Protein AF-A0A9W7EQ36-F1 (afdb_monomer)

Foldseek 3Di:
DPPLPPPQDPLLVCLLPPAAPDEAECFPPDLVNNLVSVLSNLVDAHQAWGKYKYFAAFDDVTRVRHDPCNVVSNVVSLVVSVADEDDPDDDSPDARHKYWDQDPVRRTIMIIHTHHHPDPDDPDDDDDDPPPPQPPCVAPLLCLQLDDPVVNVVLCLQFVLALVSLVVNLVSLVVLVVLLVVLVVCVVVVHDDDPRSVSSNVRGDDSVVSNVVSVVVSVVCLQVLQHAPVRLVVLLVVLVVVCVVDVDVVSVVSNVSSVPRPNDNPRDQPCLVVLLVLLLLLLVLVVLVVVCVPPDDDPVNVVSVVCNVVSVVVSVVSLVSRHHSPDDPVNSVSNVVSSVVVSVVSSVVSVVVVVPPPDPPDPPDDDDDDDDDDDDDDDDDDDDDDDDDDDDDDDDDDDDPDDPPPDVVVVCVVPPPPDD

Sequence (420 aa):
MAALANALSGLSLEISTSPSGSTIDLAGTSSTSAASSLSSALSSPFPSIRRLTFIVSGGKGVRGKYDLSLYKDLLLVLKDSGYKSEQEGGDESKGGSYKSQHDTGKNLKTIVVFTRPTTVEAEEEEEEKVKGGALDETSVDYKAICSSFTIFEKLVETRCPTWSEKKTLCGVLTVGQELYNILMSEVLRGKVLTSQEQNYVDSSDSFEAKLSHLKSLMQEHVKSGSLTSVEKTTLLNQVSEKILSSSQPALLKRKSLLESSPGTFAVPFRNLQLLKKLSDEIGLITKIEKGASGRLMTQKELKKVQEKEEIMVKLEEVLGKERGWWEEEDVWEERRTGVEALLKEGEKKAMKTSGGGGGKKVPVKKPVKSATSWVTPGAGKKISGAGLGRGVGGGGGAKKQQKPGGLFAAMMDSSDSDSD

Secondary structure (DSSP, 8-state):
-TTS-TT--HHHHHHHHPPTT-EEE-TT--HHHHHHHHHHHHHSPBSS--EEEEEEEESTTTGGGS-SSHHHHHHHHHHHTTPEEP-SS--TT-SSEEEEEEETTTTEEEEEEEPPBS----TT----SS------TTSHHHHHHTS-HHHHHHHHHHH--SHHHHHHHHHHHHHHHHHHHHHHHHHHTTPPPPHHHHHHHHH---HHHHHHHHHHHHHHHHHHT---HHHHHHHHHHHHHHHHH---HHHHHHHHHHHHS--------TTHHHHHHHHHHHHHHHHHHHHTTTSPPPHHHHHHHHHHHHHHHHHHHHHHHH--SS--HHHHHHHHHHHHHHHHHHHHHHHHHTT------------------------------------------------S-STTGGGTGGGS----

Structure (mmCIF, N/CA/C/O backbone):
data_AF-A0A9W7EQ36-F1
#
_entry.id   AF-A0A9W7EQ36-F1
#
loop_
_atom_site.group_PDB
_atom_site.id
_atom_site.type_symbol
_atom_site.label_atom_id
_atom_site.label_alt_id
_atom_site.label_comp_id
_atom_site.label_asym_id
_atom_site.label_entity_id
_atom_site.label_seq_id
_atom_site.pdbx_PDB_ins_code
_atom_site.Cartn_x
_atom_site.Cartn_y
_atom_site.Cartn_z
_atom_site.occupancy
_atom_site.B_iso_or_equiv
_atom_site.auth_seq_id
_atom_site.auth_comp_id
_atom_site.auth_asym_id
_atom_site.auth_atom_id
_atom_site.pdbx_PDB_model_num
ATOM 1 N N . MET A 1 1 ? 9.683 -1.580 -10.955 1.00 40.53 1 MET A N 1
ATOM 2 C CA . MET A 1 1 ? 10.906 -0.766 -10.741 1.00 40.53 1 MET A CA 1
ATOM 3 C C . MET A 1 1 ? 10.743 0.746 -11.008 1.00 40.53 1 MET A C 1
ATOM 5 O O . MET A 1 1 ? 11.689 1.477 -10.763 1.00 40.53 1 MET A O 1
ATOM 9 N N . ALA A 1 2 ? 9.578 1.274 -11.416 1.00 30.09 2 ALA A N 1
ATOM 10 C CA . ALA A 1 2 ? 9.445 2.695 -11.798 1.00 30.09 2 ALA A CA 1
ATOM 11 C C . ALA A 1 2 ? 9.134 3.698 -10.654 1.00 30.09 2 ALA A C 1
ATOM 13 O O . ALA A 1 2 ? 9.118 4.903 -10.883 1.00 30.09 2 ALA A O 1
ATOM 14 N N . ALA A 1 3 ? 8.905 3.247 -9.413 1.00 28.69 3 ALA A N 1
ATOM 15 C CA . ALA A 1 3 ? 8.500 4.129 -8.304 1.00 28.69 3 ALA A CA 1
ATOM 16 C C . ALA A 1 3 ? 9.656 4.655 -7.423 1.00 28.69 3 ALA A C 1
ATOM 18 O O . ALA A 1 3 ? 9.413 5.445 -6.516 1.00 28.69 3 ALA A O 1
ATOM 19 N N . LEU A 1 4 ? 10.907 4.261 -7.694 1.00 34.59 4 LEU A N 1
ATOM 20 C CA . LEU A 1 4 ? 12.095 4.684 -6.930 1.00 34.59 4 LEU A CA 1
ATOM 21 C C . LEU A 1 4 ? 12.844 5.883 -7.550 1.00 34.59 4 LEU A C 1
ATOM 23 O O . LEU A 1 4 ? 13.827 6.348 -6.984 1.00 34.59 4 LEU A O 1
ATOM 27 N N . ALA A 1 5 ? 12.379 6.411 -8.688 1.00 34.88 5 ALA A N 1
ATOM 28 C CA . ALA A 1 5 ? 13.105 7.424 -9.463 1.00 34.88 5 ALA A CA 1
ATOM 29 C C . ALA A 1 5 ? 12.927 8.883 -8.979 1.00 34.88 5 ALA A C 1
ATOM 31 O O . ALA A 1 5 ? 13.717 9.747 -9.345 1.00 34.88 5 ALA A O 1
ATOM 32 N N . ASN A 1 6 ? 11.934 9.186 -8.134 1.00 34.09 6 ASN A N 1
ATOM 33 C CA . ASN A 1 6 ? 11.515 10.577 -7.875 1.00 34.09 6 ASN A CA 1
ATOM 34 C C . ASN A 1 6 ? 12.222 11.303 -6.713 1.00 34.09 6 ASN A C 1
ATOM 36 O O . ASN A 1 6 ? 11.740 12.339 -6.262 1.00 34.09 6 ASN A O 1
ATOM 40 N N . ALA A 1 7 ? 13.372 10.814 -6.242 1.00 37.41 7 ALA A N 1
ATOM 41 C CA . ALA A 1 7 ? 14.174 11.524 -5.235 1.00 37.41 7 ALA A CA 1
ATOM 42 C C . ALA A 1 7 ? 15.691 11.504 -5.504 1.00 37.41 7 ALA A C 1
ATOM 44 O O . ALA A 1 7 ? 16.479 11.789 -4.603 1.00 37.41 7 ALA A O 1
ATOM 45 N N . LEU A 1 8 ? 16.125 11.178 -6.728 1.00 48.38 8 LEU A N 1
ATOM 46 C CA . LEU A 1 8 ? 17.540 11.257 -7.084 1.00 48.38 8 LEU A CA 1
ATOM 47 C C . LEU A 1 8 ? 17.899 12.716 -7.406 1.00 48.38 8 LEU A C 1
ATOM 49 O O . LEU A 1 8 ? 17.336 13.329 -8.311 1.00 48.38 8 LEU A O 1
ATOM 53 N N . SER A 1 9 ? 18.855 13.281 -6.664 1.00 64.69 9 SER A N 1
ATOM 54 C CA . SER A 1 9 ? 19.558 14.506 -7.064 1.00 64.69 9 SER A CA 1
ATOM 55 C C . SER A 1 9 ? 20.097 14.353 -8.497 1.00 64.69 9 SER A C 1
ATOM 57 O O . SER A 1 9 ? 20.404 13.238 -8.923 1.00 64.69 9 SER A O 1
ATOM 59 N N . GLY A 1 10 ? 20.259 15.454 -9.245 1.00 82.75 10 GLY A N 1
ATOM 60 C CA . GLY A 1 10 ? 20.737 15.398 -10.640 1.00 82.75 10 GLY A CA 1
ATOM 61 C C . GLY A 1 10 ? 22.030 14.588 -10.819 1.00 82.75 10 GLY A C 1
ATOM 62 O O . GLY A 1 10 ? 22.156 13.841 -11.783 1.00 82.75 10 GLY A O 1
ATOM 63 N N . LEU A 1 11 ? 22.929 14.640 -9.829 1.00 87.56 11 LEU A N 1
ATOM 64 C CA . LEU A 1 11 ? 24.161 13.850 -9.795 1.00 87.56 11 LEU A CA 1
ATOM 65 C C . LEU A 1 11 ? 23.905 12.348 -9.563 1.00 87.56 11 LEU A C 1
ATOM 67 O O . LEU A 1 11 ? 24.563 11.517 -10.175 1.00 87.56 11 LEU A O 1
ATOM 71 N N . SER A 1 12 ? 22.957 11.974 -8.698 1.00 88.50 12 SER A N 1
ATOM 72 C CA . SER A 1 12 ? 22.611 10.562 -8.459 1.00 88.50 12 SER A CA 1
ATOM 73 C C . SER A 1 12 ? 22.028 9.917 -9.723 1.00 88.50 12 SER A C 1
ATOM 75 O O . SER A 1 12 ? 22.386 8.790 -10.084 1.00 88.50 12 SER A O 1
ATOM 77 N N . LEU A 1 13 ? 21.187 10.664 -10.449 1.00 87.50 13 LEU A N 1
ATOM 78 C CA . LEU A 1 13 ? 20.658 10.225 -11.738 1.00 87.50 13 LEU A CA 1
ATOM 79 C C . LEU A 1 13 ? 21.781 10.087 -12.770 1.00 87.50 13 LEU A C 1
ATOM 81 O O . LEU A 1 13 ? 21.887 9.037 -13.396 1.00 87.50 13 LEU A O 1
ATOM 85 N N . GLU A 1 14 ? 22.656 11.092 -12.881 1.00 93.06 14 GLU A N 1
ATOM 86 C CA . GLU A 1 14 ? 23.813 11.065 -13.781 1.00 93.06 14 GLU A CA 1
ATOM 87 C C . GLU A 1 14 ? 24.701 9.839 -13.529 1.00 93.06 14 GLU A C 1
ATOM 89 O O . GLU A 1 14 ? 25.058 9.137 -14.476 1.00 93.06 14 GLU A O 1
ATOM 94 N N . ILE A 1 15 ? 24.997 9.513 -12.266 1.00 93.44 15 ILE A N 1
ATOM 95 C CA . ILE A 1 15 ? 25.769 8.318 -11.887 1.00 93.44 15 ILE A CA 1
ATOM 96 C C . ILE A 1 15 ? 25.057 7.036 -12.340 1.00 93.44 15 ILE A C 1
ATOM 98 O O . ILE A 1 15 ? 25.688 6.139 -12.901 1.00 93.44 15 ILE A O 1
ATOM 102 N N . SER A 1 16 ? 23.744 6.956 -12.128 1.00 90.62 16 SER A N 1
ATOM 103 C CA . SER A 1 16 ? 22.938 5.765 -12.427 1.00 90.62 16 SER A CA 1
ATOM 104 C C . SER A 1 16 ? 22.777 5.525 -13.937 1.00 90.62 16 SER A C 1
ATOM 106 O O . SER A 1 16 ? 22.801 4.384 -14.414 1.00 90.62 16 SER A O 1
ATOM 108 N N . THR A 1 17 ? 22.655 6.599 -14.722 1.00 89.25 17 THR A N 1
ATOM 109 C CA . THR A 1 17 ? 22.468 6.534 -16.181 1.00 89.25 17 THR A CA 1
ATOM 110 C C . THR A 1 17 ? 23.777 6.512 -16.962 1.00 89.25 17 THR A C 1
ATOM 112 O O . THR A 1 17 ? 23.769 6.188 -18.149 1.00 89.25 17 THR A O 1
ATOM 115 N N . SER A 1 18 ? 24.903 6.842 -16.327 1.00 92.75 18 SER A N 1
ATOM 116 C CA . SER A 1 18 ? 26.190 6.933 -17.012 1.00 92.75 18 SER A CA 1
ATOM 117 C C . SER A 1 18 ? 26.627 5.593 -17.632 1.00 92.75 18 SER A C 1
ATOM 119 O O . SER A 1 18 ? 26.524 4.539 -16.983 1.00 92.75 18 SER A O 1
ATOM 121 N N . PRO A 1 19 ? 27.119 5.600 -18.888 1.00 91.00 19 PRO A N 1
ATOM 122 C CA . PRO A 1 19 ? 27.626 4.404 -19.551 1.00 91.00 19 PRO A CA 1
ATOM 123 C C . PRO A 1 19 ? 28.959 3.949 -18.939 1.00 91.00 19 PRO A C 1
ATOM 125 O O . PRO A 1 19 ? 29.671 4.721 -18.300 1.00 91.00 19 PRO A O 1
ATOM 128 N N . SER A 1 20 ? 29.334 2.686 -19.162 1.00 90.38 20 SER A N 1
ATOM 129 C CA . SER A 1 20 ? 30.645 2.186 -18.725 1.00 90.38 20 SER A CA 1
ATOM 130 C C . SER A 1 20 ? 31.780 2.995 -19.367 1.00 90.38 20 SER A C 1
ATOM 132 O O . SER A 1 20 ? 31.752 3.274 -20.564 1.00 90.38 20 SER A O 1
ATOM 134 N N . GLY A 1 21 ? 32.777 3.376 -18.569 1.00 90.56 21 GLY A N 1
ATOM 135 C CA . GLY A 1 21 ? 33.897 4.223 -18.978 1.00 90.56 21 GLY A CA 1
ATOM 136 C C . GLY A 1 21 ? 33.661 5.725 -18.795 1.00 90.56 21 GLY A C 1
ATOM 137 O O . GLY A 1 21 ? 34.568 6.514 -19.066 1.00 90.56 21 GLY A O 1
ATOM 138 N N . SER A 1 22 ? 32.488 6.148 -18.314 1.00 94.88 22 SER A N 1
ATOM 139 C CA . SER A 1 22 ? 32.209 7.559 -18.048 1.00 94.88 22 SER A CA 1
ATOM 140 C C . SER A 1 22 ? 33.127 8.129 -16.964 1.00 94.88 22 SER A C 1
ATOM 142 O O . SER A 1 22 ? 33.402 7.489 -15.942 1.00 94.88 22 SER A O 1
ATOM 144 N N . THR A 1 23 ? 33.553 9.374 -17.166 1.00 96.81 23 THR A N 1
ATOM 145 C CA . THR A 1 23 ? 34.271 10.155 -16.157 1.00 96.81 23 THR A CA 1
ATOM 146 C C . THR A 1 23 ? 33.362 11.264 -15.649 1.00 96.81 23 THR A C 1
ATOM 148 O O . THR A 1 23 ? 32.907 12.082 -16.441 1.00 96.81 23 THR A O 1
ATOM 151 N N . ILE A 1 24 ? 33.112 11.282 -14.344 1.00 97.12 24 ILE A N 1
ATOM 152 C CA . ILE A 1 24 ? 32.243 12.241 -13.663 1.00 97.12 24 ILE A CA 1
ATOM 153 C C . ILE A 1 24 ? 33.143 13.186 -12.862 1.00 97.12 24 ILE A C 1
ATOM 155 O O . ILE A 1 24 ? 33.892 12.753 -11.978 1.00 97.12 24 ILE A O 1
ATOM 159 N N . ASP A 1 25 ? 33.109 14.472 -13.206 1.00 96.75 25 ASP A N 1
ATOM 160 C CA . ASP A 1 25 ? 33.874 15.514 -12.519 1.00 96.75 25 ASP A CA 1
ATOM 161 C C . ASP A 1 25 ? 33.053 16.086 -11.359 1.00 96.75 25 ASP A C 1
ATOM 163 O O . ASP A 1 25 ? 31.963 16.614 -11.558 1.00 96.75 25 ASP A O 1
ATOM 167 N N . LEU A 1 26 ? 33.583 15.985 -10.139 1.00 96.50 26 LEU A N 1
ATOM 168 C CA . LEU A 1 26 ? 32.921 16.480 -8.931 1.00 96.50 26 LEU A CA 1
ATOM 169 C C . LEU A 1 26 ? 33.386 17.891 -8.531 1.00 96.50 26 LEU A C 1
ATOM 171 O O . LEU A 1 26 ? 33.135 18.331 -7.406 1.00 96.50 26 LEU A O 1
ATOM 175 N N . ALA A 1 27 ? 34.068 18.616 -9.422 1.00 95.25 27 ALA A N 1
ATOM 176 C CA . ALA A 1 27 ? 34.455 20.003 -9.197 1.00 95.25 27 ALA A CA 1
ATOM 177 C C . ALA A 1 27 ? 33.247 20.877 -8.805 1.00 95.25 27 ALA A C 1
ATOM 179 O O . ALA A 1 27 ? 32.197 20.852 -9.442 1.00 95.25 27 ALA A O 1
ATOM 180 N N . GLY A 1 28 ? 33.396 21.670 -7.741 1.00 93.44 28 GLY A N 1
ATOM 181 C CA . GLY A 1 28 ? 32.335 22.543 -7.224 1.00 93.44 28 GLY A CA 1
ATOM 182 C C . GLY A 1 28 ? 31.212 21.837 -6.452 1.00 93.44 28 GLY A C 1
ATOM 183 O O . GLY A 1 28 ? 30.342 22.518 -5.911 1.00 93.44 28 GLY A O 1
ATOM 184 N N . THR A 1 29 ? 31.235 20.506 -6.343 1.00 93.75 29 THR A N 1
ATOM 185 C CA . THR A 1 29 ? 30.271 19.755 -5.527 1.00 93.75 29 THR A CA 1
ATOM 186 C C . THR A 1 29 ? 30.770 19.658 -4.085 1.00 93.75 29 THR A C 1
ATOM 188 O O . THR A 1 29 ? 31.946 19.386 -3.842 1.00 93.75 29 THR A O 1
ATOM 191 N N . SER A 1 30 ? 29.886 19.881 -3.108 1.00 94.31 30 SER A N 1
ATOM 192 C CA . SER A 1 30 ? 30.231 19.697 -1.693 1.00 94.31 30 SER A CA 1
ATOM 193 C C . SER A 1 30 ? 30.409 18.216 -1.354 1.00 94.31 30 SER A C 1
ATOM 195 O O . SER A 1 30 ? 29.718 17.358 -1.912 1.00 94.31 30 SER A O 1
ATOM 197 N N . SER A 1 31 ? 31.292 17.913 -0.396 1.00 94.31 31 SER A N 1
ATOM 198 C CA . SER A 1 31 ? 31.573 16.530 0.017 1.00 94.31 31 SER A CA 1
ATOM 199 C C . SER A 1 31 ? 30.306 15.747 0.389 1.00 94.31 31 SER A C 1
ATOM 201 O O . SER A 1 31 ? 30.067 14.650 -0.114 1.00 94.31 31 SER A O 1
ATOM 203 N N . THR A 1 32 ? 29.425 16.357 1.189 1.00 91.69 32 THR A N 1
ATOM 204 C CA . THR A 1 32 ? 28.171 15.743 1.652 1.00 91.69 32 THR A CA 1
ATOM 205 C C . THR A 1 32 ? 27.192 15.452 0.513 1.00 91.69 32 THR A C 1
ATOM 207 O O . THR A 1 32 ? 26.549 14.406 0.523 1.00 91.69 32 THR A O 1
ATOM 210 N N . SER A 1 33 ? 27.082 16.349 -0.475 1.00 91.12 33 SER A N 1
ATOM 211 C CA . SER A 1 33 ? 26.163 16.183 -1.611 1.00 91.12 33 SER A CA 1
ATOM 212 C C . SER A 1 33 ? 26.634 15.086 -2.569 1.00 91.12 33 SER A C 1
ATOM 214 O O . SER A 1 33 ? 25.838 14.270 -3.037 1.00 91.12 33 SER A O 1
ATOM 216 N N . ALA A 1 34 ? 27.942 15.020 -2.831 1.00 95.38 34 ALA A N 1
ATOM 217 C CA . ALA A 1 34 ? 28.526 13.955 -3.640 1.00 95.38 34 ALA A CA 1
ATOM 218 C C . ALA A 1 34 ? 28.399 12.588 -2.950 1.00 95.38 34 ALA A C 1
ATOM 220 O O . ALA A 1 34 ? 28.018 11.611 -3.590 1.00 95.38 34 ALA A O 1
ATOM 221 N N . ALA A 1 35 ? 28.661 12.530 -1.641 1.00 95.25 35 ALA A N 1
ATOM 222 C CA . ALA A 1 35 ? 28.537 11.321 -0.833 1.00 95.25 35 ALA A CA 1
ATOM 223 C C . ALA A 1 35 ? 27.095 10.783 -0.799 1.00 95.25 35 ALA A C 1
ATOM 225 O O . ALA A 1 35 ? 26.882 9.593 -1.034 1.00 95.25 35 ALA A O 1
ATOM 226 N N . SER A 1 36 ? 26.097 11.647 -0.570 1.00 92.75 36 SER A N 1
ATOM 227 C CA . SER A 1 36 ? 24.685 11.241 -0.566 1.00 92.75 36 SER A CA 1
ATOM 228 C C . SER A 1 36 ? 24.203 10.805 -1.950 1.00 92.75 36 SER A C 1
ATOM 230 O O . SER A 1 36 ? 23.502 9.802 -2.064 1.00 92.75 36 SER A O 1
ATOM 232 N N . SER A 1 37 ? 24.625 11.507 -3.006 1.00 94.31 37 SER A N 1
ATOM 233 C CA . SER A 1 37 ? 24.276 11.161 -4.387 1.00 94.31 37 SER A CA 1
ATOM 234 C C . SER A 1 37 ? 24.889 9.825 -4.802 1.00 94.31 37 SER A C 1
ATOM 236 O O . SER A 1 37 ? 24.204 9.002 -5.399 1.00 94.31 37 SER A O 1
ATOM 238 N N . LEU A 1 38 ? 26.150 9.569 -4.433 1.00 95.38 38 LEU A N 1
ATOM 239 C CA . LEU A 1 38 ? 26.788 8.280 -4.687 1.00 95.38 38 LEU A CA 1
ATOM 240 C C . LEU A 1 38 ? 26.111 7.160 -3.892 1.00 95.38 38 LEU A C 1
ATOM 242 O O . LEU A 1 38 ? 25.795 6.127 -4.466 1.00 95.38 38 LEU A O 1
ATOM 246 N N . SER A 1 39 ? 25.847 7.360 -2.599 1.00 95.00 39 SER A N 1
ATOM 247 C CA . SER A 1 39 ? 25.147 6.367 -1.773 1.00 95.00 39 SER A CA 1
ATOM 248 C C . SER A 1 39 ? 23.765 6.027 -2.344 1.00 95.00 39 SER A C 1
ATOM 250 O O . SER A 1 39 ? 23.414 4.854 -2.463 1.00 95.00 39 SER A O 1
ATOM 252 N N . SER A 1 40 ? 23.010 7.043 -2.774 1.00 92.25 40 SER A N 1
ATOM 253 C CA . SER A 1 40 ? 21.705 6.877 -3.420 1.00 92.25 40 SER A CA 1
ATOM 254 C C . SER A 1 40 ? 21.807 6.097 -4.734 1.00 92.25 40 SER A C 1
ATOM 256 O O . SER A 1 40 ? 21.057 5.141 -4.917 1.00 92.25 40 SER A O 1
ATOM 258 N N . ALA A 1 41 ? 22.756 6.441 -5.608 1.00 93.44 41 ALA A N 1
ATOM 259 C CA . ALA A 1 41 ? 22.952 5.753 -6.883 1.00 93.44 41 ALA A CA 1
ATOM 260 C C . ALA A 1 41 ? 23.405 4.293 -6.700 1.00 93.44 41 ALA A C 1
ATOM 262 O O . ALA A 1 41 ? 22.944 3.401 -7.408 1.00 93.44 41 ALA A O 1
ATOM 263 N N . LEU A 1 42 ? 24.281 4.028 -5.725 1.00 92.19 42 LEU A N 1
ATOM 264 C CA . LEU A 1 42 ? 24.776 2.681 -5.419 1.00 92.19 42 LEU A CA 1
ATOM 265 C C . LEU A 1 42 ? 23.764 1.814 -4.656 1.00 92.19 42 LEU A C 1
ATOM 267 O O . LEU A 1 42 ? 23.936 0.598 -4.606 1.00 92.19 42 LEU A O 1
ATOM 271 N N . SER A 1 43 ? 22.721 2.414 -4.072 1.00 88.81 43 SER A N 1
ATOM 272 C CA . SER A 1 43 ? 21.635 1.668 -3.423 1.00 88.81 43 SER A CA 1
ATOM 273 C C . SER A 1 43 ? 20.750 0.945 -4.440 1.00 88.81 43 SER A C 1
ATOM 275 O O . SER A 1 43 ? 20.161 -0.084 -4.116 1.00 88.81 43 SER A O 1
ATOM 277 N N . SER A 1 44 ? 20.658 1.457 -5.673 1.00 83.19 44 SER A N 1
ATOM 278 C CA . SER A 1 44 ? 19.999 0.758 -6.775 1.00 83.19 44 SER A CA 1
ATOM 279 C C . SER A 1 44 ? 20.993 -0.139 -7.516 1.00 83.19 44 SER A C 1
ATOM 281 O O . SER A 1 44 ? 22.083 0.319 -7.867 1.00 83.19 44 SER A O 1
ATOM 283 N N . PRO A 1 45 ? 20.646 -1.407 -7.784 1.00 81.44 45 PRO A N 1
ATOM 284 C CA . PRO A 1 45 ? 21.554 -2.316 -8.462 1.00 81.44 45 PRO A CA 1
ATOM 285 C C . PRO A 1 45 ? 21.713 -1.922 -9.941 1.00 81.44 45 PRO A C 1
ATOM 287 O O . PRO A 1 45 ? 20.763 -1.487 -10.595 1.00 81.44 45 PRO A O 1
ATOM 290 N N . PHE A 1 46 ? 22.930 -2.058 -10.477 1.00 88.06 46 PHE A N 1
ATOM 291 C CA . PHE A 1 46 ? 23.216 -1.739 -11.877 1.00 88.06 46 PHE A CA 1
ATOM 292 C C . PHE A 1 46 ? 22.939 -2.960 -12.768 1.00 88.06 46 PHE A C 1
ATOM 294 O O . PHE A 1 46 ? 23.201 -4.092 -12.360 1.00 88.06 46 PHE A O 1
ATOM 301 N N . PRO A 1 47 ? 22.464 -2.778 -14.014 1.00 82.94 47 PRO A N 1
ATOM 302 C CA . PRO A 1 47 ? 22.144 -3.903 -14.899 1.00 82.94 47 PRO A CA 1
ATOM 303 C C . PRO A 1 47 ? 23.385 -4.684 -15.364 1.00 82.94 47 PRO A C 1
ATOM 305 O O . PRO A 1 47 ? 23.277 -5.832 -15.777 1.00 82.94 47 PRO A O 1
ATOM 308 N N . SER A 1 48 ? 24.568 -4.073 -15.312 1.00 89.50 48 SER A N 1
ATOM 309 C CA . SER A 1 48 ? 25.847 -4.689 -15.668 1.00 89.50 48 SER A CA 1
ATOM 310 C C . SER A 1 48 ? 26.988 -4.050 -14.874 1.00 89.50 48 SER A C 1
ATOM 312 O O . SER A 1 48 ? 26.818 -2.972 -14.294 1.00 89.50 48 SER A O 1
ATOM 314 N N . ILE A 1 49 ? 28.156 -4.705 -14.847 1.00 91.94 49 ILE A N 1
ATOM 315 C CA . ILE A 1 49 ? 29.380 -4.109 -14.299 1.00 91.94 49 ILE A CA 1
ATOM 316 C C . ILE A 1 49 ? 29.743 -2.923 -15.188 1.00 91.94 49 ILE A C 1
ATOM 318 O O . ILE A 1 49 ? 29.999 -3.073 -16.384 1.00 91.94 49 ILE A O 1
ATOM 322 N N . ARG A 1 50 ? 29.758 -1.729 -14.603 1.00 92.88 50 ARG A N 1
ATOM 323 C CA . ARG A 1 50 ? 30.185 -0.496 -15.253 1.00 92.88 50 ARG A CA 1
ATOM 324 C C . ARG A 1 50 ? 31.394 0.047 -14.526 1.00 92.88 50 ARG A C 1
ATOM 326 O O . ARG A 1 50 ? 31.434 0.089 -13.298 1.00 92.88 50 ARG A O 1
ATOM 333 N N . ARG A 1 51 ? 32.358 0.515 -15.308 1.00 94.44 51 ARG A N 1
ATOM 334 C CA . ARG A 1 51 ? 33.496 1.269 -14.801 1.00 94.44 51 ARG A CA 1
ATOM 335 C C . ARG A 1 51 ? 33.123 2.745 -14.757 1.00 94.44 51 ARG A C 1
ATOM 337 O O . ARG A 1 51 ? 33.023 3.377 -15.803 1.00 94.44 51 ARG A O 1
ATOM 344 N N . LEU A 1 52 ? 32.953 3.300 -13.565 1.00 96.12 52 LEU A N 1
ATOM 345 C CA . LEU A 1 52 ? 32.710 4.727 -13.360 1.00 96.12 52 LEU A CA 1
ATOM 346 C C . LEU A 1 52 ? 33.970 5.370 -12.784 1.00 96.12 52 LEU A C 1
ATOM 348 O O . LEU A 1 52 ? 34.553 4.852 -11.834 1.00 96.12 52 LEU A O 1
ATOM 352 N N . THR A 1 53 ? 34.419 6.485 -13.357 1.00 97.25 53 THR A N 1
ATOM 353 C CA . THR A 1 53 ? 35.602 7.211 -12.868 1.00 97.25 53 THR A CA 1
ATOM 354 C C . THR A 1 53 ? 35.181 8.545 -12.275 1.00 97.25 53 THR A C 1
ATOM 356 O O . THR A 1 53 ? 34.681 9.404 -12.989 1.00 97.25 53 THR A O 1
ATOM 359 N N . PHE A 1 54 ? 35.423 8.751 -10.987 1.00 97.44 54 PHE A N 1
ATOM 360 C CA . PHE A 1 54 ? 35.121 10.000 -10.291 1.00 97.44 54 PHE A CA 1
ATOM 361 C C . PHE A 1 54 ? 36.384 10.834 -10.132 1.00 97.44 54 PHE A C 1
ATOM 363 O O . PHE A 1 54 ? 37.377 10.338 -9.593 1.00 97.44 54 PHE A O 1
ATOM 370 N N . ILE A 1 55 ? 36.363 12.098 -10.555 1.00 97.25 55 ILE A N 1
ATOM 371 C CA . ILE A 1 55 ? 37.448 13.045 -10.275 1.00 97.25 55 ILE A CA 1
ATOM 372 C C . ILE A 1 55 ? 37.155 13.727 -8.944 1.00 97.25 55 ILE A C 1
ATOM 374 O O . ILE A 1 55 ? 36.177 14.453 -8.805 1.00 97.25 55 ILE A O 1
ATOM 378 N N . VAL A 1 56 ? 38.000 13.464 -7.949 1.00 97.00 56 VAL A N 1
ATOM 379 C CA . VAL A 1 56 ? 37.720 13.807 -6.543 1.00 97.00 56 VAL A CA 1
ATOM 380 C C . VAL A 1 56 ? 38.708 14.807 -5.961 1.00 97.00 56 VAL A C 1
ATOM 382 O O . VAL A 1 56 ? 38.473 15.382 -4.902 1.00 97.00 56 VAL A O 1
ATOM 385 N N . SER A 1 57 ? 39.858 14.995 -6.606 1.00 95.81 57 SER A N 1
ATOM 386 C CA . SER A 1 57 ? 40.843 16.000 -6.217 1.00 95.81 57 SER A CA 1
ATOM 387 C C . SER A 1 57 ? 41.849 16.221 -7.345 1.00 95.81 57 SER A C 1
ATOM 389 O O . SER A 1 57 ? 41.879 15.496 -8.339 1.00 95.81 57 SER A O 1
ATOM 391 N N . GLY A 1 58 ? 42.751 17.178 -7.156 1.00 92.94 58 GLY A N 1
ATOM 392 C CA . GLY A 1 58 ? 43.896 17.344 -8.035 1.00 92.94 58 GLY A CA 1
ATOM 393 C C . GLY A 1 58 ? 45.077 18.036 -7.362 1.00 92.94 58 GLY A C 1
ATOM 394 O O . GLY A 1 58 ? 45.023 18.433 -6.196 1.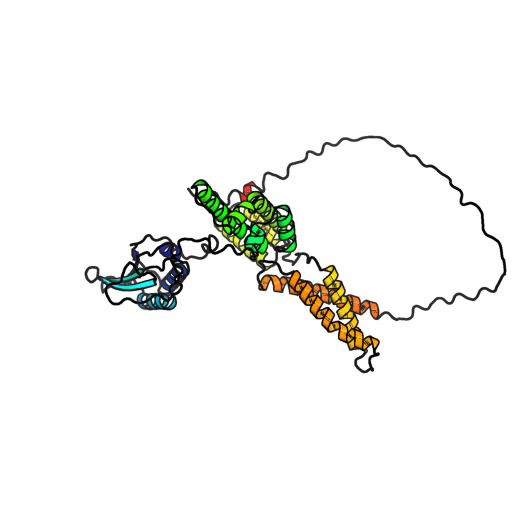00 92.94 58 GLY A O 1
ATOM 395 N N . GLY A 1 59 ? 46.182 18.128 -8.096 1.00 90.69 59 GLY A N 1
ATOM 396 C CA . GLY A 1 59 ? 47.438 18.722 -7.655 1.00 90.69 59 GLY A CA 1
ATOM 397 C C . GLY A 1 59 ? 47.361 20.243 -7.510 1.00 90.69 59 GLY A C 1
ATOM 398 O O . GLY A 1 59 ? 46.298 20.855 -7.606 1.00 90.69 59 GLY A O 1
ATOM 399 N N . LYS A 1 60 ? 48.517 20.878 -7.288 1.00 89.00 60 LYS A N 1
ATOM 400 C CA . LYS A 1 60 ? 48.628 22.286 -6.859 1.00 89.00 60 LYS A CA 1
ATOM 401 C C . LYS A 1 60 ? 47.810 23.286 -7.700 1.00 89.00 60 LYS A C 1
ATOM 403 O O . LYS A 1 60 ? 47.299 24.241 -7.130 1.00 89.00 60 LYS A O 1
ATOM 408 N N . GLY A 1 61 ? 47.657 23.065 -9.010 1.00 84.75 61 GLY A N 1
ATOM 409 C CA . GLY A 1 61 ? 46.928 23.971 -9.912 1.00 84.75 61 GLY A CA 1
ATOM 410 C C . GLY A 1 61 ? 45.401 23.819 -9.930 1.00 84.75 61 GLY A C 1
ATOM 411 O O . GLY A 1 61 ? 44.706 24.743 -10.333 1.00 84.75 61 GLY A O 1
ATOM 412 N N . VAL A 1 62 ? 44.865 22.679 -9.490 1.00 88.94 62 VAL A N 1
ATOM 413 C CA . VAL A 1 62 ? 43.420 22.370 -9.556 1.00 88.94 62 VAL A CA 1
ATOM 414 C C . VAL A 1 62 ? 42.825 21.977 -8.203 1.00 88.94 62 VAL A C 1
ATOM 416 O O . VAL A 1 62 ? 41.612 21.833 -8.091 1.00 88.94 62 VAL A O 1
ATOM 419 N N . ARG A 1 63 ? 43.649 21.875 -7.151 1.00 88.38 63 ARG A N 1
ATOM 420 C CA . ARG A 1 63 ? 43.231 21.502 -5.790 1.00 88.38 63 ARG A CA 1
ATOM 421 C C . ARG A 1 63 ? 42.095 22.368 -5.242 1.00 88.38 63 ARG A C 1
ATOM 423 O O . ARG A 1 63 ? 41.270 21.850 -4.509 1.00 88.38 63 ARG A O 1
ATOM 430 N N . GLY A 1 64 ? 42.042 23.652 -5.603 1.00 92.31 64 GLY A N 1
ATOM 431 C CA . GLY A 1 64 ? 41.005 24.581 -5.134 1.00 92.31 64 GLY A CA 1
ATOM 432 C C . GLY A 1 64 ? 39.611 24.358 -5.731 1.00 92.31 64 GLY A C 1
ATOM 433 O O . GLY A 1 64 ? 38.661 24.955 -5.243 1.00 92.31 64 GLY A O 1
ATOM 434 N N . LYS A 1 65 ? 39.473 23.522 -6.772 1.00 94.69 65 LYS A N 1
ATOM 435 C CA . LYS A 1 65 ? 38.173 23.207 -7.393 1.00 94.69 65 LYS A CA 1
ATOM 436 C C . LYS A 1 65 ? 37.387 22.124 -6.649 1.00 94.69 65 LYS A C 1
ATOM 438 O O . LYS A 1 65 ? 36.192 21.981 -6.887 1.00 94.69 65 LYS A O 1
ATOM 443 N N . TYR A 1 66 ? 38.057 21.362 -5.788 1.00 96.12 66 TYR A N 1
ATOM 444 C CA . TYR A 1 66 ? 37.493 20.206 -5.100 1.00 96.12 66 TYR A CA 1
ATOM 445 C C . TYR A 1 66 ? 37.524 20.431 -3.595 1.00 96.12 66 TYR A C 1
ATOM 447 O O . TYR A 1 66 ? 38.463 21.028 -3.062 1.00 96.12 66 TYR A O 1
ATOM 455 N N . ASP A 1 67 ? 36.523 19.901 -2.906 1.00 94.06 67 ASP A N 1
ATOM 456 C CA . ASP A 1 67 ? 36.517 19.854 -1.451 1.00 94.06 67 ASP A CA 1
ATOM 457 C C . ASP A 1 67 ? 37.648 18.927 -0.945 1.00 94.06 67 ASP A C 1
ATOM 459 O O . ASP A 1 67 ? 37.933 17.871 -1.517 1.00 94.06 67 ASP A O 1
ATOM 463 N N . LEU A 1 68 ? 38.334 19.333 0.127 1.00 92.50 68 LEU A N 1
ATOM 464 C CA . LEU A 1 68 ? 39.439 18.578 0.726 1.00 92.50 68 LEU A CA 1
ATOM 465 C C . LEU A 1 68 ? 38.971 17.268 1.377 1.00 92.50 68 LEU A C 1
ATOM 467 O O . LEU A 1 68 ? 39.772 16.335 1.491 1.00 92.50 68 LEU A O 1
ATOM 471 N N . SER A 1 69 ? 37.706 17.207 1.799 1.00 94.81 69 SER A N 1
ATOM 472 C CA . SER A 1 69 ? 37.105 16.037 2.451 1.00 94.81 69 SER A CA 1
ATOM 473 C C . SER A 1 69 ? 36.504 15.037 1.460 1.00 94.81 69 SER A C 1
ATOM 475 O O . SER A 1 69 ? 36.386 13.860 1.796 1.00 94.81 69 SER A O 1
ATOM 477 N N . LEU A 1 70 ? 36.245 15.459 0.215 1.00 94.56 70 LEU A N 1
ATOM 478 C CA . LEU A 1 70 ? 35.542 14.678 -0.814 1.00 94.56 70 LEU A CA 1
ATOM 479 C C . LEU A 1 70 ? 36.125 13.278 -1.019 1.00 94.56 70 LEU A C 1
ATOM 481 O O . LEU A 1 70 ? 35.403 12.286 -1.038 1.00 94.56 70 LEU A O 1
ATOM 485 N N . TYR A 1 71 ? 37.453 13.189 -1.120 1.00 95.56 71 TYR A N 1
ATOM 486 C CA . TYR A 1 71 ? 38.149 11.913 -1.283 1.00 95.56 71 TYR A CA 1
ATOM 487 C C . TYR A 1 71 ? 37.878 10.947 -0.121 1.00 95.56 71 TYR A C 1
ATOM 489 O O . TYR A 1 71 ? 37.684 9.758 -0.346 1.00 95.56 71 TYR A O 1
ATOM 497 N N . LYS A 1 72 ? 37.889 11.435 1.125 1.00 96.19 72 LYS A N 1
ATOM 498 C CA . LYS A 1 72 ? 37.713 10.584 2.309 1.00 96.19 72 LYS A CA 1
ATOM 499 C C . LYS A 1 72 ? 36.263 10.132 2.456 1.00 96.19 72 LYS A C 1
ATOM 501 O O . LYS A 1 72 ? 36.036 8.957 2.727 1.00 96.19 72 LYS A O 1
ATOM 506 N N . ASP A 1 73 ? 35.318 11.039 2.234 1.00 96.69 73 ASP A N 1
ATOM 507 C CA . ASP A 1 73 ? 33.894 10.762 2.422 1.00 96.69 73 ASP A CA 1
ATOM 508 C C . ASP A 1 73 ? 33.372 9.787 1.356 1.00 96.69 73 ASP A C 1
ATOM 510 O O . ASP A 1 73 ? 32.644 8.854 1.685 1.00 96.69 73 ASP A O 1
ATOM 514 N N . LEU A 1 74 ? 33.820 9.911 0.099 1.00 96.38 74 LEU A N 1
ATOM 515 C CA . LEU A 1 74 ? 33.481 8.949 -0.960 1.00 96.38 74 LEU A CA 1
ATOM 516 C C . LEU A 1 74 ? 34.019 7.542 -0.668 1.00 96.38 74 LEU A C 1
ATOM 518 O O . LEU A 1 74 ? 33.317 6.559 -0.893 1.00 96.38 74 LEU A O 1
ATOM 522 N N . LEU A 1 75 ? 35.245 7.428 -0.144 1.00 96.69 75 LEU A N 1
ATOM 523 C CA . LEU A 1 75 ? 35.802 6.133 0.261 1.00 96.69 75 LEU A CA 1
ATOM 524 C C . LEU A 1 75 ? 35.018 5.500 1.413 1.00 96.69 75 LEU A C 1
ATOM 526 O O . LEU A 1 75 ? 34.840 4.283 1.430 1.00 96.69 75 LEU A O 1
ATOM 530 N N . LEU A 1 76 ? 34.558 6.315 2.363 1.00 96.12 76 LEU A N 1
ATOM 531 C CA . LEU A 1 76 ? 33.734 5.858 3.477 1.00 96.12 76 LEU A CA 1
ATOM 532 C C . LEU A 1 76 ? 32.377 5.349 2.975 1.00 96.12 76 LEU A C 1
ATOM 534 O O . LEU A 1 76 ? 32.017 4.222 3.288 1.00 96.12 76 LEU A O 1
ATOM 538 N N . VAL A 1 77 ? 31.697 6.096 2.097 1.00 96.81 77 VAL A N 1
ATOM 539 C CA . VAL A 1 77 ? 30.431 5.663 1.475 1.00 96.81 77 VAL A CA 1
ATOM 540 C C . VAL A 1 77 ? 30.587 4.365 0.684 1.00 96.81 77 VAL A C 1
ATOM 542 O O . VAL A 1 77 ? 29.740 3.477 0.787 1.00 96.81 77 VAL A O 1
ATOM 545 N N . LEU A 1 78 ? 31.661 4.225 -0.098 1.00 96.00 78 LEU A N 1
ATOM 546 C CA . LEU A 1 78 ? 31.931 2.999 -0.854 1.00 96.00 78 LEU A CA 1
ATOM 547 C C . LEU A 1 78 ? 32.135 1.804 0.080 1.00 96.00 78 LEU A C 1
ATOM 549 O O . LEU A 1 78 ? 31.555 0.742 -0.147 1.00 96.00 78 LEU A O 1
ATOM 553 N N . LYS A 1 79 ? 32.908 1.991 1.154 1.00 95.44 79 LYS A N 1
ATOM 554 C CA . LYS A 1 79 ? 33.134 0.965 2.174 1.00 95.44 79 LYS A CA 1
ATOM 555 C C . LYS A 1 79 ? 31.840 0.585 2.902 1.00 95.44 79 LYS A C 1
ATOM 557 O O . LYS A 1 79 ? 31.587 -0.604 3.071 1.00 95.44 79 LYS A O 1
ATOM 562 N N . ASP A 1 80 ? 31.016 1.562 3.271 1.00 94.31 80 ASP A N 1
ATOM 563 C CA . ASP A 1 80 ? 29.731 1.350 3.953 1.00 94.31 80 ASP A CA 1
ATOM 564 C C . ASP A 1 80 ? 28.697 0.678 3.034 1.00 94.31 80 ASP A C 1
ATOM 566 O O . ASP A 1 80 ? 27.894 -0.133 3.484 1.00 94.31 80 ASP A O 1
ATOM 570 N N . SER A 1 81 ? 28.786 0.917 1.722 1.00 93.06 81 SER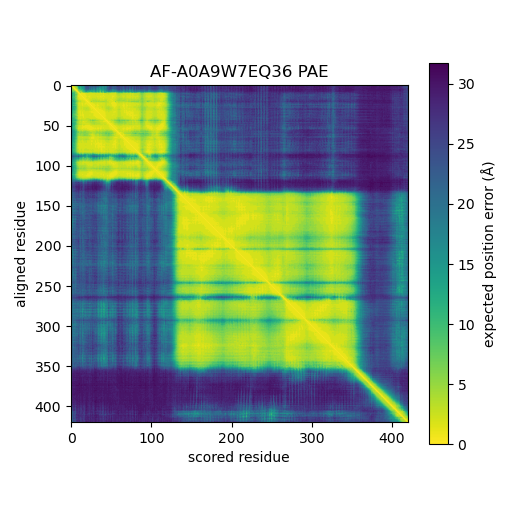 A N 1
ATOM 571 C CA . SER A 1 81 ? 28.015 0.199 0.690 1.00 93.06 81 SER A CA 1
ATOM 572 C C . SER A 1 81 ? 28.576 -1.209 0.402 1.00 93.06 81 SER A C 1
ATOM 574 O O . SER A 1 81 ? 28.095 -1.932 -0.475 1.00 93.06 81 SER A O 1
ATOM 576 N N . GLY A 1 82 ? 29.622 -1.616 1.129 1.00 92.25 82 GLY A N 1
ATOM 577 C CA . GLY A 1 82 ? 30.268 -2.924 1.077 1.00 92.25 82 GLY A CA 1
ATOM 578 C C . GLY A 1 82 ? 31.310 -3.096 -0.031 1.00 92.25 82 GLY A C 1
ATOM 579 O O . GLY A 1 82 ? 31.790 -4.215 -0.228 1.00 92.25 82 GLY A O 1
ATOM 580 N N . TYR A 1 83 ? 31.648 -2.052 -0.790 1.00 93.94 83 TYR A N 1
ATOM 581 C CA . TYR A 1 83 ? 32.626 -2.177 -1.868 1.00 93.94 83 TYR A CA 1
ATOM 582 C C . TYR A 1 83 ? 34.030 -2.430 -1.306 1.00 93.94 83 TYR A C 1
ATOM 584 O O . TYR A 1 83 ? 34.433 -1.854 -0.291 1.00 93.94 83 TYR A O 1
ATOM 592 N N . LYS A 1 84 ? 34.800 -3.285 -1.985 1.00 93.44 84 LYS A N 1
ATOM 593 C CA . LYS A 1 84 ? 36.155 -3.666 -1.565 1.00 93.44 84 LYS A CA 1
ATOM 594 C C . LYS A 1 84 ? 37.205 -2.774 -2.233 1.00 93.44 84 LYS A C 1
ATOM 596 O O . LYS A 1 84 ? 37.152 -2.534 -3.435 1.00 93.44 84 LYS A O 1
ATOM 601 N N . SER A 1 85 ? 38.175 -2.301 -1.452 1.00 92.44 85 SER A N 1
ATOM 602 C CA . SER A 1 85 ? 39.323 -1.556 -1.979 1.00 92.44 85 SER A CA 1
ATOM 603 C C . SER A 1 85 ? 40.300 -2.517 -2.650 1.00 92.44 85 SER A C 1
ATOM 605 O O . SER A 1 85 ? 40.839 -3.393 -1.978 1.00 92.44 85 SER A O 1
ATOM 607 N N . GLU A 1 86 ? 40.605 -2.306 -3.927 1.00 87.25 86 GLU A N 1
ATOM 608 C CA . GLU A 1 86 ? 41.659 -3.044 -4.626 1.00 87.25 86 GLU A CA 1
ATOM 609 C C . GLU A 1 86 ? 42.915 -2.185 -4.777 1.00 87.25 86 GLU A C 1
ATOM 611 O O . GLU A 1 86 ? 42.895 -1.077 -5.321 1.00 87.25 86 GLU A O 1
ATOM 616 N N . GLN A 1 87 ? 44.026 -2.695 -4.243 1.00 71.69 87 GLN A N 1
ATOM 617 C CA . GLN A 1 87 ? 45.301 -1.979 -4.194 1.00 71.69 87 GLN A CA 1
ATOM 618 C C . GLN A 1 87 ? 46.175 -2.273 -5.426 1.00 71.69 87 GLN A C 1
ATOM 620 O O . GLN A 1 87 ? 46.922 -1.402 -5.875 1.00 71.69 87 GLN A O 1
ATOM 625 N N . GLU A 1 88 ? 46.018 -3.448 -6.041 1.00 57.38 88 GLU A N 1
ATOM 626 C CA . GLU A 1 88 ? 46.825 -3.922 -7.168 1.00 57.38 88 GLU A CA 1
ATOM 627 C C . GLU A 1 88 ? 45.918 -4.350 -8.325 1.00 57.38 88 GLU A C 1
ATOM 629 O O . GLU A 1 88 ? 44.951 -5.060 -8.101 1.00 57.38 88 GLU A O 1
ATOM 634 N N . GLY A 1 89 ? 46.208 -3.849 -9.538 1.00 56.72 89 GLY A N 1
ATOM 635 C CA . GLY A 1 89 ? 45.604 -4.287 -10.812 1.00 56.72 89 GLY A CA 1
ATOM 636 C C . GLY A 1 89 ? 44.146 -4.745 -10.752 1.00 56.72 89 GLY A C 1
ATOM 637 O O . GLY A 1 89 ? 43.902 -5.937 -10.876 1.00 56.72 89 GLY A O 1
ATOM 638 N N . GLY A 1 90 ? 43.211 -3.809 -10.548 1.00 55.19 90 GLY A N 1
ATOM 639 C CA . GLY A 1 90 ? 41.820 -4.180 -10.329 1.00 55.19 90 GLY A CA 1
ATOM 640 C C . GLY A 1 90 ? 41.209 -4.879 -11.533 1.00 55.19 90 GLY A C 1
ATOM 641 O O . GLY A 1 90 ? 41.384 -4.435 -12.671 1.00 55.19 90 GLY A O 1
ATOM 642 N N . ASP A 1 91 ? 40.556 -5.995 -11.256 1.00 63.69 91 ASP A N 1
ATOM 643 C CA . ASP A 1 91 ? 40.015 -6.883 -12.269 1.00 63.69 91 ASP A CA 1
ATOM 644 C C . ASP A 1 91 ? 38.658 -6.333 -12.717 1.00 63.69 91 ASP A C 1
ATOM 646 O O . ASP A 1 91 ? 37.695 -6.336 -11.951 1.00 63.69 91 ASP A O 1
ATOM 650 N N . GLU A 1 92 ? 38.575 -5.836 -13.957 1.00 67.88 92 GLU A N 1
ATOM 651 C CA . GLU A 1 92 ? 37.334 -5.269 -14.511 1.00 67.88 92 GLU A CA 1
ATOM 652 C C . GLU A 1 92 ? 36.184 -6.294 -14.534 1.00 67.88 92 GLU A C 1
ATOM 654 O O . GLU A 1 92 ? 35.022 -5.919 -14.691 1.00 67.88 92 GLU A O 1
ATOM 659 N N . SER A 1 93 ? 36.498 -7.579 -14.348 1.00 71.44 93 SER A N 1
ATOM 660 C CA . SER A 1 93 ? 35.524 -8.662 -14.253 1.00 71.44 93 SER A CA 1
ATOM 661 C C . SER A 1 93 ? 34.873 -8.817 -12.869 1.00 71.44 93 SER A C 1
ATOM 663 O O . SER A 1 93 ? 33.849 -9.489 -12.768 1.00 71.44 93 SER A O 1
ATOM 665 N N . LYS A 1 94 ? 35.392 -8.169 -11.812 1.00 76.44 94 LYS A N 1
ATOM 666 C CA . LYS A 1 94 ? 34.861 -8.263 -10.438 1.00 76.44 94 LYS A CA 1
ATOM 667 C C . LYS A 1 94 ? 34.108 -6.992 -10.042 1.00 76.44 94 LYS A C 1
ATOM 669 O O . LYS A 1 94 ? 34.704 -5.986 -9.654 1.00 76.44 94 LYS A O 1
ATOM 674 N N . GLY A 1 95 ? 32.779 -7.043 -10.120 1.00 87.88 95 GLY A N 1
ATOM 675 C CA . GLY A 1 95 ? 31.907 -5.974 -9.628 1.00 87.88 95 GLY A CA 1
ATOM 676 C C . GLY A 1 95 ? 32.023 -5.760 -8.113 1.00 87.88 95 GLY A C 1
ATOM 677 O O . GLY A 1 95 ? 32.427 -6.646 -7.364 1.00 87.88 95 GLY A O 1
ATOM 678 N N . GLY A 1 96 ? 31.657 -4.571 -7.631 1.00 91.75 96 GLY A N 1
ATOM 679 C CA . GLY A 1 96 ? 31.674 -4.262 -6.195 1.00 91.75 96 GLY A CA 1
ATOM 680 C C . GLY A 1 96 ? 33.050 -3.940 -5.620 1.00 91.75 96 GLY A C 1
ATOM 681 O O . GLY A 1 96 ? 33.256 -4.054 -4.409 1.00 91.75 96 GLY A O 1
ATOM 682 N N . SER A 1 97 ? 33.984 -3.521 -6.466 1.00 93.88 97 SER A N 1
ATOM 683 C CA . SER A 1 97 ? 35.316 -3.072 -6.077 1.00 93.88 97 SER A CA 1
ATOM 684 C C . SER A 1 97 ? 35.527 -1.600 -6.439 1.00 93.88 97 SER A C 1
ATOM 686 O O . SER A 1 97 ? 34.822 -1.019 -7.271 1.00 93.88 97 SER A O 1
ATOM 688 N N . TYR A 1 98 ? 36.493 -0.959 -5.787 1.00 95.06 98 TYR A N 1
ATOM 689 C CA . TYR A 1 98 ? 36.960 0.364 -6.184 1.00 95.06 98 TYR A CA 1
ATOM 690 C C . TYR A 1 98 ? 38.478 0.474 -6.073 1.00 95.06 98 TYR A C 1
ATOM 692 O O . TYR A 1 98 ? 39.123 -0.199 -5.266 1.00 95.06 98 TYR A O 1
ATOM 700 N N . LYS A 1 99 ? 39.049 1.384 -6.862 1.00 94.00 99 LYS A N 1
ATOM 701 C CA . LYS A 1 99 ? 40.479 1.675 -6.887 1.00 94.00 99 LYS A CA 1
ATOM 702 C C . LYS A 1 99 ? 40.735 3.173 -6.922 1.00 94.00 99 LYS A C 1
ATOM 704 O O . LYS A 1 99 ? 40.225 3.887 -7.783 1.00 94.00 99 LYS A O 1
ATOM 709 N N . SER A 1 100 ? 41.610 3.635 -6.038 1.00 94.44 100 SER A N 1
ATOM 710 C CA . SER A 1 100 ? 42.140 4.995 -6.101 1.00 94.44 100 SER A CA 1
ATOM 711 C C . SER A 1 100 ? 43.284 5.071 -7.105 1.00 94.44 100 SER A C 1
ATOM 713 O O . SER A 1 100 ? 44.215 4.265 -7.068 1.00 94.44 100 SER A O 1
ATOM 715 N N . GLN A 1 101 ? 43.240 6.060 -7.990 1.00 93.56 101 GLN A N 1
ATOM 716 C CA . GLN A 1 101 ? 44.291 6.323 -8.964 1.00 93.56 101 GLN A CA 1
ATOM 717 C C . GLN A 1 101 ? 44.780 7.766 -8.847 1.00 93.56 101 GLN A C 1
ATOM 719 O O . GLN A 1 101 ? 44.037 8.689 -8.505 1.00 93.56 101 GLN A O 1
ATOM 724 N N . HIS A 1 102 ? 46.066 7.954 -9.123 1.00 92.06 102 HIS A N 1
ATOM 725 C CA . HIS A 1 102 ? 46.678 9.268 -9.230 1.00 92.06 102 HIS A CA 1
ATOM 726 C C . HIS A 1 102 ? 47.294 9.396 -10.619 1.00 92.06 102 HIS A C 1
ATOM 728 O O . HIS A 1 102 ? 48.310 8.767 -10.910 1.00 92.06 102 HIS A O 1
ATOM 734 N N . ASP A 1 103 ? 46.660 10.194 -11.473 1.00 91.81 103 ASP A N 1
ATOM 735 C CA . ASP A 1 103 ? 47.190 10.538 -12.787 1.00 91.81 103 ASP A CA 1
ATOM 736 C C . ASP A 1 103 ? 48.211 11.667 -12.600 1.00 91.81 103 ASP A C 1
ATOM 738 O O . ASP A 1 103 ? 47.858 12.840 -12.444 1.00 91.81 103 ASP A O 1
ATOM 742 N N . THR A 1 104 ? 49.494 11.300 -12.566 1.00 88.81 104 THR A N 1
ATOM 743 C CA . THR A 1 104 ? 50.614 12.239 -12.410 1.00 88.81 104 THR A CA 1
ATOM 744 C C . THR A 1 104 ? 50.802 13.139 -13.628 1.00 88.81 104 THR A C 1
ATOM 746 O O . THR A 1 104 ? 51.325 14.241 -13.477 1.00 88.81 104 THR A O 1
ATOM 749 N N . GLY A 1 105 ? 50.341 12.724 -14.813 1.00 89.25 105 GLY A N 1
ATOM 750 C CA . GLY A 1 105 ? 50.396 13.537 -16.028 1.00 89.25 105 GLY A CA 1
ATOM 751 C C . GLY A 1 105 ? 49.374 14.671 -16.001 1.00 89.25 105 GLY A C 1
ATOM 752 O O . GLY A 1 105 ? 49.697 15.813 -16.326 1.00 89.25 105 GLY A O 1
ATOM 753 N N . LYS A 1 106 ? 48.149 14.381 -15.549 1.00 90.06 106 LYS A N 1
ATOM 754 C CA . LYS A 1 106 ? 47.065 15.376 -15.439 1.00 90.06 106 LYS A CA 1
ATOM 755 C C . LYS A 1 106 ? 46.975 16.047 -14.069 1.00 90.06 106 LYS A C 1
ATOM 757 O O . LYS A 1 106 ? 46.194 16.980 -13.900 1.00 90.06 106 LYS A O 1
ATOM 762 N N . ASN A 1 107 ? 47.780 15.611 -13.099 1.00 92.44 107 ASN A N 1
ATOM 763 C CA . ASN A 1 107 ? 47.697 16.020 -11.696 1.00 92.44 107 ASN A CA 1
ATOM 764 C C . ASN A 1 107 ? 46.283 15.835 -11.117 1.00 92.44 107 ASN A C 1
ATOM 766 O O . ASN A 1 107 ? 45.782 16.719 -10.422 1.00 92.44 107 ASN A O 1
ATOM 770 N N . LEU A 1 108 ? 45.627 14.712 -11.405 1.00 95.00 108 LEU A N 1
ATOM 771 C CA . LEU A 1 108 ? 44.284 14.408 -10.905 1.00 95.00 108 LEU A CA 1
ATOM 772 C C . LEU A 1 108 ? 44.310 13.181 -10.000 1.00 95.00 108 LEU A C 1
ATOM 774 O O . LEU A 1 108 ? 45.044 12.223 -10.236 1.00 95.00 108 LEU A O 1
ATOM 778 N N . LYS A 1 109 ? 43.482 13.213 -8.957 1.00 96.19 109 LYS A N 1
ATOM 779 C CA . LYS A 1 109 ? 43.157 12.038 -8.151 1.00 96.19 109 LYS A CA 1
ATOM 780 C C . LYS A 1 109 ? 41.767 11.578 -8.539 1.00 96.19 109 LYS A C 1
ATOM 782 O O . LYS A 1 109 ? 40.819 12.366 -8.481 1.00 96.19 109 LYS A O 1
ATOM 787 N N . THR A 1 110 ? 41.659 10.312 -8.899 1.00 96.62 110 THR A N 1
ATOM 788 C CA . THR A 1 110 ? 40.404 9.695 -9.304 1.00 96.62 110 THR A CA 1
ATOM 789 C C . THR A 1 110 ? 40.100 8.472 -8.453 1.00 96.62 110 THR A C 1
ATOM 791 O O . THR A 1 110 ? 41.001 7.821 -7.919 1.00 96.62 110 THR A O 1
ATOM 794 N N . ILE A 1 111 ? 38.815 8.170 -8.312 1.00 96.56 111 ILE A N 1
ATOM 795 C CA . ILE A 1 111 ? 38.332 6.904 -7.764 1.00 96.56 111 ILE A CA 1
ATOM 796 C C . ILE A 1 111 ? 37.614 6.192 -8.901 1.00 96.56 111 ILE A C 1
ATOM 798 O O . ILE A 1 111 ? 36.661 6.721 -9.466 1.00 96.56 111 ILE A O 1
ATOM 802 N N . VAL A 1 112 ? 38.099 5.011 -9.258 1.00 95.56 112 VAL A N 1
ATOM 803 C CA . VAL A 1 112 ? 37.459 4.134 -10.234 1.00 95.56 112 VAL A CA 1
ATOM 804 C C . VAL A 1 112 ? 36.600 3.147 -9.461 1.00 95.56 112 VAL A C 1
ATOM 806 O O . VAL A 1 112 ? 37.117 2.441 -8.600 1.00 95.56 112 VAL A O 1
ATOM 809 N N . VAL A 1 113 ? 35.305 3.116 -9.745 1.00 95.62 113 VAL A N 1
ATOM 810 C CA . VAL A 1 113 ? 34.332 2.222 -9.114 1.00 95.62 113 VAL A CA 1
ATOM 811 C C . VAL A 1 113 ? 33.829 1.247 -10.166 1.00 95.62 113 VAL A C 1
ATOM 813 O O . VAL A 1 113 ? 33.396 1.664 -11.240 1.00 95.62 113 VAL A O 1
ATOM 816 N N . PHE A 1 114 ? 33.871 -0.041 -9.846 1.00 94.62 114 PHE A N 1
ATOM 817 C CA . PHE A 1 114 ? 33.263 -1.096 -10.646 1.00 94.62 114 PHE A CA 1
ATOM 818 C C . PHE A 1 114 ? 31.925 -1.447 -10.013 1.00 94.62 114 PHE A C 1
ATOM 820 O O . PHE A 1 114 ? 31.878 -2.016 -8.922 1.00 94.62 114 PHE A O 1
ATOM 827 N N . THR A 1 115 ? 30.824 -1.037 -10.646 1.00 94.06 115 THR A N 1
ATOM 828 C CA . THR A 1 115 ? 29.485 -1.216 -10.070 1.00 94.06 115 THR A CA 1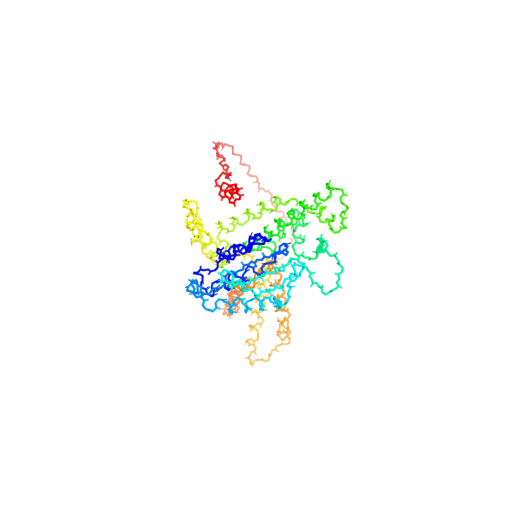
ATOM 829 C C . THR A 1 115 ? 29.197 -2.689 -9.816 1.00 94.06 115 THR A C 1
ATOM 831 O O . THR A 1 115 ? 29.628 -3.558 -10.577 1.00 94.06 115 THR A O 1
ATOM 834 N N . ARG A 1 116 ? 28.459 -2.982 -8.740 1.00 90.19 116 ARG A N 1
ATOM 835 C CA . ARG A 1 116 ? 27.893 -4.316 -8.573 1.00 90.19 116 ARG A CA 1
ATOM 836 C C . ARG A 1 116 ? 26.844 -4.511 -9.660 1.00 90.19 116 ARG A C 1
ATOM 838 O O . ARG A 1 116 ? 25.900 -3.715 -9.719 1.00 90.19 116 ARG A O 1
ATOM 845 N N . PRO A 1 117 ? 27.014 -5.505 -10.538 1.00 82.69 117 PRO A N 1
ATOM 846 C CA . PRO A 1 117 ? 25.923 -5.902 -11.393 1.00 82.69 117 PRO A CA 1
ATOM 847 C C . PRO A 1 117 ? 24.825 -6.459 -10.487 1.00 82.69 117 PRO A C 1
ATOM 849 O O . PRO A 1 117 ? 25.066 -6.852 -9.344 1.00 82.69 117 PRO A O 1
ATOM 852 N N . THR A 1 118 ? 23.612 -6.512 -11.008 1.00 73.81 118 THR A N 1
ATOM 853 C CA . THR A 1 118 ? 22.515 -7.255 -10.392 1.00 73.81 118 THR A CA 1
ATOM 854 C C . THR A 1 118 ? 22.782 -8.753 -10.584 1.00 73.81 118 THR A C 1
ATOM 856 O O . THR A 1 118 ? 22.013 -9.444 -11.237 1.00 73.81 118 THR A O 1
ATOM 859 N N . THR A 1 119 ? 23.921 -9.258 -10.114 1.00 48.81 119 THR A N 1
ATOM 860 C CA . THR A 1 119 ? 24.103 -10.688 -9.897 1.00 48.81 119 THR A CA 1
ATOM 861 C C . THR A 1 119 ? 23.728 -10.949 -8.456 1.00 48.81 119 THR A C 1
ATOM 863 O O . THR A 1 119 ? 24.295 -10.389 -7.518 1.00 48.81 119 THR A O 1
ATOM 866 N N . VAL A 1 120 ? 22.700 -11.771 -8.303 1.00 45.78 120 VAL A N 1
ATOM 867 C CA . VAL A 1 120 ? 22.350 -12.443 -7.061 1.00 45.78 120 VAL A CA 1
ATOM 868 C C . VAL A 1 120 ? 23.532 -13.358 -6.723 1.00 45.78 120 VAL A C 1
ATOM 870 O O . VAL A 1 120 ? 23.531 -14.533 -7.054 1.00 45.78 120 VAL A O 1
ATOM 873 N N . GLU A 1 121 ? 24.610 -12.811 -6.164 1.00 41.34 121 GLU A N 1
ATOM 874 C CA . GLU A 1 121 ? 25.706 -13.614 -5.620 1.00 41.34 121 GLU A CA 1
ATOM 875 C C . GLU A 1 121 ? 25.279 -14.093 -4.231 1.00 41.34 121 GLU A C 1
ATOM 877 O O . GLU A 1 121 ? 25.598 -13.487 -3.207 1.00 41.34 121 GLU A O 1
ATOM 882 N N . ALA A 1 122 ? 24.496 -15.173 -4.219 1.00 39.94 122 ALA A N 1
ATOM 883 C CA . ALA A 1 122 ? 24.607 -16.155 -3.159 1.00 39.94 122 ALA A CA 1
ATOM 884 C C . ALA A 1 122 ? 25.974 -16.845 -3.292 1.00 39.94 122 ALA A C 1
ATOM 886 O O . ALA A 1 122 ? 26.493 -17.033 -4.394 1.00 39.94 122 ALA A O 1
ATOM 887 N N . GLU A 1 123 ? 26.556 -17.194 -2.152 1.00 41.09 123 GLU A N 1
ATOM 888 C CA . GLU A 1 123 ? 27.592 -18.218 -2.050 1.00 41.09 123 GLU A CA 1
ATOM 889 C C . GLU A 1 123 ? 27.215 -19.413 -2.944 1.00 41.09 123 GLU A C 1
ATOM 891 O O . GLU A 1 123 ? 26.084 -19.873 -2.860 1.00 41.09 123 GLU A O 1
ATOM 896 N N . GLU A 1 124 ? 28.132 -19.841 -3.820 1.00 38.66 124 GLU A N 1
ATOM 897 C CA . GLU A 1 124 ? 28.059 -21.022 -4.702 1.00 38.66 124 GLU A CA 1
ATOM 898 C C . GLU A 1 124 ? 26.706 -21.767 -4.756 1.00 38.66 124 GLU A C 1
ATOM 900 O O . GLU A 1 124 ? 26.568 -22.868 -4.231 1.00 38.66 124 GLU A O 1
ATOM 905 N N . GLU A 1 125 ? 25.735 -21.216 -5.484 1.00 37.69 125 GLU A N 1
ATOM 906 C CA . GLU A 1 125 ? 24.684 -21.997 -6.136 1.00 37.69 125 GLU A CA 1
ATOM 907 C C . GLU A 1 125 ? 24.542 -21.539 -7.595 1.00 37.69 125 GLU A C 1
ATOM 909 O O . GLU A 1 125 ? 24.769 -20.384 -7.950 1.00 37.69 125 GLU A O 1
ATOM 914 N N . GLU A 1 126 ? 24.273 -22.518 -8.451 1.00 37.34 126 GLU A N 1
ATOM 915 C CA . GLU A 1 126 ? 24.410 -22.517 -9.906 1.00 37.34 126 GLU A CA 1
ATOM 916 C C . GLU A 1 126 ? 23.778 -21.333 -10.658 1.00 37.34 126 GLU A C 1
ATOM 918 O O . GLU A 1 126 ? 22.675 -20.884 -10.354 1.00 37.34 126 GLU A O 1
ATOM 923 N N . GLU A 1 127 ? 24.453 -20.952 -11.751 1.00 40.06 127 GLU A N 1
ATOM 924 C CA . GLU A 1 127 ? 24.008 -20.095 -12.857 1.00 40.06 127 GLU A CA 1
ATOM 925 C C . GLU A 1 127 ? 22.498 -19.766 -12.893 1.00 40.06 127 GLU A C 1
ATOM 927 O O . GLU A 1 127 ? 21.665 -20.530 -13.403 1.00 40.06 127 GLU A O 1
ATOM 932 N N . GLU A 1 128 ? 22.152 -18.550 -12.470 1.00 34.94 128 GLU A N 1
ATOM 933 C CA . GLU A 1 128 ? 20.902 -17.907 -12.854 1.00 34.94 128 GLU A CA 1
ATOM 934 C C . GLU A 1 128 ? 21.150 -16.947 -14.030 1.00 34.94 128 GLU A C 1
ATOM 936 O O . GLU A 1 128 ? 21.502 -15.776 -13.897 1.00 34.94 128 GLU A O 1
ATOM 941 N N . LYS A 1 129 ? 20.805 -17.440 -15.230 1.00 34.28 129 LYS A N 1
ATOM 942 C CA . LYS A 1 129 ? 19.954 -16.662 -16.151 1.00 34.28 129 LYS A CA 1
ATOM 943 C C . LYS A 1 129 ? 18.836 -16.006 -15.326 1.00 34.28 129 LYS A C 1
ATOM 945 O O . LYS A 1 129 ? 18.539 -16.490 -14.246 1.00 34.28 129 LYS A O 1
ATOM 950 N N . VAL A 1 130 ? 18.122 -15.007 -15.838 1.00 37.44 130 VAL A N 1
ATOM 951 C CA . VAL A 1 130 ? 16.790 -14.691 -15.287 1.00 37.44 130 VAL A CA 1
ATOM 952 C C . VAL A 1 130 ? 15.907 -15.944 -15.452 1.00 37.44 130 VAL A C 1
ATOM 954 O O . VAL A 1 130 ? 15.189 -16.093 -16.436 1.00 37.44 130 VAL A O 1
ATOM 957 N N . LYS A 1 131 ? 16.052 -16.922 -14.553 1.00 33.81 131 LYS A N 1
ATOM 958 C CA . LYS A 1 131 ? 15.030 -17.876 -14.189 1.00 33.81 131 LYS A CA 1
ATOM 959 C C . LYS A 1 131 ? 14.019 -16.983 -13.494 1.00 33.81 131 LYS A C 1
ATOM 961 O O . LYS A 1 131 ? 14.391 -16.146 -12.669 1.00 33.81 131 LYS A O 1
ATOM 966 N N . GLY A 1 132 ? 12.762 -17.066 -13.910 1.00 37.88 132 GLY A N 1
ATOM 967 C CA . GLY A 1 132 ? 11.700 -16.453 -13.138 1.00 37.88 132 GLY A CA 1
ATOM 968 C C . GLY A 1 132 ? 11.878 -16.919 -11.702 1.00 37.88 132 GLY A C 1
ATOM 969 O O . GLY A 1 132 ? 11.773 -18.118 -11.443 1.00 37.88 132 GLY A O 1
ATOM 970 N N . GLY A 1 133 ? 12.221 -15.995 -10.797 1.00 49.91 133 GLY A N 1
ATOM 971 C CA . GLY A 1 133 ? 12.134 -16.270 -9.372 1.00 49.91 133 GLY A CA 1
ATOM 972 C C . GLY A 1 133 ? 10.765 -16.898 -9.165 1.00 49.91 133 GLY A C 1
ATOM 973 O O . GLY A 1 133 ? 9.777 -16.333 -9.646 1.00 49.91 133 GLY A O 1
ATOM 974 N N . ALA A 1 134 ? 10.752 -18.118 -8.619 1.00 58.81 134 ALA A N 1
ATOM 975 C CA . ALA A 1 134 ? 9.576 -18.978 -8.610 1.00 58.81 134 ALA A CA 1
ATOM 976 C C . ALA A 1 134 ? 8.348 -18.143 -8.247 1.00 58.81 134 ALA A C 1
ATOM 978 O O . ALA A 1 134 ? 8.343 -17.470 -7.213 1.00 58.81 134 ALA A O 1
ATOM 979 N N . LEU A 1 135 ? 7.356 -18.119 -9.140 1.00 79.44 135 LEU A N 1
ATOM 980 C CA . LEU A 1 135 ? 6.166 -17.309 -8.926 1.00 79.44 135 LEU A CA 1
ATOM 981 C C . LEU A 1 135 ? 5.491 -17.834 -7.668 1.00 79.44 135 LEU A C 1
ATOM 983 O O . LEU A 1 135 ? 4.964 -18.946 -7.654 1.00 79.44 135 LEU A O 1
ATOM 987 N N . ASP A 1 136 ? 5.557 -17.050 -6.596 1.00 87.88 136 ASP A N 1
ATOM 988 C CA . ASP A 1 136 ? 4.949 -17.432 -5.336 1.00 87.88 136 ASP A CA 1
ATOM 989 C C . ASP A 1 136 ? 3.429 -17.325 -5.473 1.00 87.88 136 ASP A C 1
ATOM 991 O O . ASP A 1 136 ? 2.836 -16.257 -5.292 1.00 87.88 136 ASP A O 1
ATOM 995 N N . GLU A 1 137 ? 2.796 -18.456 -5.785 1.00 91.56 137 GLU A N 1
ATOM 996 C CA . GLU A 1 137 ? 1.342 -18.591 -5.901 1.00 91.56 137 GLU A CA 1
ATOM 997 C C . GLU A 1 137 ? 0.616 -18.217 -4.595 1.00 91.56 137 GLU A C 1
ATOM 999 O O . GLU A 1 137 ? -0.582 -17.908 -4.587 1.00 91.56 137 GLU A O 1
ATOM 1004 N N . THR A 1 138 ? 1.330 -18.224 -3.464 1.00 91.62 138 THR A N 1
ATOM 1005 C CA . THR A 1 138 ? 0.775 -17.852 -2.163 1.00 91.62 138 THR A CA 1
ATOM 1006 C C . THR A 1 138 ? 0.798 -16.345 -1.910 1.00 91.62 138 THR A C 1
ATOM 1008 O O . THR A 1 138 ? 0.016 -15.872 -1.070 1.00 91.62 138 THR A O 1
ATOM 1011 N N . SER A 1 139 ? 1.593 -15.589 -2.672 1.00 95.25 139 SER A N 1
ATOM 1012 C CA . SER A 1 139 ? 1.711 -14.138 -2.544 1.00 95.25 139 SER A CA 1
ATOM 1013 C C . SER A 1 139 ? 0.390 -13.419 -2.846 1.00 95.25 139 SER A C 1
ATOM 1015 O O . SER A 1 139 ? -0.448 -13.862 -3.641 1.00 95.25 139 SER A O 1
ATOM 1017 N N . VAL A 1 140 ? 0.177 -12.282 -2.179 1.00 96.06 140 VAL A N 1
ATOM 1018 C CA . VAL A 1 140 ? -1.004 -11.430 -2.408 1.00 96.06 140 VAL A CA 1
ATOM 1019 C C . VAL A 1 140 ? -1.003 -10.829 -3.814 1.00 96.06 140 VAL A C 1
ATOM 1021 O O . VAL A 1 140 ? -2.062 -10.724 -4.434 1.00 96.06 140 VAL A O 1
ATOM 1024 N N . ASP A 1 141 ? 0.184 -10.527 -4.341 1.00 95.56 141 ASP A N 1
ATOM 1025 C CA . ASP A 1 141 ? 0.378 -9.974 -5.678 1.00 95.56 141 ASP A CA 1
ATOM 1026 C C . ASP A 1 141 ? -0.043 -10.985 -6.750 1.00 95.56 141 ASP A C 1
ATOM 1028 O O . ASP A 1 141 ? -0.864 -10.662 -7.612 1.00 95.56 141 ASP A O 1
ATOM 1032 N N . TYR A 1 142 ? 0.423 -12.238 -6.647 1.00 95.69 142 TYR A N 1
ATOM 1033 C CA . TYR A 1 142 ? 0.029 -13.310 -7.564 1.00 95.69 142 TYR A CA 1
ATOM 1034 C C . TYR A 1 142 ? -1.485 -13.534 -7.545 1.00 95.69 142 TYR A C 1
ATOM 1036 O O . TYR A 1 142 ? -2.122 -13.580 -8.599 1.00 95.69 142 TYR A O 1
ATOM 1044 N N . LYS A 1 143 ? -2.084 -13.611 -6.349 1.00 96.50 143 LYS A N 1
ATOM 1045 C CA . LYS A 1 143 ? -3.536 -13.783 -6.184 1.00 96.50 143 LYS A CA 1
ATOM 1046 C C . LYS A 1 143 ? -4.330 -12.655 -6.827 1.00 96.50 143 LYS A C 1
ATOM 1048 O O . LYS A 1 143 ? -5.378 -12.915 -7.411 1.00 96.50 143 LYS A O 1
ATOM 1053 N N . ALA A 1 144 ? -3.863 -11.414 -6.722 1.00 96.56 144 ALA A N 1
ATOM 1054 C CA . ALA A 1 144 ? -4.525 -10.292 -7.366 1.00 96.56 144 ALA A CA 1
ATOM 1055 C C . ALA A 1 144 ? -4.406 -10.354 -8.892 1.00 96.56 144 ALA A C 1
ATOM 1057 O O . ALA A 1 144 ? -5.415 -10.210 -9.586 1.00 96.56 144 ALA A O 1
ATOM 1058 N N . ILE A 1 145 ? -3.203 -10.614 -9.409 1.00 96.81 145 ILE A N 1
ATOM 1059 C CA . ILE A 1 145 ? -2.934 -10.666 -10.849 1.00 96.81 145 ILE A CA 1
ATOM 1060 C C . ILE A 1 145 ? -3.720 -11.803 -11.516 1.00 96.81 145 ILE A C 1
ATOM 1062 O O . ILE A 1 145 ? -4.476 -11.550 -12.455 1.00 96.81 145 ILE A O 1
ATOM 1066 N N . CYS A 1 146 ? -3.612 -13.019 -10.981 1.00 96.81 146 CYS A N 1
ATOM 1067 C CA . CYS A 1 146 ? -4.178 -14.240 -11.565 1.00 96.81 146 CYS A CA 1
ATOM 1068 C C . CYS A 1 146 ? -5.661 -14.463 -11.219 1.00 96.81 146 CYS A C 1
ATOM 1070 O O . CYS A 1 146 ? -6.245 -15.486 -11.570 1.00 96.81 146 CYS A O 1
ATOM 1072 N N . SER A 1 147 ? -6.299 -13.541 -10.492 1.00 97.06 147 SER A N 1
ATOM 1073 C CA . SER A 1 147 ? -7.734 -13.642 -10.217 1.00 97.06 147 SER A CA 1
ATOM 1074 C C . SER A 1 147 ? -8.562 -13.255 -11.442 1.00 97.06 147 SER A C 1
ATOM 1076 O O . SER A 1 147 ? -8.271 -12.262 -12.106 1.00 97.06 147 SER A O 1
ATOM 1078 N N . SER A 1 148 ? -9.650 -13.984 -11.712 1.00 97.06 148 SER A N 1
ATOM 1079 C CA . SER A 1 148 ? -10.632 -13.539 -12.713 1.00 97.06 148 SER A CA 1
ATOM 1080 C C . SER A 1 148 ? -11.182 -12.158 -12.350 1.00 97.06 148 SER A C 1
ATOM 1082 O O . SER A 1 148 ? -11.285 -11.828 -11.167 1.00 97.06 148 SER A O 1
ATOM 1084 N N . PHE A 1 149 ? -11.620 -11.373 -13.338 1.00 97.25 149 PHE A N 1
ATOM 1085 C CA . PHE A 1 149 ? -12.134 -10.017 -13.095 1.00 97.25 149 PHE A CA 1
ATOM 1086 C C . PHE A 1 149 ? -13.223 -9.957 -12.001 1.00 97.25 149 PHE A C 1
ATOM 1088 O O . PHE A 1 149 ? -13.185 -9.099 -11.128 1.00 97.25 149 PHE A O 1
ATOM 1095 N N . THR A 1 150 ? -14.144 -10.926 -11.963 1.00 97.06 150 THR A N 1
ATOM 1096 C CA . THR A 1 150 ? -15.211 -10.967 -10.939 1.00 97.06 150 THR A CA 1
ATOM 1097 C C . THR A 1 150 ? -14.704 -11.240 -9.519 1.00 97.06 150 THR A C 1
ATOM 1099 O O . THR A 1 150 ? -15.282 -10.767 -8.539 1.00 97.06 150 THR A O 1
ATOM 1102 N N . ILE A 1 151 ? -13.636 -12.032 -9.385 1.00 97.12 151 ILE A N 1
ATOM 1103 C CA . ILE A 1 151 ? -12.978 -12.284 -8.099 1.00 97.12 151 ILE A CA 1
ATOM 1104 C C . ILE A 1 151 ? -12.155 -11.057 -7.721 1.00 97.12 151 ILE A C 1
ATOM 1106 O O . ILE A 1 151 ? -12.185 -10.648 -6.565 1.00 97.12 151 ILE A O 1
ATOM 1110 N N . PHE A 1 152 ? -11.487 -10.453 -8.702 1.00 97.75 152 PHE A N 1
ATOM 1111 C CA . PHE A 1 152 ? -10.712 -9.235 -8.549 1.00 97.75 152 PHE A CA 1
ATOM 1112 C C . PHE A 1 152 ? -11.561 -8.080 -8.001 1.00 97.75 152 PHE A C 1
ATOM 1114 O O . PHE A 1 152 ? -11.160 -7.463 -7.024 1.00 97.75 152 PHE A O 1
ATOM 1121 N N . GLU A 1 153 ? -12.762 -7.830 -8.534 1.00 97.44 153 GLU A N 1
ATOM 1122 C CA . GLU A 1 153 ? -13.663 -6.786 -8.011 1.00 97.44 153 GLU A CA 1
ATOM 1123 C C . GLU A 1 153 ? -13.976 -6.993 -6.520 1.00 97.44 153 GLU A C 1
ATOM 1125 O O . GLU A 1 153 ? -13.818 -6.084 -5.703 1.00 97.44 153 GLU A O 1
ATOM 1130 N N . LYS A 1 154 ? -14.338 -8.225 -6.136 1.00 96.56 154 LYS A N 1
ATOM 1131 C CA . LYS A 1 154 ? -14.607 -8.579 -4.732 1.00 96.56 154 LYS A CA 1
ATOM 1132 C C . LYS A 1 154 ? -13.359 -8.458 -3.867 1.00 96.56 154 LYS A C 1
ATOM 1134 O O . LYS A 1 154 ? -13.440 -8.064 -2.705 1.00 96.56 154 LYS A O 1
ATOM 1139 N N . LEU A 1 155 ? -12.204 -8.832 -4.404 1.00 96.12 155 LEU A N 1
ATOM 1140 C CA . LEU A 1 155 ? -10.916 -8.735 -3.735 1.00 96.12 155 LEU A CA 1
ATOM 1141 C C . LEU A 1 155 ? -10.574 -7.269 -3.478 1.00 96.12 155 LEU A C 1
ATOM 1143 O O . LEU A 1 155 ? -10.254 -6.939 -2.347 1.00 96.12 155 LEU A O 1
ATOM 1147 N N . VAL A 1 156 ? -10.731 -6.378 -4.456 1.00 96.25 156 VAL A N 1
ATOM 1148 C CA . VAL A 1 156 ? -10.491 -4.938 -4.288 1.00 96.25 156 VAL A CA 1
ATOM 1149 C C . VAL A 1 156 ? -11.431 -4.342 -3.242 1.00 96.25 156 VAL A C 1
ATOM 1151 O O . VAL A 1 156 ? -10.973 -3.640 -2.342 1.00 96.25 156 VAL A O 1
ATOM 1154 N N . GLU A 1 157 ? -12.724 -4.667 -3.302 1.00 93.56 157 GLU A N 1
ATOM 1155 C CA . GLU A 1 157 ? -13.715 -4.202 -2.322 1.00 93.56 157 GLU A CA 1
ATOM 1156 C C . GLU A 1 157 ? -13.379 -4.672 -0.898 1.00 93.56 157 GLU A C 1
ATOM 1158 O O . GLU A 1 157 ? -13.570 -3.946 0.079 1.00 93.56 157 GLU A O 1
ATOM 1163 N N . THR A 1 158 ? -12.855 -5.892 -0.764 1.00 93.38 158 THR A N 1
ATOM 1164 C CA . THR A 1 158 ? -12.592 -6.500 0.542 1.00 93.38 158 THR A CA 1
ATOM 1165 C C . THR A 1 158 ? -11.181 -6.272 1.071 1.00 93.38 158 THR A C 1
ATOM 1167 O O . THR A 1 158 ? -10.991 -6.275 2.280 1.00 93.38 158 THR A O 1
ATOM 1170 N N . ARG A 1 159 ? -10.173 -6.111 0.221 1.00 95.69 159 ARG A N 1
ATOM 1171 C CA . ARG A 1 159 ? -8.754 -6.140 0.610 1.00 95.69 159 ARG A CA 1
ATOM 1172 C C . ARG A 1 159 ? -7.993 -4.871 0.265 1.00 95.69 159 ARG A C 1
ATOM 1174 O O . ARG A 1 159 ? -6.874 -4.740 0.740 1.00 95.69 159 ARG A O 1
ATOM 1181 N N . CYS A 1 160 ? -8.597 -3.950 -0.486 1.00 96.00 160 CYS A N 1
ATOM 1182 C CA . CYS A 1 160 ? -8.017 -2.644 -0.807 1.00 96.00 160 CYS A CA 1
ATOM 1183 C C . CYS A 1 160 ? -8.968 -1.516 -0.397 1.00 96.00 160 CYS A C 1
ATOM 1185 O O . CYS A 1 160 ? -9.464 -0.775 -1.257 1.00 96.00 160 CYS A O 1
ATOM 1187 N N . PRO A 1 161 ? -9.308 -1.393 0.894 1.00 93.19 161 PRO A N 1
ATOM 1188 C CA . PRO A 1 161 ? -10.259 -0.393 1.345 1.00 93.19 161 PRO A CA 1
ATOM 1189 C C . PRO A 1 161 ? -9.781 1.050 1.111 1.00 93.19 161 PRO A C 1
ATOM 1191 O O . PRO A 1 161 ? -10.628 1.909 0.869 1.00 93.19 161 PRO A O 1
ATOM 1194 N N . THR A 1 162 ? -8.476 1.345 1.098 1.00 93.75 162 THR A N 1
ATOM 1195 C CA . THR A 1 162 ? -7.973 2.728 0.957 1.00 93.75 162 THR A CA 1
ATOM 1196 C C . THR A 1 162 ? -7.641 3.122 -0.493 1.00 93.75 162 THR A C 1
ATOM 1198 O O . THR A 1 162 ? -7.775 2.323 -1.426 1.00 93.75 162 THR A O 1
ATOM 1201 N N . TRP A 1 163 ? -7.286 4.391 -0.729 1.00 94.56 163 TRP A N 1
ATOM 1202 C CA . TRP A 1 163 ? -6.829 4.862 -2.041 1.00 94.56 163 TRP A CA 1
ATOM 1203 C C . TRP A 1 163 ? -5.371 4.459 -2.304 1.00 94.56 163 TRP A C 1
ATOM 1205 O O . TRP A 1 163 ? -5.042 4.077 -3.430 1.00 94.56 163 TRP A O 1
ATOM 1215 N N . SER A 1 164 ? -4.512 4.514 -1.282 1.00 94.62 164 SER A N 1
ATOM 1216 C CA . SER A 1 164 ? -3.098 4.137 -1.362 1.00 94.62 164 SER A CA 1
ATOM 1217 C C . SER A 1 164 ? -2.936 2.673 -1.752 1.00 94.62 164 SER A C 1
ATOM 1219 O O . SER A 1 164 ? -2.190 2.373 -2.678 1.00 94.62 164 SER A O 1
ATOM 1221 N N . GLU A 1 165 ? -3.720 1.773 -1.160 1.00 95.69 165 GLU A N 1
ATOM 1222 C CA . GLU A 1 165 ? -3.701 0.351 -1.506 1.00 95.69 165 GLU A CA 1
ATOM 1223 C C . GLU A 1 165 ? -4.124 0.099 -2.951 1.00 95.69 165 GLU A C 1
ATOM 1225 O O . GLU A 1 165 ? -3.498 -0.69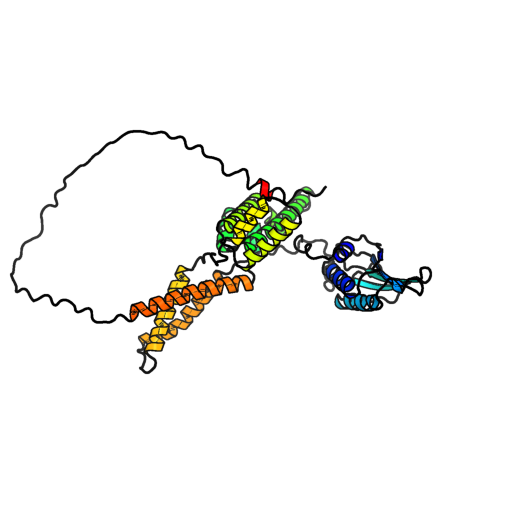0 -3.654 1.00 95.69 165 GLU A O 1
ATOM 1230 N N . LYS A 1 166 ? -5.152 0.810 -3.437 1.00 97.00 166 LYS A N 1
ATOM 1231 C CA . LYS A 1 166 ? -5.562 0.733 -4.848 1.00 97.00 166 LYS A CA 1
ATOM 1232 C C . LYS A 1 166 ? -4.456 1.235 -5.777 1.00 97.00 166 LYS A C 1
ATOM 1234 O O . LYS A 1 166 ? -4.264 0.664 -6.850 1.00 97.00 166 LYS A O 1
ATOM 1239 N N . LYS A 1 167 ? -3.709 2.270 -5.372 1.00 96.31 167 LYS A N 1
ATOM 1240 C CA . LYS A 1 167 ? -2.542 2.765 -6.117 1.00 96.31 167 LYS A CA 1
ATOM 1241 C C . LYS A 1 167 ? -1.418 1.728 -6.150 1.00 96.31 167 LYS A C 1
ATOM 1243 O O . LYS A 1 167 ? -0.860 1.496 -7.220 1.00 96.31 167 LYS A O 1
ATOM 1248 N N . THR A 1 168 ? -1.112 1.097 -5.019 1.00 95.56 168 THR A N 1
ATOM 1249 C CA . THR A 1 168 ? -0.122 0.015 -4.940 1.00 95.56 168 THR A CA 1
ATOM 1250 C C . THR A 1 168 ? -0.529 -1.147 -5.837 1.00 95.56 168 THR A C 1
ATOM 1252 O O . THR A 1 168 ? 0.263 -1.583 -6.668 1.00 95.56 168 THR A O 1
ATOM 1255 N N . LEU A 1 169 ? -1.796 -1.561 -5.774 1.00 96.94 169 LEU A N 1
ATOM 1256 C CA . LEU A 1 169 ? -2.334 -2.620 -6.619 1.00 96.94 169 LEU A CA 1
ATOM 1257 C C . LEU A 1 169 ? -2.300 -2.274 -8.116 1.00 96.94 169 LEU A C 1
ATOM 1259 O O . LEU A 1 169 ? -2.036 -3.152 -8.932 1.00 96.94 169 LEU A O 1
ATOM 1263 N N . CYS A 1 170 ? -2.501 -1.006 -8.500 1.00 97.00 170 CYS A N 1
ATOM 1264 C CA . CYS A 1 170 ? -2.266 -0.580 -9.886 1.00 97.00 170 CYS A CA 1
ATOM 1265 C C . CYS A 1 170 ? -0.817 -0.850 -10.306 1.00 97.00 170 CYS A C 1
ATOM 1267 O O . CYS A 1 170 ? -0.594 -1.391 -11.383 1.00 97.00 170 CYS A O 1
ATOM 1269 N N . GLY A 1 171 ? 0.155 -0.513 -9.451 1.00 93.94 171 GLY A N 1
ATOM 1270 C CA . GLY A 1 171 ? 1.569 -0.793 -9.704 1.00 93.94 171 GLY A CA 1
ATOM 1271 C C . GLY A 1 171 ? 1.861 -2.290 -9.835 1.00 93.94 171 GLY A C 1
ATOM 1272 O O . GLY A 1 171 ? 2.557 -2.691 -10.765 1.00 93.94 171 GLY A O 1
ATOM 1273 N N . VAL A 1 172 ? 1.278 -3.115 -8.958 1.00 95.44 172 VAL A N 1
ATOM 1274 C CA . VAL A 1 172 ? 1.377 -4.585 -9.020 1.00 95.44 172 VAL A CA 1
ATOM 1275 C C . VAL A 1 172 ? 0.828 -5.119 -10.345 1.00 95.44 172 VAL A C 1
ATOM 1277 O O . VAL A 1 172 ? 1.482 -5.929 -10.997 1.00 95.44 172 VAL A O 1
ATOM 1280 N N . LEU A 1 173 ? -0.335 -4.635 -10.793 1.00 96.75 173 LEU A N 1
ATOM 1281 C CA . LEU A 1 173 ? -0.919 -5.042 -12.074 1.00 96.75 173 LEU A CA 1
ATOM 1282 C C . LEU A 1 173 ? -0.080 -4.607 -13.277 1.00 96.75 173 LEU A C 1
ATOM 1284 O O . LEU A 1 173 ? 0.021 -5.372 -14.228 1.00 96.75 173 LEU A O 1
ATOM 1288 N N . THR A 1 174 ? 0.527 -3.417 -13.249 1.00 95.31 174 THR A N 1
ATOM 1289 C CA . THR A 1 174 ? 1.417 -2.957 -14.328 1.00 95.31 174 THR A CA 1
ATOM 1290 C C . THR A 1 174 ? 2.659 -3.838 -14.434 1.00 95.31 174 THR A C 1
ATOM 1292 O O . THR A 1 174 ? 2.975 -4.309 -15.522 1.00 95.31 174 THR A O 1
ATOM 1295 N N . VAL A 1 175 ? 3.313 -4.144 -13.309 1.00 91.50 175 VAL A N 1
ATOM 1296 C CA . VAL A 1 175 ? 4.461 -5.068 -13.290 1.00 91.50 175 VAL A CA 1
ATOM 1297 C C . VAL A 1 175 ? 4.043 -6.470 -13.746 1.00 91.50 175 VAL A C 1
ATOM 1299 O O . VAL A 1 175 ? 4.748 -7.106 -14.526 1.00 91.50 175 VAL A O 1
ATOM 1302 N N . GLY A 1 176 ? 2.871 -6.94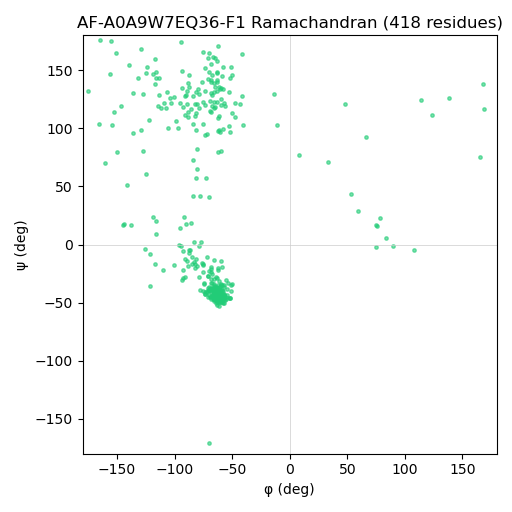4 -13.313 1.00 93.06 176 GLY A N 1
ATOM 1303 C CA . GLY A 1 176 ? 2.325 -8.219 -13.772 1.00 93.06 176 GLY A CA 1
ATOM 1304 C C . GLY A 1 176 ? 2.045 -8.246 -15.278 1.00 93.06 176 GLY A C 1
ATOM 1305 O O . GLY A 1 176 ? 2.352 -9.224 -15.952 1.00 93.06 176 GLY A O 1
ATOM 1306 N N . GLN A 1 177 ? 1.530 -7.150 -15.837 1.00 96.50 177 GLN A N 1
ATOM 1307 C CA . GLN A 1 177 ? 1.291 -7.017 -17.272 1.00 96.50 177 GLN A CA 1
ATOM 1308 C C . GLN A 1 177 ? 2.603 -7.045 -18.072 1.00 96.50 177 GLN A C 1
ATOM 1310 O O . GLN A 1 177 ? 2.669 -7.686 -19.120 1.00 96.50 177 GLN A O 1
ATOM 1315 N N . GLU A 1 178 ? 3.656 -6.387 -17.581 1.00 93.12 178 GLU A N 1
ATOM 1316 C CA . GLU A 1 178 ? 4.995 -6.446 -18.181 1.00 93.12 178 GLU A CA 1
ATOM 1317 C C . GLU A 1 178 ? 5.537 -7.881 -18.188 1.00 93.12 178 GLU A C 1
ATOM 1319 O O . GLU A 1 178 ? 5.987 -8.362 -19.229 1.00 93.12 178 GLU A O 1
ATOM 1324 N N . LEU A 1 179 ? 5.430 -8.595 -17.062 1.00 93.12 179 LEU A N 1
ATOM 1325 C CA . LEU A 1 179 ? 5.844 -9.995 -16.962 1.00 93.12 179 LEU A CA 1
ATOM 1326 C C . LEU A 1 179 ? 5.048 -10.897 -17.912 1.00 93.12 179 LEU A C 1
ATOM 1328 O O . LEU A 1 179 ? 5.639 -11.701 -18.630 1.00 93.12 179 LEU A O 1
ATOM 1332 N N . TYR A 1 180 ? 3.725 -10.736 -17.964 1.00 96.00 180 TYR A N 1
ATOM 1333 C CA . TYR A 1 180 ? 2.866 -11.453 -18.903 1.00 96.00 180 TYR A CA 1
ATOM 1334 C C . TYR A 1 180 ? 3.326 -11.237 -20.351 1.00 96.00 180 TYR A C 1
ATOM 1336 O O . TYR A 1 180 ? 3.494 -12.197 -21.099 1.00 96.00 180 TYR A O 1
ATOM 1344 N N . ASN A 1 181 ? 3.613 -9.992 -20.741 1.00 95.69 181 ASN A N 1
ATOM 1345 C CA . ASN A 1 181 ? 4.099 -9.676 -22.084 1.00 95.69 181 ASN A CA 1
ATOM 1346 C C . ASN A 1 181 ? 5.466 -10.317 -22.376 1.00 95.69 181 ASN A C 1
ATOM 1348 O O . ASN A 1 181 ? 5.692 -10.805 -23.487 1.00 95.69 181 ASN A O 1
ATOM 1352 N N . ILE A 1 182 ? 6.364 -10.359 -21.386 1.00 93.38 182 ILE A N 1
ATOM 1353 C CA . ILE A 1 182 ? 7.651 -11.056 -21.498 1.00 93.38 182 ILE A CA 1
ATOM 1354 C C . ILE A 1 182 ? 7.415 -12.550 -21.741 1.00 93.38 182 ILE A C 1
ATOM 1356 O O . ILE A 1 182 ? 7.916 -13.068 -22.739 1.00 93.38 182 ILE A O 1
ATOM 1360 N N . LEU A 1 183 ? 6.614 -13.226 -20.915 1.00 94.75 183 LEU A N 1
ATOM 1361 C CA . LEU A 1 183 ? 6.330 -14.660 -21.057 1.00 94.75 183 LEU A CA 1
ATOM 1362 C C . LEU A 1 183 ? 5.636 -14.979 -22.388 1.00 94.75 183 LEU A C 1
ATOM 1364 O O . LEU A 1 183 ? 6.044 -15.897 -23.096 1.00 94.75 183 LEU A O 1
ATOM 1368 N N . MET A 1 184 ? 4.669 -14.162 -22.807 1.00 96.06 184 MET A N 1
ATOM 1369 C CA . MET A 1 184 ? 4.028 -14.298 -24.118 1.00 96.06 184 MET A CA 1
ATOM 1370 C C . MET A 1 184 ? 5.028 -14.144 -25.268 1.00 96.06 184 MET A C 1
ATOM 1372 O O . MET A 1 184 ? 4.979 -14.895 -26.243 1.00 96.06 184 MET A O 1
ATOM 1376 N N . SER A 1 185 ? 5.983 -13.217 -25.159 1.00 96.56 185 SER A N 1
ATOM 1377 C CA . SER A 1 185 ? 7.047 -13.075 -26.159 1.00 96.56 185 SER A CA 1
ATOM 1378 C C . SER A 1 185 ? 7.988 -14.286 -26.198 1.00 96.56 185 SER A C 1
ATOM 1380 O O . SER A 1 185 ? 8.572 -14.578 -27.241 1.00 96.56 185 SER A O 1
ATOM 1382 N N . GLU A 1 186 ? 8.174 -14.987 -25.078 1.00 95.75 186 GLU A N 1
ATOM 1383 C CA . GLU A 1 186 ? 8.958 -16.221 -25.012 1.00 95.75 186 GLU A CA 1
ATOM 1384 C C . GLU A 1 186 ? 8.214 -17.400 -25.648 1.00 95.75 186 GLU A C 1
ATOM 1386 O O . GLU A 1 186 ? 8.812 -18.138 -26.435 1.00 95.75 186 GLU A O 1
ATOM 1391 N N . VAL A 1 187 ? 6.905 -17.510 -25.406 1.00 96.00 187 VAL A N 1
ATOM 1392 C CA . VAL A 1 187 ? 6.024 -18.483 -26.074 1.00 96.00 187 VAL A CA 1
ATOM 1393 C C . VAL A 1 187 ? 6.058 -18.288 -27.589 1.00 96.00 187 VAL A C 1
ATOM 1395 O O . VAL A 1 187 ? 6.246 -19.249 -28.332 1.00 96.00 187 VAL A O 1
ATOM 1398 N N . LEU A 1 188 ? 5.963 -17.042 -28.067 1.00 96.25 188 LEU A N 1
ATOM 1399 C CA . LEU A 1 188 ? 6.055 -16.724 -29.498 1.00 96.25 188 LEU A CA 1
ATOM 1400 C C . LEU A 1 188 ? 7.426 -17.063 -30.103 1.00 96.25 188 LEU A C 1
ATOM 1402 O O . LEU A 1 188 ? 7.517 -17.373 -31.289 1.00 96.25 188 LEU A O 1
ATOM 1406 N N . ARG A 1 189 ? 8.491 -17.040 -29.295 1.00 97.44 189 ARG A N 1
ATOM 1407 C CA . ARG A 1 189 ? 9.837 -17.489 -29.687 1.00 97.44 189 ARG A CA 1
ATOM 1408 C C . ARG A 1 189 ? 9.996 -19.015 -29.661 1.00 97.44 189 ARG A C 1
ATOM 1410 O O . ARG A 1 189 ? 11.068 -19.509 -30.000 1.00 97.44 189 ARG A O 1
ATOM 1417 N N . GLY A 1 190 ? 8.960 -19.760 -29.273 1.00 96.25 190 GLY A N 1
ATOM 1418 C CA . GLY A 1 190 ? 8.985 -21.218 -29.163 1.00 96.25 190 GLY A CA 1
ATOM 1419 C C . GLY A 1 190 ? 9.723 -21.737 -27.926 1.00 96.25 190 GLY A C 1
ATOM 1420 O O . GLY A 1 190 ? 10.081 -22.914 -27.886 1.00 96.25 190 GLY A O 1
ATOM 1421 N N . LYS A 1 191 ? 9.980 -20.885 -26.922 1.00 96.38 191 LYS A N 1
ATOM 1422 C CA . LYS A 1 191 ? 10.545 -21.325 -25.641 1.00 96.38 191 LYS A CA 1
ATOM 1423 C C . LYS A 1 191 ? 9.454 -22.048 -24.849 1.00 96.38 191 LYS A C 1
ATOM 1425 O O . LYS A 1 191 ? 8.342 -21.544 -24.713 1.00 96.38 191 LYS A O 1
ATOM 1430 N N . VAL A 1 192 ? 9.782 -23.223 -24.315 1.00 95.12 192 VAL A N 1
ATOM 1431 C CA . VAL A 1 192 ? 8.894 -23.954 -23.404 1.00 95.12 192 VAL A CA 1
ATOM 1432 C C . VAL A 1 192 ? 8.906 -23.243 -22.053 1.00 95.12 192 VAL A C 1
ATOM 1434 O O . VAL A 1 192 ? 9.970 -23.097 -21.450 1.00 95.12 192 VAL A O 1
ATOM 1437 N N . LEU A 1 193 ? 7.736 -22.787 -21.611 1.00 94.81 193 LEU A N 1
ATOM 1438 C CA . LEU A 1 193 ? 7.550 -22.210 -20.283 1.00 94.81 193 LEU A CA 1
ATOM 1439 C C . LEU A 1 193 ? 7.584 -23.302 -19.209 1.00 94.81 193 LEU A C 1
ATOM 1441 O O . LEU A 1 193 ? 7.219 -24.456 -19.450 1.00 94.81 193 LEU A O 1
ATOM 1445 N N . THR A 1 194 ? 8.001 -22.934 -18.003 1.00 95.06 194 THR A N 1
ATOM 1446 C CA . THR A 1 194 ? 7.832 -23.780 -16.818 1.00 95.06 194 THR A CA 1
ATOM 1447 C C . THR A 1 194 ? 6.349 -23.922 -16.459 1.00 95.06 194 THR A C 1
ATOM 1449 O O . THR A 1 194 ? 5.522 -23.097 -16.845 1.00 95.06 194 THR A O 1
ATOM 1452 N N . SER A 1 195 ? 5.987 -24.940 -15.670 1.00 94.81 195 SER A N 1
ATOM 1453 C CA . SER A 1 195 ? 4.592 -25.140 -15.242 1.00 94.81 195 SER A CA 1
ATOM 1454 C C . SER A 1 195 ? 4.011 -23.928 -14.501 1.00 94.81 195 SER A C 1
ATOM 1456 O O . SER A 1 195 ? 2.832 -23.627 -14.662 1.00 94.81 195 SER A O 1
ATOM 1458 N N . GLN A 1 196 ? 4.831 -23.219 -13.716 1.00 92.31 196 GLN A N 1
ATOM 1459 C CA . GLN A 1 196 ? 4.413 -22.014 -12.990 1.00 92.31 196 GLN A CA 1
ATOM 1460 C C . GLN A 1 196 ? 4.182 -20.829 -13.932 1.00 92.31 196 GLN A C 1
ATOM 1462 O O . GLN A 1 196 ? 3.170 -20.142 -13.821 1.00 92.31 196 GLN A O 1
ATOM 1467 N N . GLU A 1 197 ? 5.093 -20.605 -14.881 1.00 94.94 197 GLU A N 1
ATOM 1468 C CA . GLU A 1 197 ? 4.954 -19.554 -15.895 1.00 94.94 197 GLU A CA 1
ATOM 1469 C C . GLU A 1 197 ? 3.747 -19.814 -16.801 1.00 94.94 197 GLU A C 1
ATOM 1471 O O . GLU A 1 197 ? 2.995 -18.889 -17.100 1.00 94.94 197 GLU A O 1
ATOM 1476 N N . GLN A 1 198 ? 3.519 -21.072 -17.188 1.00 95.75 198 GLN A N 1
ATOM 1477 C CA . GLN A 1 198 ? 2.347 -21.458 -17.967 1.00 95.75 198 GLN A CA 1
ATOM 1478 C C . GLN A 1 198 ? 1.056 -21.194 -17.181 1.00 95.75 198 GLN A C 1
ATOM 1480 O O . GLN A 1 198 ? 0.155 -20.546 -17.701 1.00 95.75 198 GLN A O 1
ATOM 1485 N N . ASN A 1 199 ? 0.993 -21.605 -15.908 1.00 95.31 199 ASN A N 1
ATOM 1486 C CA . ASN A 1 199 ? -0.157 -21.338 -15.041 1.00 95.31 199 ASN A CA 1
ATOM 1487 C C . ASN A 1 199 ? -0.422 -19.829 -14.880 1.00 95.31 199 ASN A C 1
ATOM 1489 O O . ASN A 1 199 ? -1.571 -19.387 -14.904 1.00 95.31 199 ASN A O 1
ATOM 1493 N N . TYR A 1 200 ? 0.641 -19.027 -14.758 1.00 95.56 200 TYR A N 1
ATOM 1494 C CA . TYR A 1 200 ? 0.541 -17.571 -14.706 1.00 95.56 200 TYR A CA 1
ATOM 1495 C C . TYR A 1 200 ? -0.025 -16.990 -15.999 1.00 95.56 200 TYR A C 1
ATOM 1497 O O . TYR A 1 200 ? -0.935 -16.171 -15.930 1.00 95.56 200 TYR A O 1
ATOM 1505 N N . VAL A 1 201 ? 0.468 -17.413 -17.166 1.00 96.56 201 VAL A N 1
ATOM 1506 C CA . VAL A 1 201 ? -0.042 -16.958 -18.470 1.00 96.56 201 VAL A CA 1
ATOM 1507 C C . VAL A 1 201 ? -1.503 -17.365 -18.667 1.00 96.56 201 VAL A C 1
ATOM 1509 O O . VAL A 1 201 ? -2.309 -16.534 -19.071 1.00 96.56 201 VAL A O 1
ATOM 1512 N N . ASP A 1 202 ? -1.860 -18.603 -18.326 1.00 96.38 202 ASP A N 1
ATOM 1513 C CA . ASP A 1 202 ? -3.216 -19.133 -18.505 1.00 96.38 202 ASP A CA 1
ATOM 1514 C C . ASP A 1 202 ? -4.237 -18.459 -17.573 1.00 96.38 202 ASP A C 1
ATOM 1516 O O . ASP A 1 202 ? -5.404 -18.291 -17.935 1.00 96.38 202 ASP A O 1
ATOM 1520 N N . SER A 1 203 ? -3.803 -18.067 -16.371 1.00 95.38 203 SER A N 1
ATOM 1521 C CA . SER A 1 203 ? -4.662 -17.447 -15.352 1.00 95.38 203 SER A CA 1
ATOM 1522 C C . SER A 1 203 ? -4.675 -15.916 -15.407 1.00 95.38 203 SER A C 1
ATOM 1524 O O . SER A 1 203 ? -5.597 -15.286 -14.884 1.00 95.38 203 SER A O 1
ATOM 1526 N N . SER A 1 204 ? -3.654 -15.294 -15.998 1.00 93.06 204 SER A N 1
ATOM 1527 C CA . SER A 1 204 ? -3.533 -13.838 -16.072 1.00 93.06 204 SER A CA 1
ATOM 1528 C C . SER A 1 204 ? -4.323 -13.293 -17.250 1.00 93.06 204 SER A C 1
ATOM 1530 O O . SER A 1 204 ? -3.890 -13.337 -18.397 1.00 93.06 204 SER A O 1
ATOM 1532 N N . ASP A 1 205 ? -5.479 -12.711 -16.958 1.00 91.56 205 ASP A N 1
ATOM 1533 C CA . ASP A 1 205 ? -6.330 -12.090 -17.958 1.00 91.56 205 ASP A CA 1
ATOM 1534 C C . ASP A 1 205 ? -6.735 -10.662 -17.566 1.00 91.56 205 ASP A C 1
ATOM 1536 O O . ASP A 1 205 ? -6.574 -10.206 -16.426 1.00 91.56 205 ASP A O 1
ATOM 1540 N N . SER A 1 206 ? -7.313 -9.945 -18.532 1.00 94.81 206 SER A N 1
ATOM 1541 C CA . SER A 1 206 ? -8.099 -8.738 -18.263 1.00 94.81 206 SER A CA 1
ATOM 1542 C C . SER A 1 206 ? -7.346 -7.593 -17.550 1.00 94.81 206 SER A C 1
ATOM 1544 O O . SER A 1 206 ? -7.977 -6.792 -16.858 1.00 94.81 206 SER A O 1
ATOM 1546 N N . PHE A 1 207 ? -6.020 -7.463 -17.722 1.00 96.50 207 PHE A N 1
ATOM 1547 C CA . PHE A 1 207 ? -5.208 -6.401 -17.092 1.00 96.50 207 PHE A CA 1
ATOM 1548 C C . PHE A 1 207 ? -5.769 -4.995 -17.329 1.00 96.50 207 PHE A C 1
ATOM 1550 O O . PHE A 1 207 ? -5.921 -4.221 -16.387 1.00 96.50 207 PHE A O 1
ATOM 1557 N N . GLU A 1 208 ? -6.143 -4.677 -18.570 1.00 96.88 208 GLU A N 1
ATOM 1558 C CA . GLU A 1 208 ? -6.695 -3.367 -18.930 1.00 96.88 208 GLU A CA 1
ATOM 1559 C C . GLU A 1 208 ? -8.017 -3.079 -18.200 1.00 96.88 208 GLU A C 1
ATOM 1561 O O . GLU A 1 208 ? -8.210 -1.990 -17.654 1.00 96.88 208 GLU A O 1
ATOM 1566 N N . ALA A 1 209 ? -8.902 -4.077 -18.110 1.00 97.88 209 ALA A N 1
ATOM 1567 C CA . ALA A 1 209 ? -10.163 -3.960 -17.384 1.00 97.88 209 ALA A CA 1
ATOM 1568 C C . ALA A 1 209 ? -9.927 -3.768 -15.877 1.00 97.88 209 ALA A C 1
ATOM 1570 O O . ALA A 1 209 ? -10.525 -2.875 -15.273 1.00 97.88 209 ALA A O 1
ATOM 1571 N N . LYS A 1 210 ? -9.017 -4.551 -15.278 1.00 98.19 210 LYS A N 1
ATOM 1572 C CA . LYS A 1 210 ? -8.629 -4.441 -13.860 1.00 98.19 210 LYS A CA 1
ATOM 1573 C C . LYS A 1 210 ? -8.044 -3.057 -13.547 1.00 98.19 210 LYS A C 1
ATOM 1575 O O . LYS A 1 210 ? -8.472 -2.406 -12.593 1.00 98.19 210 LYS A O 1
ATOM 1580 N N . LEU A 1 211 ? -7.127 -2.566 -14.383 1.00 97.75 211 LEU A N 1
ATOM 1581 C CA . LEU A 1 211 ? -6.521 -1.237 -14.251 1.00 97.75 211 LEU A CA 1
ATOM 1582 C C . LEU A 1 211 ? -7.554 -0.115 -14.406 1.00 97.75 211 LEU A C 1
ATOM 1584 O O . LEU A 1 211 ? -7.561 0.830 -13.618 1.00 97.75 211 LEU A O 1
ATOM 1588 N N . SER A 1 212 ? -8.447 -0.215 -15.392 1.00 97.94 212 SER A N 1
ATOM 1589 C CA . SER A 1 212 ? -9.523 0.758 -15.606 1.00 97.94 212 SER A CA 1
ATOM 1590 C C . SER A 1 212 ? -10.481 0.816 -14.410 1.00 97.94 212 SER A C 1
ATOM 1592 O O . SER A 1 212 ? -10.799 1.902 -13.913 1.00 97.94 212 SER A O 1
ATOM 1594 N N . HIS A 1 213 ? -10.862 -0.347 -13.874 1.00 97.75 213 HIS A N 1
ATOM 1595 C CA . HIS A 1 213 ? -11.694 -0.456 -12.678 1.00 97.75 213 HIS A CA 1
ATOM 1596 C C . HIS A 1 213 ? -11.041 0.219 -11.461 1.00 97.75 213 HIS A C 1
ATOM 1598 O O . HIS A 1 213 ? -11.663 1.071 -10.821 1.00 97.75 213 HIS A O 1
ATOM 1604 N N . LEU A 1 214 ? -9.763 -0.070 -11.183 1.00 97.88 214 LEU A N 1
ATOM 1605 C CA . LEU A 1 214 ? -9.035 0.579 -10.087 1.00 97.88 214 LEU A CA 1
ATOM 1606 C C . LEU A 1 214 ? -8.927 2.091 -10.267 1.00 97.88 214 LEU A C 1
ATOM 1608 O O . LEU A 1 214 ? -9.198 2.838 -9.326 1.00 97.88 214 LEU A O 1
ATOM 1612 N N . LYS A 1 215 ? -8.578 2.560 -11.471 1.00 97.19 215 LYS A N 1
ATOM 1613 C CA . LYS A 1 215 ? -8.509 3.995 -11.781 1.00 97.19 215 LYS A CA 1
ATOM 1614 C C . LYS A 1 215 ? -9.860 4.672 -11.530 1.00 97.19 215 LYS A C 1
ATOM 1616 O O . LYS A 1 215 ? -9.890 5.766 -10.965 1.00 97.19 215 LYS A O 1
ATOM 1621 N N . SER A 1 216 ? -10.969 4.019 -11.881 1.00 97.44 216 SER A N 1
ATOM 1622 C CA . SER A 1 216 ? -12.322 4.513 -11.597 1.00 97.44 216 SER A CA 1
ATOM 1623 C C . SER A 1 216 ? -12.596 4.617 -10.093 1.00 97.44 216 SER A C 1
ATOM 1625 O O . SER A 1 216 ? -12.996 5.683 -9.623 1.00 97.44 216 SER A O 1
ATOM 1627 N N . LEU A 1 217 ? -12.313 3.566 -9.315 1.00 96.12 217 LEU A N 1
ATOM 1628 C CA . LEU A 1 217 ? -12.497 3.577 -7.857 1.00 96.12 217 LEU A CA 1
ATOM 1629 C C . LEU A 1 217 ? -11.619 4.626 -7.164 1.00 96.12 217 LEU A C 1
ATOM 1631 O O . LEU A 1 217 ? -12.064 5.334 -6.263 1.00 96.12 217 LEU A O 1
ATOM 1635 N N . MET A 1 218 ? -10.373 4.783 -7.607 1.00 95.88 218 MET A N 1
ATOM 1636 C CA . MET A 1 218 ? -9.472 5.815 -7.093 1.00 95.88 218 MET A CA 1
ATOM 1637 C C . MET A 1 218 ? -10.004 7.224 -7.369 1.00 95.88 218 MET A C 1
ATOM 1639 O O . MET A 1 218 ? -9.880 8.112 -6.526 1.00 95.88 218 MET A O 1
ATOM 1643 N N . GLN A 1 219 ? -10.602 7.453 -8.541 1.00 93.12 219 GLN A N 1
ATOM 1644 C CA . GLN A 1 219 ? -11.260 8.724 -8.844 1.00 93.12 219 GLN A CA 1
ATOM 1645 C C . GLN A 1 219 ? -12.506 8.939 -7.986 1.00 93.12 219 GLN A C 1
ATOM 1647 O O . GLN A 1 219 ? -12.760 10.069 -7.570 1.00 93.12 219 GLN A O 1
ATOM 1652 N N . GLU A 1 220 ? -13.279 7.885 -7.731 1.00 94.00 220 GLU A N 1
ATOM 1653 C CA . GLU A 1 220 ? -14.440 7.938 -6.848 1.00 94.00 220 GLU A CA 1
ATOM 1654 C C . GLU A 1 220 ? -14.037 8.335 -5.428 1.00 94.00 220 GLU A C 1
ATOM 1656 O O . GLU A 1 220 ? -14.601 9.291 -4.913 1.00 94.00 220 GLU A O 1
ATOM 1661 N N . HIS A 1 221 ? -12.990 7.726 -4.863 1.00 91.81 221 HIS A N 1
ATOM 1662 C CA . HIS A 1 221 ? -12.436 8.093 -3.552 1.00 91.81 221 HIS A CA 1
ATOM 1663 C C . HIS A 1 221 ? -12.062 9.576 -3.455 1.00 91.81 221 HIS A C 1
ATOM 1665 O O . HIS A 1 221 ? -12.357 10.243 -2.463 1.00 91.81 221 HIS A O 1
ATOM 1671 N N . VAL A 1 222 ? -11.427 10.115 -4.501 1.00 92.56 222 VAL A N 1
ATOM 1672 C CA . VAL A 1 222 ? -11.076 11.539 -4.549 1.00 92.56 222 VAL A CA 1
ATOM 1673 C C . VAL A 1 222 ? -12.335 12.406 -4.608 1.00 92.56 222 VAL A C 1
ATOM 1675 O O . VAL A 1 222 ? -12.400 13.417 -3.918 1.00 92.56 222 VAL A O 1
ATOM 1678 N N . LYS A 1 223 ? -13.341 12.023 -5.405 1.00 91.50 223 LYS A N 1
ATOM 1679 C CA . LYS A 1 223 ? -14.598 12.778 -5.562 1.00 91.50 223 LYS A CA 1
ATOM 1680 C C . LYS A 1 223 ? -15.483 12.724 -4.317 1.00 91.50 223 LYS A C 1
ATOM 1682 O O . LYS A 1 223 ? -16.112 13.728 -3.995 1.00 91.50 223 LYS A O 1
ATOM 1687 N N . SER A 1 224 ? -15.555 11.573 -3.652 1.00 90.94 224 SER A N 1
ATOM 1688 C CA . SER A 1 224 ? -16.343 11.369 -2.435 1.00 90.94 224 SER A CA 1
ATOM 1689 C C . SER A 1 224 ? -15.688 11.990 -1.205 1.00 90.94 224 SER A C 1
ATOM 1691 O O . SER A 1 224 ? -16.358 12.177 -0.192 1.00 90.94 224 SER A O 1
ATOM 1693 N N . GLY A 1 225 ? -14.390 12.300 -1.281 1.00 89.88 225 GLY A N 1
ATOM 1694 C CA . GLY A 1 225 ? -13.613 12.747 -0.132 1.00 89.88 225 GLY A CA 1
ATOM 1695 C C . GLY A 1 225 ? -13.252 11.619 0.837 1.00 89.88 225 GLY A C 1
ATOM 1696 O O . GLY A 1 225 ? -12.871 11.885 1.974 1.00 89.88 225 GLY A O 1
ATOM 1697 N N . SER A 1 226 ? -13.362 10.358 0.406 1.00 89.06 226 SER A N 1
ATOM 1698 C CA . SER A 1 226 ? -13.028 9.162 1.192 1.00 89.06 226 SER A CA 1
ATOM 1699 C C . SER A 1 226 ? -11.520 8.886 1.169 1.00 89.06 226 SER A C 1
ATOM 1701 O O . SER A 1 226 ? -11.079 7.821 0.735 1.00 89.06 226 SER A O 1
ATOM 1703 N N . LEU A 1 227 ? -10.734 9.874 1.597 1.00 90.75 227 LEU A N 1
ATOM 1704 C CA . LEU A 1 227 ? -9.275 9.818 1.680 1.00 90.75 227 LEU A CA 1
ATOM 1705 C C . LEU A 1 227 ? -8.835 9.878 3.143 1.00 90.75 227 LEU A C 1
ATOM 1707 O O . LEU A 1 227 ? -9.427 10.611 3.940 1.00 90.75 227 LEU A O 1
ATOM 1711 N N . THR A 1 228 ? -7.780 9.143 3.485 1.00 89.81 228 THR A N 1
ATOM 1712 C CA . THR A 1 228 ? -7.118 9.297 4.788 1.00 89.81 228 THR A CA 1
ATOM 1713 C C . THR A 1 228 ? -6.382 10.634 4.867 1.00 89.81 228 THR A C 1
ATOM 1715 O O . THR A 1 228 ? -6.166 11.314 3.853 1.00 89.81 228 THR A O 1
ATOM 1718 N N . SER A 1 229 ? -5.996 11.051 6.076 1.00 89.31 229 SER A N 1
ATOM 1719 C CA . SER A 1 229 ? -5.255 12.303 6.252 1.00 89.31 229 SER A CA 1
ATOM 1720 C C . SER A 1 229 ? -3.902 12.253 5.527 1.00 89.31 229 SER A C 1
ATOM 1722 O O . SER A 1 229 ? -3.538 13.207 4.831 1.00 89.31 229 SER A O 1
ATOM 1724 N N . VAL A 1 230 ? -3.217 11.108 5.599 1.00 89.00 230 VAL A N 1
ATOM 1725 C CA . VAL A 1 230 ? -1.957 10.829 4.895 1.00 89.00 230 VAL A CA 1
ATOM 1726 C C . VAL A 1 230 ? -2.155 10.861 3.378 1.00 89.00 230 VAL A C 1
ATOM 1728 O O . VAL A 1 230 ? -1.451 11.578 2.672 1.00 89.00 230 VAL A O 1
ATOM 1731 N N . GLU A 1 231 ? -3.173 10.180 2.851 1.00 91.75 231 GLU A N 1
ATOM 1732 C CA . GLU A 1 231 ? -3.452 10.182 1.409 1.00 91.75 231 GLU A CA 1
ATOM 1733 C C . GLU A 1 231 ? -3.776 11.582 0.886 1.00 91.75 231 GLU A C 1
ATOM 1735 O O . GLU A 1 231 ? -3.320 11.976 -0.191 1.00 91.75 231 GLU A O 1
ATOM 1740 N N . LYS A 1 232 ? -4.551 12.355 1.655 1.00 92.81 232 LYS A N 1
ATOM 1741 C CA . LYS A 1 232 ? -4.893 13.735 1.313 1.00 92.81 232 LYS A CA 1
ATOM 1742 C C . LYS A 1 232 ? -3.640 14.602 1.230 1.00 92.81 232 LYS A C 1
ATOM 1744 O O . LYS A 1 232 ? -3.508 15.354 0.264 1.00 92.81 232 LYS A O 1
ATOM 1749 N N . THR A 1 233 ? -2.727 14.513 2.199 1.00 92.75 233 THR A N 1
ATOM 1750 C CA . THR A 1 233 ? -1.480 15.295 2.169 1.00 92.75 233 THR A CA 1
ATOM 1751 C C . THR A 1 233 ? -0.591 14.870 1.003 1.00 92.75 233 THR A C 1
ATOM 1753 O O . THR A 1 233 ? -0.150 15.729 0.241 1.00 92.75 233 THR A O 1
ATOM 1756 N N . THR A 1 234 ? -0.425 13.565 0.765 1.00 91.81 234 THR A N 1
ATOM 1757 C CA . THR A 1 234 ? 0.320 13.048 -0.393 1.00 91.81 234 THR A CA 1
ATOM 1758 C C . THR A 1 234 ? -0.260 13.549 -1.721 1.00 91.81 234 THR A C 1
ATOM 1760 O O . THR A 1 234 ? 0.480 14.000 -2.597 1.00 91.81 234 THR A O 1
ATOM 1763 N N . LEU A 1 235 ? -1.585 13.511 -1.885 1.00 94.12 235 LEU A N 1
ATOM 1764 C CA . LEU A 1 235 ? -2.260 13.984 -3.096 1.00 94.12 235 LEU A CA 1
ATOM 1765 C C . LEU A 1 235 ? -2.162 15.502 -3.274 1.00 94.12 235 LEU A C 1
ATOM 1767 O O . LEU A 1 235 ? -1.990 15.971 -4.400 1.00 94.12 235 LEU A O 1
ATOM 1771 N N . LEU A 1 236 ? -2.262 16.278 -2.194 1.00 95.50 236 LEU A N 1
ATOM 1772 C CA . LEU A 1 236 ? -2.089 17.731 -2.237 1.00 95.50 236 LEU A CA 1
ATOM 1773 C C . LEU A 1 236 ? -0.662 18.126 -2.616 1.00 95.50 236 LEU A C 1
ATOM 1775 O O . LEU A 1 236 ? -0.494 19.067 -3.396 1.00 95.50 236 LEU A O 1
ATOM 1779 N N . ASN A 1 237 ? 0.340 17.394 -2.124 1.00 95.12 237 ASN A N 1
ATOM 1780 C CA . ASN A 1 237 ? 1.740 17.600 -2.488 1.00 95.12 237 ASN A CA 1
ATOM 1781 C C . ASN A 1 237 ? 1.951 17.317 -3.980 1.00 95.12 237 ASN A C 1
ATOM 1783 O O . ASN A 1 237 ? 2.397 18.204 -4.701 1.00 95.12 237 ASN A O 1
ATOM 1787 N N . GLN A 1 238 ? 1.484 16.164 -4.475 1.00 93.06 238 GLN A N 1
ATOM 1788 C CA . GLN A 1 238 ? 1.562 15.811 -5.901 1.00 93.06 238 GLN A CA 1
ATOM 1789 C C . GLN A 1 238 ? 0.872 16.842 -6.803 1.00 93.06 238 GLN A C 1
ATOM 1791 O O . GLN A 1 238 ? 1.385 17.203 -7.860 1.00 93.06 238 GLN A O 1
ATOM 1796 N N . VAL A 1 239 ? -0.310 17.329 -6.413 1.00 94.75 239 VAL A N 1
ATOM 1797 C CA . VAL A 1 239 ? -1.023 18.354 -7.190 1.00 94.75 239 VAL A CA 1
ATOM 1798 C C . VAL A 1 239 ? -0.288 19.693 -7.132 1.00 94.75 239 VAL A C 1
ATOM 1800 O O . VAL A 1 239 ? -0.212 20.375 -8.149 1.00 94.75 239 VAL A O 1
ATOM 1803 N N . SER A 1 240 ? 0.270 20.069 -5.981 1.00 94.38 240 SER A N 1
ATOM 1804 C CA . SER A 1 240 ? 1.007 21.328 -5.827 1.00 94.38 240 SER A CA 1
ATOM 1805 C C . SER A 1 240 ? 2.310 21.328 -6.627 1.00 94.38 240 SER A C 1
ATOM 1807 O O . SER A 1 240 ? 2.568 22.296 -7.334 1.00 94.38 240 SER A O 1
ATOM 1809 N N . GLU A 1 241 ? 3.071 20.233 -6.608 1.00 94.00 241 GLU A N 1
ATOM 1810 C CA . GLU A 1 241 ? 4.253 20.040 -7.459 1.00 94.00 241 GLU A CA 1
ATOM 1811 C C . GLU A 1 241 ? 3.889 20.122 -8.944 1.00 94.00 241 GLU A C 1
ATOM 1813 O O . GLU A 1 241 ? 4.518 20.861 -9.704 1.00 94.00 241 GLU A O 1
ATOM 1818 N N . LYS A 1 242 ? 2.807 19.449 -9.360 1.00 92.88 242 LYS A N 1
ATOM 1819 C CA . LYS A 1 242 ? 2.347 19.517 -10.751 1.00 92.88 242 LYS A CA 1
ATOM 1820 C C . LYS A 1 242 ? 1.914 20.924 -11.159 1.00 92.88 242 LYS A C 1
ATOM 1822 O O . LYS A 1 242 ? 2.218 21.321 -12.277 1.00 92.88 242 LYS A O 1
ATOM 1827 N N . ILE A 1 243 ? 1.272 21.696 -10.278 1.00 92.62 243 ILE A N 1
ATOM 1828 C CA . ILE A 1 243 ? 0.907 23.101 -10.545 1.00 92.62 243 ILE A CA 1
ATOM 1829 C C . ILE A 1 243 ? 2.152 23.970 -10.755 1.00 92.62 243 ILE A C 1
ATOM 1831 O O . ILE A 1 243 ? 2.134 24.848 -11.615 1.00 92.62 243 ILE A O 1
ATOM 1835 N N . LEU A 1 244 ? 3.229 23.723 -10.000 1.00 91.00 244 LEU A N 1
ATOM 1836 C CA . LEU A 1 244 ? 4.501 24.426 -10.188 1.00 91.00 244 LEU A CA 1
ATOM 1837 C C . LEU A 1 244 ? 5.133 24.090 -11.544 1.00 91.00 244 LEU A C 1
ATOM 1839 O O . LEU A 1 244 ? 5.682 24.976 -12.193 1.00 91.00 244 LEU A O 1
ATOM 1843 N N . SER A 1 245 ? 5.019 22.835 -11.988 1.00 90.12 245 SER A N 1
ATOM 1844 C CA . SER A 1 245 ? 5.533 22.397 -13.293 1.00 90.12 245 SER A CA 1
ATOM 1845 C C . SER A 1 245 ? 4.636 22.774 -14.483 1.00 90.12 245 SER A C 1
ATOM 1847 O O . SER A 1 245 ? 5.121 22.939 -15.597 1.00 90.12 245 SER A O 1
ATOM 1849 N N . SER A 1 246 ? 3.323 22.899 -14.272 1.00 88.62 246 SER A N 1
ATOM 1850 C CA . SER A 1 246 ? 2.324 23.044 -15.329 1.00 88.62 246 SER A CA 1
ATOM 1851 C C . SER A 1 246 ? 1.099 23.803 -14.808 1.00 88.62 246 SER A C 1
ATOM 1853 O O . SER A 1 246 ? 0.350 23.317 -13.958 1.00 88.62 246 SER A O 1
ATOM 1855 N N . SER A 1 247 ? 0.858 25.008 -15.334 1.00 84.12 247 SER A N 1
ATOM 1856 C CA . SER A 1 247 ? -0.274 25.860 -14.934 1.00 84.12 247 SER A CA 1
ATOM 1857 C C . SER A 1 247 ? -1.577 25.424 -15.616 1.00 84.12 247 SER A C 1
ATOM 1859 O O . SER A 1 247 ? -2.153 26.128 -16.447 1.00 84.12 247 SER A O 1
ATOM 1861 N N . GLN A 1 248 ? -2.045 24.216 -15.299 1.00 91.12 248 GLN A N 1
ATOM 1862 C CA . GLN A 1 248 ? -3.303 23.699 -15.831 1.00 91.12 248 GLN A CA 1
ATOM 1863 C C . GLN A 1 248 ? -4.484 24.056 -14.910 1.00 91.12 248 GLN A C 1
ATOM 1865 O O . GLN A 1 248 ? -4.477 23.701 -13.725 1.00 91.12 248 GLN A O 1
ATOM 1870 N N . PRO A 1 249 ? -5.576 24.657 -15.433 1.00 90.00 249 PRO A N 1
ATOM 1871 C CA . PRO A 1 249 ? -6.757 25.019 -14.632 1.00 90.00 249 PRO A CA 1
ATOM 1872 C C . PRO A 1 249 ? -7.444 23.795 -14.007 1.00 90.00 249 PRO A C 1
ATOM 1874 O O . PRO A 1 249 ? -8.164 23.888 -13.013 1.00 90.00 249 PRO A O 1
ATOM 1877 N N . ALA A 1 250 ? -7.210 22.630 -14.598 1.00 89.19 250 ALA A N 1
ATOM 1878 C CA . ALA A 1 250 ? -7.714 21.346 -14.165 1.00 89.19 250 ALA A CA 1
ATOM 1879 C C . ALA A 1 250 ? -7.092 20.906 -12.817 1.00 89.19 250 ALA A C 1
ATOM 1881 O O . ALA A 1 250 ? -7.792 20.390 -11.941 1.00 89.19 250 ALA A O 1
ATOM 1882 N N . LEU A 1 251 ? -5.802 21.197 -12.607 1.00 90.00 251 LEU A N 1
ATOM 1883 C CA . LEU A 1 251 ? -5.089 20.911 -11.360 1.00 90.00 251 LEU A CA 1
ATOM 1884 C C . LEU A 1 251 ? -5.552 21.821 -10.217 1.00 90.00 251 LEU A C 1
ATOM 1886 O O . LEU A 1 251 ? -5.732 21.345 -9.097 1.00 90.00 251 LEU A O 1
ATOM 1890 N N . LEU A 1 252 ? -5.837 23.096 -10.504 1.00 91.62 252 LEU A N 1
ATOM 1891 C CA . LEU A 1 252 ? -6.377 24.038 -9.516 1.00 91.62 252 LEU A CA 1
ATOM 1892 C C . LEU A 1 252 ? -7.737 23.576 -8.972 1.00 91.62 252 LEU A C 1
ATOM 1894 O O . LEU A 1 252 ? -7.946 23.572 -7.761 1.00 91.62 252 LEU A O 1
ATOM 1898 N N . LYS A 1 253 ? -8.634 23.101 -9.849 1.00 92.06 253 LYS A N 1
ATOM 1899 C CA . LYS A 1 253 ? -9.927 22.522 -9.438 1.00 92.06 253 LYS A CA 1
ATOM 1900 C C . LYS A 1 253 ? -9.752 21.280 -8.564 1.00 92.06 253 LYS A C 1
ATOM 1902 O O . LYS A 1 253 ? -10.485 21.090 -7.594 1.00 92.06 253 LYS A O 1
ATOM 1907 N N . ARG A 1 254 ? -8.779 20.425 -8.897 1.00 89.56 254 ARG A N 1
ATOM 1908 C CA . ARG A 1 254 ? -8.465 19.236 -8.094 1.00 89.56 254 ARG A CA 1
ATOM 1909 C C . ARG A 1 254 ? -7.932 19.622 -6.716 1.00 89.56 254 ARG A C 1
ATOM 1911 O O . ARG A 1 254 ? -8.369 19.039 -5.729 1.00 89.56 254 ARG A O 1
ATOM 1918 N N . LYS A 1 255 ? -7.045 20.618 -6.644 1.00 93.69 255 LYS A N 1
ATOM 1919 C CA . LYS A 1 255 ? -6.523 21.154 -5.382 1.00 93.69 255 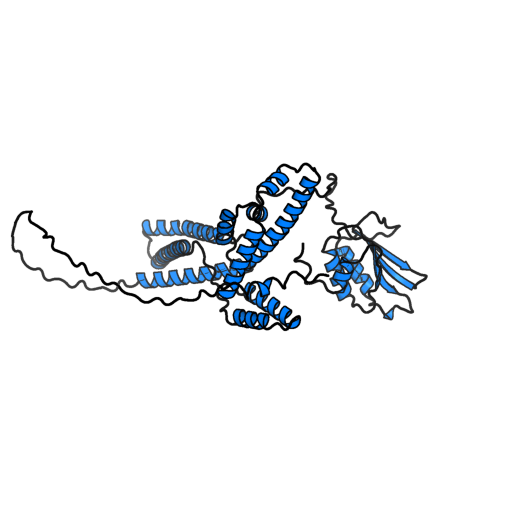LYS A CA 1
ATOM 1920 C C . LYS A 1 255 ? -7.651 21.671 -4.491 1.00 93.69 255 LYS A C 1
ATOM 1922 O O . LYS A 1 255 ? -7.760 21.216 -3.358 1.00 93.69 255 LYS A O 1
ATOM 1927 N N . SER A 1 256 ? -8.551 22.503 -5.025 1.00 93.75 256 SER A N 1
ATOM 1928 C CA . SER A 1 256 ? -9.690 23.016 -4.249 1.00 93.75 256 SER A CA 1
ATOM 1929 C C . SER A 1 256 ? -10.613 21.905 -3.745 1.00 93.75 256 SER A C 1
ATOM 1931 O O . SER A 1 256 ? -11.117 21.978 -2.628 1.00 93.75 256 SER A O 1
ATOM 1933 N N . LEU A 1 257 ? -10.814 20.850 -4.545 1.00 92.00 257 LEU A N 1
ATOM 1934 C CA . LEU A 1 257 ? -11.642 19.710 -4.152 1.00 92.00 257 LEU A CA 1
ATOM 1935 C C . LEU A 1 257 ? -11.004 18.939 -2.987 1.00 92.00 257 LEU A C 1
ATOM 1937 O O . LEU A 1 257 ? -11.669 18.696 -1.982 1.00 92.00 257 LEU A O 1
ATOM 1941 N N . LEU A 1 258 ? -9.704 18.642 -3.081 1.00 92.94 258 LEU A N 1
ATOM 1942 C CA . LEU A 1 258 ? -8.947 17.988 -2.010 1.00 92.94 258 LEU A CA 1
ATOM 1943 C C . LEU A 1 258 ? -8.919 18.834 -0.731 1.00 92.94 258 LEU A C 1
ATOM 1945 O O . LEU A 1 258 ? -9.123 18.300 0.356 1.00 92.94 258 LEU A O 1
ATOM 1949 N N . GLU A 1 259 ? -8.710 20.146 -0.844 1.00 93.94 259 GLU A N 1
ATOM 1950 C CA . GLU A 1 259 ? -8.713 21.069 0.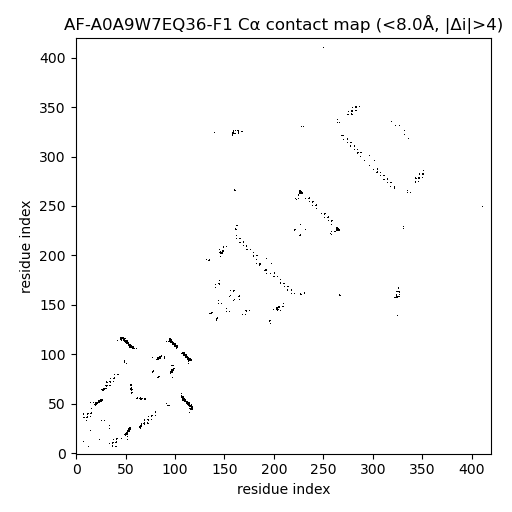296 1.00 93.94 259 GLU A CA 1
ATOM 1951 C C . GLU A 1 259 ? -10.075 21.094 0.999 1.00 93.94 259 GLU A C 1
ATOM 1953 O O . GLU A 1 259 ? -10.118 20.965 2.224 1.00 93.94 259 GLU A O 1
ATOM 1958 N N . SER A 1 260 ? -11.168 21.164 0.228 1.00 91.00 260 SER A N 1
ATOM 1959 C CA . SER A 1 260 ? -12.544 21.204 0.744 1.00 91.00 260 SER A CA 1
ATOM 1960 C C . SER A 1 260 ? -13.025 19.893 1.371 1.00 91.00 260 SER A C 1
ATOM 1962 O O . SER A 1 260 ? -13.932 19.912 2.201 1.00 91.00 260 SER A O 1
ATOM 1964 N N . SER A 1 261 ? -12.422 18.760 0.999 1.00 85.00 261 SER A N 1
ATOM 1965 C CA . SER A 1 261 ? -12.776 17.466 1.574 1.00 85.00 261 SER A CA 1
ATOM 1966 C C . SER A 1 261 ? -12.412 17.452 3.058 1.00 85.00 261 SER A C 1
ATOM 1968 O O . SER A 1 261 ? -11.231 17.639 3.378 1.00 85.00 261 SER A O 1
ATOM 1970 N N . PRO A 1 262 ? -13.352 17.193 3.984 1.00 76.00 262 PRO A N 1
ATOM 1971 C CA . PRO A 1 262 ? -12.971 16.872 5.348 1.00 76.00 262 PRO A CA 1
ATOM 1972 C C . PRO A 1 262 ? -12.111 15.612 5.237 1.00 76.00 262 PRO A C 1
ATOM 1974 O O . PRO A 1 262 ? -12.551 14.621 4.663 1.00 76.00 262 PRO A O 1
ATOM 1977 N N . GLY A 1 263 ? -10.851 15.658 5.675 1.00 68.00 263 GLY A N 1
ATOM 1978 C CA . GLY A 1 263 ? -9.953 14.491 5.681 1.00 68.00 263 GLY A CA 1
ATOM 1979 C C . GLY A 1 263 ? -10.387 13.471 6.734 1.00 68.00 263 GLY A C 1
ATOM 1980 O O . GLY A 1 263 ? -9.577 12.996 7.517 1.00 68.00 263 GLY A O 1
ATOM 1981 N N . THR A 1 264 ? -11.693 13.260 6.855 1.00 64.94 264 THR A N 1
ATOM 1982 C CA . THR A 1 264 ? -12.318 12.398 7.833 1.00 64.94 264 THR A CA 1
ATOM 1983 C C . THR A 1 264 ? -12.302 10.990 7.305 1.00 64.94 264 THR A C 1
ATOM 1985 O O . THR A 1 264 ? -12.783 10.711 6.208 1.00 64.94 264 THR A O 1
ATOM 1988 N N . PHE A 1 265 ? -11.790 10.118 8.159 1.00 63.53 265 PHE A N 1
ATOM 1989 C CA . PHE A 1 265 ? -11.775 8.688 7.993 1.00 63.53 265 PHE A CA 1
ATOM 1990 C C . PHE A 1 265 ? -13.191 8.161 7.676 1.00 63.53 265 PHE A C 1
ATOM 1992 O O . PHE A 1 265 ? -14.032 7.988 8.559 1.00 63.53 265 PHE A O 1
ATOM 1999 N N . ALA A 1 266 ? -13.471 7.966 6.387 1.00 65.19 266 ALA A N 1
ATOM 2000 C CA . ALA A 1 266 ? -14.761 7.512 5.865 1.00 65.19 266 ALA A CA 1
ATOM 2001 C C . ALA A 1 266 ? -14.645 6.152 5.169 1.00 65.19 266 ALA A C 1
ATOM 2003 O O . ALA A 1 266 ? -15.490 5.810 4.345 1.00 65.19 266 ALA A O 1
ATOM 2004 N N . VAL A 1 267 ? -13.595 5.385 5.467 1.00 70.00 267 VAL A N 1
ATOM 2005 C CA . VAL A 1 267 ? -13.435 4.048 4.904 1.00 70.00 267 VAL A CA 1
ATOM 2006 C C . VAL A 1 267 ? -14.301 3.084 5.722 1.00 70.00 267 VAL A C 1
ATOM 2008 O O . VAL A 1 267 ? -14.050 2.889 6.917 1.00 70.00 267 VAL A O 1
ATOM 2011 N N . PRO A 1 268 ? -15.366 2.514 5.132 1.00 76.75 268 PRO A N 1
ATOM 2012 C CA . PRO A 1 268 ? -16.289 1.667 5.867 1.00 76.75 268 PRO A CA 1
ATOM 2013 C C . PRO A 1 268 ? -15.606 0.356 6.270 1.00 76.75 268 PRO A C 1
ATOM 2015 O O . PRO A 1 268 ? -15.015 -0.339 5.449 1.00 76.75 268 PRO A O 1
ATOM 2018 N N . PHE A 1 269 ? -15.727 -0.008 7.545 1.00 87.50 269 PHE A N 1
ATOM 2019 C CA . PHE A 1 269 ? -15.355 -1.337 8.026 1.00 87.50 269 PHE A CA 1
ATOM 2020 C C . PHE A 1 269 ? -16.455 -2.329 7.671 1.00 87.50 269 PHE A C 1
ATOM 2022 O O . PHE A 1 269 ? -17.626 -2.101 7.993 1.00 87.50 269 PHE A O 1
ATOM 2029 N N . ARG A 1 270 ? -16.089 -3.454 7.057 1.00 90.25 270 ARG A N 1
ATOM 2030 C CA . ARG A 1 270 ? -17.062 -4.439 6.562 1.00 90.25 270 ARG A CA 1
ATOM 2031 C C . ARG A 1 270 ? -17.830 -5.063 7.720 1.00 90.25 270 ARG A C 1
ATOM 2033 O O . ARG A 1 270 ? -19.058 -5.119 7.715 1.00 90.25 270 ARG A O 1
ATOM 2040 N N . ASN A 1 271 ? -17.111 -5.429 8.775 1.00 93.38 271 ASN A N 1
ATOM 2041 C CA . ASN A 1 271 ? -17.669 -6.028 9.979 1.00 93.38 271 ASN A CA 1
ATOM 2042 C C . ASN A 1 271 ? -18.033 -5.005 11.066 1.00 93.38 271 ASN A C 1
ATOM 2044 O O . ASN A 1 271 ? -18.140 -5.371 12.236 1.00 93.38 271 ASN A O 1
ATOM 2048 N N . LEU A 1 272 ? -18.293 -3.735 10.720 1.00 92.06 272 LEU A N 1
ATOM 2049 C CA . LEU A 1 272 ? -18.598 -2.688 11.708 1.00 92.06 272 LEU A CA 1
ATOM 2050 C C . LEU A 1 272 ? -19.764 -3.056 12.639 1.00 92.06 272 LEU A C 1
ATOM 2052 O O . LEU A 1 272 ? -19.733 -2.748 13.827 1.00 92.06 272 LEU A O 1
ATOM 2056 N N . GLN A 1 273 ? -20.799 -3.720 12.120 1.00 93.75 273 GLN A N 1
ATOM 2057 C CA . GLN A 1 273 ? -21.947 -4.145 12.931 1.00 93.75 273 GLN A CA 1
ATOM 2058 C C . GLN A 1 273 ? -21.580 -5.249 13.926 1.00 93.75 273 GLN A C 1
ATOM 2060 O O . GLN A 1 273 ? -22.082 -5.255 15.047 1.00 93.75 273 GLN A O 1
ATOM 2065 N N . LEU A 1 274 ? -20.708 -6.178 13.528 1.00 95.25 274 LEU A N 1
ATOM 2066 C CA . LEU A 1 274 ? -20.217 -7.231 14.411 1.00 95.25 274 LEU A CA 1
ATOM 2067 C C . LEU A 1 274 ? -19.300 -6.641 15.487 1.00 95.25 274 LEU A C 1
ATOM 2069 O O . LEU A 1 274 ? -19.499 -6.925 16.662 1.00 95.25 274 LEU A O 1
ATOM 2073 N N . LEU A 1 275 ? -18.383 -5.750 15.099 1.00 94.88 275 LEU A N 1
ATOM 2074 C CA . LEU A 1 275 ? -17.511 -5.018 16.021 1.00 94.88 275 LEU A CA 1
ATOM 2075 C C . LEU A 1 275 ? -18.320 -4.228 17.057 1.00 94.88 275 LEU A C 1
ATOM 2077 O O . LEU A 1 275 ? -18.025 -4.296 18.247 1.00 94.88 275 LEU A O 1
ATOM 2081 N N . LYS A 1 276 ? -19.392 -3.545 16.629 1.00 94.25 276 LYS A N 1
ATOM 2082 C CA . LYS A 1 276 ? -20.319 -2.849 17.535 1.00 94.25 276 LYS A CA 1
ATOM 2083 C C . LYS A 1 276 ? -20.999 -3.801 18.511 1.00 94.25 276 LYS A C 1
ATOM 2085 O O . LYS A 1 276 ? -21.005 -3.519 19.699 1.00 94.25 276 LYS A O 1
ATOM 2090 N N . LYS A 1 277 ? -21.519 -4.939 18.039 1.00 95.19 277 LYS A N 1
ATOM 2091 C CA . LYS A 1 277 ? -22.154 -5.943 18.912 1.00 95.19 277 LYS A CA 1
ATOM 2092 C C . LYS A 1 277 ? -21.186 -6.488 19.965 1.00 95.19 277 LYS A C 1
ATOM 2094 O O . LYS A 1 277 ? -21.558 -6.556 21.131 1.00 95.19 277 LYS A O 1
ATOM 2099 N N . LEU A 1 278 ? -19.963 -6.840 19.562 1.00 95.56 278 LEU A N 1
ATOM 2100 C CA . LEU A 1 278 ? -18.931 -7.347 20.472 1.00 95.56 278 LEU A CA 1
ATOM 2101 C C . LEU A 1 278 ? -18.510 -6.274 21.491 1.00 95.56 278 LEU A C 1
ATOM 2103 O O . LEU A 1 278 ? -18.421 -6.561 22.680 1.00 95.56 278 LEU A O 1
ATOM 2107 N N . SER A 1 279 ? -18.319 -5.025 21.054 1.00 94.62 279 SER A N 1
ATOM 2108 C CA . SER A 1 279 ? -18.007 -3.899 21.948 1.00 94.62 279 SER A CA 1
ATOM 2109 C C . SER A 1 279 ? -19.154 -3.581 22.913 1.00 94.62 279 SER A C 1
ATOM 2111 O O . SER A 1 279 ? -18.916 -3.403 24.106 1.00 94.62 279 SER A O 1
ATOM 2113 N N . ASP A 1 280 ? -20.407 -3.593 22.453 1.00 93.38 280 ASP A N 1
ATOM 2114 C CA . ASP A 1 280 ? -21.575 -3.410 23.319 1.00 93.38 280 ASP A CA 1
ATOM 2115 C C . ASP A 1 280 ? -21.646 -4.512 24.391 1.00 93.38 280 ASP A C 1
ATOM 2117 O O . ASP A 1 280 ? -21.931 -4.227 25.558 1.00 93.38 280 ASP A O 1
ATOM 2121 N N . GLU A 1 281 ? -21.347 -5.764 24.029 1.00 94.44 281 GLU A N 1
ATOM 2122 C CA . GLU A 1 281 ? -21.299 -6.897 24.956 1.00 94.44 281 GLU A CA 1
ATOM 2123 C C . GLU A 1 281 ? -20.178 -6.746 25.996 1.00 94.44 281 GLU A C 1
ATOM 2125 O O . GLU A 1 281 ? -20.440 -6.859 27.198 1.00 94.44 281 GLU A O 1
ATOM 2130 N N . ILE A 1 282 ? -18.967 -6.366 25.570 1.00 94.56 282 ILE A N 1
ATOM 2131 C CA . ILE A 1 282 ? -17.855 -6.018 26.472 1.00 94.56 282 ILE A CA 1
ATOM 2132 C C . ILE A 1 282 ? -18.264 -4.875 27.411 1.00 94.56 282 ILE A C 1
ATOM 2134 O O . ILE A 1 282 ? -18.012 -4.936 28.619 1.00 94.56 282 ILE A O 1
ATOM 2138 N N . GLY A 1 283 ? -18.942 -3.848 26.894 1.00 91.44 283 GLY A N 1
ATOM 2139 C CA . GLY A 1 283 ? -19.446 -2.721 27.673 1.00 91.44 283 GLY A CA 1
ATOM 2140 C C . GLY A 1 283 ? -20.488 -3.136 28.718 1.00 91.44 283 GLY A C 1
ATOM 2141 O O . GLY A 1 283 ? -20.489 -2.616 29.838 1.00 91.44 283 GLY A O 1
ATOM 2142 N N . LEU A 1 284 ? -21.361 -4.097 28.399 1.00 93.19 284 LEU A N 1
ATOM 2143 C CA . LEU A 1 284 ? -22.314 -4.678 29.351 1.00 93.19 284 LEU A CA 1
ATOM 2144 C C . LEU A 1 284 ? -21.609 -5.492 30.441 1.00 93.19 284 LEU A C 1
ATOM 2146 O O . LEU A 1 284 ? -21.935 -5.315 31.616 1.00 93.19 284 LEU A O 1
ATOM 2150 N N . ILE A 1 285 ? -20.628 -6.326 30.088 1.00 94.50 285 ILE A N 1
ATOM 2151 C CA . ILE A 1 285 ? -19.862 -7.119 31.063 1.00 94.50 285 ILE A CA 1
ATOM 2152 C C . ILE A 1 285 ? -19.036 -6.202 31.976 1.00 94.50 285 ILE A C 1
ATOM 2154 O O . ILE A 1 285 ? -19.064 -6.350 33.196 1.00 94.50 285 ILE A O 1
ATOM 2158 N N . THR A 1 286 ? -18.410 -5.164 31.420 1.00 93.62 286 THR A N 1
ATOM 2159 C CA . THR A 1 286 ? -17.636 -4.170 32.185 1.00 93.62 286 THR A CA 1
ATOM 2160 C C . THR A 1 286 ? -18.502 -3.418 33.205 1.00 93.62 286 THR A C 1
ATOM 2162 O O . THR A 1 286 ? -18.034 -3.032 34.278 1.00 93.62 286 THR A O 1
ATOM 2165 N N . LYS A 1 287 ? -19.796 -3.214 32.922 1.00 92.75 287 LYS A N 1
ATOM 2166 C CA . LYS A 1 287 ? -20.734 -2.668 33.918 1.00 92.75 287 LYS A CA 1
ATOM 2167 C C . LYS A 1 287 ? -21.021 -3.645 35.052 1.00 92.75 287 LYS A C 1
ATOM 2169 O O . LYS A 1 287 ? -21.160 -3.193 36.185 1.00 92.75 287 LYS A O 1
ATOM 2174 N N . ILE A 1 288 ? -21.129 -4.942 34.757 1.00 93.75 288 ILE A N 1
ATOM 2175 C CA . ILE A 1 288 ? -21.322 -5.980 35.778 1.00 93.75 288 ILE A CA 1
ATOM 2176 C C . ILE A 1 288 ? -20.115 -5.993 36.721 1.00 93.75 288 ILE A C 1
ATOM 2178 O O . ILE A 1 288 ? -20.307 -5.932 37.931 1.00 93.75 288 ILE A O 1
ATOM 2182 N N . GLU A 1 289 ? -18.892 -5.965 36.184 1.00 93.94 289 GLU A N 1
ATOM 2183 C CA . GLU A 1 289 ? -17.655 -5.897 36.979 1.00 93.94 289 GLU A CA 1
ATOM 2184 C C . GLU A 1 289 ? -17.633 -4.670 37.900 1.00 93.94 289 GLU A C 1
ATOM 2186 O O . GLU A 1 289 ? -17.421 -4.793 39.106 1.00 93.94 289 GLU A O 1
ATOM 2191 N N . LYS A 1 290 ? -17.916 -3.480 37.350 1.00 94.00 290 LYS A N 1
ATOM 2192 C CA . LYS A 1 290 ? -17.931 -2.227 38.123 1.00 94.00 290 LYS A CA 1
ATOM 2193 C C . LYS A 1 290 ? -19.037 -2.202 39.176 1.00 94.00 290 LYS A C 1
ATOM 2195 O O . LYS A 1 290 ? -18.802 -1.741 40.286 1.00 94.00 290 LYS A O 1
ATOM 2200 N N . GLY A 1 291 ? -20.233 -2.688 38.844 1.00 93.62 291 GLY A N 1
ATOM 2201 C CA . GLY A 1 291 ? -21.367 -2.742 39.770 1.00 93.62 291 GLY A CA 1
ATOM 2202 C C . GLY A 1 291 ? -21.193 -3.778 40.881 1.00 93.62 291 GLY A C 1
ATOM 2203 O O . GLY A 1 291 ? -21.737 -3.607 41.969 1.00 93.62 291 GLY A O 1
ATOM 2204 N N . ALA A 1 292 ? -20.420 -4.833 40.624 1.00 93.44 292 ALA A N 1
ATOM 2205 C CA . ALA A 1 292 ? -20.069 -5.842 41.613 1.00 93.44 292 ALA A CA 1
ATOM 2206 C C . ALA A 1 292 ? -18.833 -5.474 42.450 1.00 93.44 292 ALA A C 1
ATOM 2208 O O . ALA A 1 292 ? -18.520 -6.193 43.394 1.00 93.44 292 ALA A O 1
ATOM 2209 N N . SER A 1 293 ? -18.147 -4.362 42.165 1.00 89.00 293 SER A N 1
ATOM 2210 C CA . SER A 1 293 ? -17.034 -3.873 42.986 1.00 89.00 293 SER A CA 1
ATOM 2211 C C . SER A 1 293 ? -17.517 -3.578 44.414 1.00 89.00 293 SER A C 1
ATOM 2213 O O . SER A 1 293 ? -18.084 -2.522 44.682 1.00 89.00 293 SER A O 1
ATOM 2215 N N . GLY A 1 294 ? -17.319 -4.532 45.329 1.00 89.69 294 GLY A N 1
ATOM 2216 C CA . GLY A 1 294 ? -17.777 -4.473 46.723 1.00 89.69 294 GLY A CA 1
ATOM 2217 C C . GLY A 1 294 ? -18.946 -5.406 47.078 1.00 89.69 294 GLY A C 1
ATOM 2218 O O . GLY A 1 294 ? -19.287 -5.514 48.253 1.00 89.69 294 GLY A O 1
ATOM 2219 N N . ARG A 1 295 ? -19.535 -6.126 46.110 1.00 95.19 295 ARG A N 1
ATOM 2220 C CA . ARG A 1 295 ? -20.514 -7.206 46.347 1.00 95.19 295 ARG A CA 1
ATOM 2221 C C . ARG A 1 295 ? -19.946 -8.534 45.849 1.00 95.19 295 ARG A C 1
ATOM 2223 O O . ARG A 1 295 ? -19.246 -8.578 44.846 1.00 95.19 295 ARG A O 1
ATOM 2230 N N . LEU A 1 296 ? -20.314 -9.647 46.484 1.00 93.31 296 LEU A N 1
ATOM 2231 C CA . LEU A 1 296 ? -20.113 -10.959 45.866 1.00 93.31 296 LEU A CA 1
ATOM 2232 C C . LEU A 1 296 ? -20.877 -11.041 44.532 1.00 93.31 296 LEU A C 1
ATOM 2234 O O . LEU A 1 296 ? -22.090 -10.795 44.475 1.00 93.31 296 LEU A O 1
ATOM 2238 N N . MET A 1 297 ? -20.153 -11.384 43.465 1.00 95.50 297 MET A N 1
ATOM 2239 C CA . MET A 1 297 ? -20.740 -11.712 42.168 1.00 95.50 297 MET A CA 1
ATOM 2240 C C . MET A 1 297 ? -21.517 -13.023 42.269 1.00 95.50 297 MET A C 1
ATOM 2242 O O . MET A 1 297 ? -21.082 -13.991 42.893 1.00 95.50 297 MET A O 1
ATOM 2246 N N . THR A 1 298 ? -22.667 -13.078 41.611 1.00 96.75 298 THR A N 1
ATOM 2247 C CA . THR A 1 298 ? -23.378 -14.339 41.400 1.00 96.75 298 THR A CA 1
ATOM 2248 C C . THR A 1 298 ? -22.589 -15.230 40.436 1.00 96.75 298 THR A C 1
ATOM 2250 O O . THR A 1 298 ? -21.860 -14.737 39.577 1.00 96.75 298 THR A O 1
ATOM 2253 N N . GLN A 1 299 ? -22.784 -16.552 40.494 1.00 96.94 299 GLN A N 1
ATOM 2254 C CA . GLN A 1 299 ? -22.127 -17.480 39.557 1.00 96.94 299 GLN A CA 1
ATOM 2255 C C . GLN A 1 299 ? -22.403 -17.142 38.081 1.00 96.94 299 GLN A C 1
ATOM 2257 O O . GLN A 1 299 ? -21.565 -17.394 37.222 1.00 96.94 299 GLN A O 1
ATOM 2262 N N . LYS A 1 300 ? -23.570 -16.558 37.774 1.00 96.94 300 LYS A N 1
ATOM 2263 C CA . LYS A 1 300 ? -23.913 -16.110 36.416 1.00 96.94 300 LYS A CA 1
ATOM 2264 C C . LYS A 1 300 ? -23.121 -14.871 35.998 1.00 96.94 300 LYS A C 1
ATOM 2266 O O . LYS A 1 300 ? -22.706 -14.792 34.850 1.00 96.94 300 LYS A O 1
ATOM 2271 N N . GLU A 1 301 ? -22.928 -13.917 36.908 1.00 95.69 301 GLU A N 1
ATOM 2272 C CA . GLU A 1 301 ? -22.097 -12.730 36.668 1.00 95.69 301 GLU A CA 1
ATOM 2273 C C . GLU A 1 301 ? -20.633 -13.141 36.470 1.00 95.69 301 GLU A C 1
ATOM 2275 O O . GLU A 1 301 ? -20.022 -12.712 35.500 1.00 95.69 301 GLU A O 1
ATOM 2280 N N . LEU A 1 302 ? -20.116 -14.053 37.302 1.00 96.38 302 LEU A N 1
ATOM 2281 C CA . LEU A 1 302 ? -18.745 -14.553 37.187 1.00 96.38 302 LEU A CA 1
ATOM 2282 C C . LEU A 1 302 ? -18.483 -15.249 35.842 1.00 96.38 302 LEU A C 1
ATOM 2284 O O . LEU A 1 302 ? -17.478 -14.964 35.202 1.00 96.38 302 LEU A O 1
ATOM 2288 N N . LYS A 1 303 ? -19.404 -16.109 35.380 1.00 97.06 303 LYS A N 1
ATOM 2289 C CA . LYS A 1 303 ? -19.288 -16.756 34.059 1.00 97.06 303 LYS A CA 1
ATOM 2290 C C . LYS A 1 303 ? -19.229 -15.739 32.918 1.00 97.06 303 LYS A C 1
ATOM 2292 O O . LYS A 1 303 ? -18.376 -15.852 32.052 1.00 97.06 303 LYS A O 1
ATOM 2297 N N . LYS A 1 304 ? -20.070 -14.702 32.956 1.00 96.56 304 LYS A N 1
ATOM 2298 C CA . LYS A 1 304 ? -20.040 -13.629 31.948 1.00 96.56 304 LYS A CA 1
ATOM 2299 C C . LYS A 1 304 ? -18.745 -12.823 31.975 1.00 96.56 304 LYS A C 1
ATOM 2301 O O . LYS A 1 304 ? -18.272 -12.390 30.934 1.00 96.56 304 LYS A O 1
ATOM 2306 N N . VAL A 1 305 ? -18.179 -12.605 33.161 1.00 95.94 305 VAL A N 1
ATOM 2307 C CA . VAL A 1 305 ? -16.871 -11.952 33.302 1.00 95.94 305 VAL A CA 1
ATOM 2308 C C . VAL A 1 305 ? -15.763 -12.816 32.695 1.00 95.94 305 VAL A C 1
ATOM 2310 O O . VAL A 1 305 ? -14.892 -12.274 32.029 1.00 95.94 305 VAL A O 1
ATOM 2313 N N . GLN A 1 306 ? -15.833 -14.143 32.831 1.00 96.19 306 GLN A N 1
ATOM 2314 C CA . GLN A 1 306 ? -14.898 -15.061 32.167 1.00 96.19 306 GLN A CA 1
ATOM 2315 C C . GLN A 1 306 ? -15.048 -15.043 30.635 1.00 96.19 306 GLN A C 1
ATOM 2317 O O . GLN A 1 306 ? -14.051 -14.989 29.923 1.00 96.19 306 GLN A O 1
ATOM 2322 N N . GLU A 1 307 ? -16.281 -14.995 30.117 1.00 96.88 307 GLU A N 1
ATOM 2323 C CA . GLU A 1 307 ? -16.561 -14.897 28.670 1.00 96.88 307 GLU A CA 1
ATOM 2324 C C . GLU A 1 307 ? -16.010 -13.602 28.033 1.00 96.88 307 GLU A C 1
ATOM 2326 O O . GLU A 1 307 ? -15.799 -13.542 26.821 1.00 96.88 307 GLU A O 1
ATOM 2331 N N . LYS A 1 308 ? -15.728 -12.563 28.831 1.00 96.12 308 LYS A N 1
ATOM 2332 C CA . LYS A 1 308 ? -15.184 -11.280 28.357 1.00 96.12 308 LYS A CA 1
ATOM 2333 C C . LYS A 1 308 ? -13.870 -11.441 27.601 1.00 96.12 308 LYS A C 1
ATOM 2335 O O . LYS A 1 308 ? -13.687 -10.792 26.573 1.00 96.12 308 LYS A O 1
ATOM 2340 N N . GLU A 1 309 ? -12.960 -12.270 28.107 1.00 96.25 309 GLU A N 1
ATOM 2341 C CA . GLU A 1 309 ? -11.648 -12.481 27.486 1.00 96.25 309 GLU A CA 1
ATOM 2342 C C . GLU A 1 309 ? -11.794 -13.110 26.100 1.00 96.25 309 GLU A C 1
ATOM 2344 O O . GLU A 1 309 ? -11.187 -12.637 25.140 1.00 96.25 309 GLU A O 1
ATOM 2349 N N . GLU A 1 310 ? -12.696 -14.083 25.952 1.00 97.25 310 GLU A N 1
ATOM 2350 C CA . GLU A 1 310 ? -12.998 -14.691 24.655 1.00 97.25 310 GLU A CA 1
ATOM 2351 C C . GLU A 1 310 ? -13.592 -13.683 23.663 1.00 97.25 310 GLU A C 1
ATOM 2353 O O . GLU A 1 310 ? -13.273 -13.713 22.473 1.00 97.25 310 GLU A O 1
ATOM 2358 N N . ILE A 1 311 ? -14.460 -12.781 24.133 1.00 96.69 311 ILE A N 1
ATOM 2359 C CA . ILE A 1 311 ? -15.065 -11.740 23.292 1.00 96.69 311 ILE A CA 1
ATOM 2360 C C . ILE A 1 311 ? -14.008 -10.716 22.857 1.00 96.69 311 ILE A C 1
ATOM 2362 O O . ILE A 1 311 ? -14.024 -10.293 21.703 1.00 96.69 311 ILE A O 1
ATOM 2366 N N . MET A 1 312 ? -13.063 -10.353 23.732 1.00 94.75 312 MET A N 1
ATOM 2367 C CA . MET A 1 312 ? -11.951 -9.457 23.383 1.00 94.75 312 MET A CA 1
ATOM 2368 C C . MET A 1 312 ? -11.022 -10.076 22.334 1.00 94.75 312 MET A C 1
ATOM 2370 O O . MET A 1 312 ? -10.667 -9.401 21.371 1.00 94.75 312 MET A O 1
ATOM 2374 N N . VAL A 1 313 ? -10.686 -11.364 22.461 1.00 97.12 313 VAL A N 1
ATOM 2375 C CA . VAL A 1 313 ? -9.890 -12.074 21.445 1.00 97.12 313 VAL A CA 1
ATOM 2376 C C . VAL A 1 313 ? -10.623 -12.101 20.101 1.00 97.12 313 VAL A C 1
ATOM 2378 O O . VAL A 1 313 ? -10.033 -11.780 19.072 1.00 97.12 313 VAL A O 1
ATOM 2381 N N . LYS A 1 314 ? -11.931 -12.399 20.099 1.00 97.19 314 LYS A N 1
ATOM 2382 C CA . LYS A 1 314 ? -12.760 -12.359 18.881 1.00 97.19 314 LYS A CA 1
ATOM 2383 C C . LYS A 1 314 ? -12.828 -10.958 18.271 1.00 97.19 314 LYS A C 1
ATOM 2385 O O . LYS A 1 314 ? -12.839 -10.833 17.050 1.00 97.19 314 LYS A O 1
ATOM 2390 N N . LEU A 1 315 ? -12.886 -9.908 19.092 1.00 95.12 315 LEU A N 1
ATOM 2391 C CA . LEU A 1 315 ? -12.868 -8.521 18.624 1.00 95.12 315 LEU A CA 1
ATOM 2392 C C . LEU A 1 315 ? -11.563 -8.219 17.874 1.00 95.12 315 LEU A C 1
ATOM 2394 O O . LEU A 1 315 ? -11.623 -7.717 16.754 1.00 95.12 315 LEU A O 1
ATOM 2398 N N . GLU A 1 316 ? -10.413 -8.568 18.456 1.00 95.50 316 GLU A N 1
ATOM 2399 C CA . GLU A 1 316 ? -9.103 -8.357 17.828 1.00 95.50 316 GLU A CA 1
ATOM 2400 C C . GLU A 1 316 ? -8.947 -9.196 16.552 1.00 95.50 316 GLU A C 1
ATOM 2402 O O . GLU A 1 316 ? -8.454 -8.702 15.543 1.00 95.50 316 GLU A O 1
ATOM 2407 N N . GLU A 1 317 ? -9.448 -10.435 16.541 1.00 96.62 317 GLU A N 1
ATOM 2408 C CA . GLU A 1 317 ? -9.447 -11.285 15.346 1.00 96.62 317 GLU A CA 1
ATOM 2409 C C . GLU A 1 317 ? -10.279 -10.670 14.206 1.00 96.62 317 GLU A C 1
ATOM 2411 O O . GLU A 1 317 ? -9.860 -10.663 13.045 1.00 96.62 317 GLU A O 1
ATOM 2416 N N . VAL A 1 318 ? -11.465 -10.132 14.519 1.00 95.94 318 VAL A N 1
ATOM 2417 C CA . VAL A 1 318 ? -12.313 -9.448 13.531 1.00 95.94 318 VAL A CA 1
ATOM 2418 C C . VAL A 1 318 ? -11.649 -8.159 13.052 1.00 95.94 318 VAL A C 1
ATOM 2420 O O . VAL A 1 318 ? -11.686 -7.895 11.853 1.00 95.94 318 VAL A O 1
ATOM 2423 N N . LEU A 1 319 ? -11.005 -7.390 13.936 1.00 93.19 319 LEU A N 1
ATOM 2424 C CA . LEU A 1 319 ? -10.234 -6.205 13.549 1.00 93.19 319 LEU A CA 1
ATOM 2425 C C . LEU A 1 319 ? -9.064 -6.575 12.630 1.00 93.19 319 LEU A C 1
ATOM 2427 O O . LEU A 1 319 ? -8.920 -5.976 11.570 1.00 93.19 319 LEU A O 1
ATOM 2431 N N . GLY A 1 320 ? -8.290 -7.611 12.952 1.00 94.25 320 GLY A N 1
ATOM 2432 C CA . GLY A 1 320 ? -7.187 -8.073 12.107 1.00 94.25 320 GLY A CA 1
ATOM 2433 C C . GLY A 1 320 ? -7.638 -8.488 10.702 1.00 94.25 320 GLY A C 1
ATOM 2434 O O . GLY A 1 320 ? -6.952 -8.214 9.721 1.00 94.25 320 GLY A O 1
ATOM 2435 N N . LYS A 1 321 ? -8.836 -9.075 10.565 1.00 93.62 321 LYS A N 1
ATOM 2436 C CA . LYS A 1 321 ? -9.429 -9.417 9.254 1.00 93.62 321 LYS A CA 1
ATOM 2437 C C . LYS A 1 321 ? -9.826 -8.196 8.418 1.00 93.62 321 LYS A C 1
ATOM 2439 O O . LYS A 1 321 ? -10.005 -8.328 7.201 1.00 93.62 321 LYS A O 1
ATOM 2444 N N . GLU A 1 322 ? -9.989 -7.035 9.049 1.00 93.75 322 GLU A N 1
ATOM 2445 C CA . GLU A 1 322 ? -10.306 -5.779 8.369 1.00 93.75 322 GLU A CA 1
ATOM 2446 C C . GLU A 1 322 ? -9.081 -5.116 7.749 1.00 93.75 322 GLU A C 1
ATOM 2448 O O . GLU A 1 322 ? -9.271 -4.311 6.831 1.00 93.75 322 GLU A O 1
ATOM 2453 N N . ARG A 1 323 ? -7.865 -5.482 8.186 1.00 95.00 323 ARG A N 1
ATOM 2454 C CA . ARG A 1 323 ? -6.604 -4.992 7.621 1.00 95.00 323 ARG A CA 1
ATOM 2455 C C . ARG A 1 323 ? -6.524 -5.302 6.126 1.00 95.00 323 ARG A C 1
ATOM 2457 O O . ARG A 1 323 ? -6.869 -6.404 5.676 1.00 95.00 323 ARG A O 1
ATOM 2464 N N . GLY A 1 324 ? -6.124 -4.290 5.367 1.00 95.00 324 GLY A N 1
ATOM 2465 C CA . GLY A 1 324 ? -5.923 -4.402 3.932 1.00 95.00 324 GLY A CA 1
ATOM 2466 C C . GLY A 1 324 ? -4.627 -5.142 3.576 1.00 95.00 324 GLY A C 1
ATOM 2467 O O . GLY A 1 324 ? -3.796 -5.412 4.443 1.00 95.00 324 GLY A O 1
ATOM 2468 N N . TRP A 1 325 ? -4.474 -5.556 2.316 1.00 95.69 325 TRP A N 1
ATOM 2469 C CA . TRP A 1 325 ? -3.304 -6.340 1.884 1.00 95.69 325 TRP A CA 1
ATOM 2470 C C . TRP A 1 325 ? -2.027 -5.514 1.756 1.00 95.69 325 TRP A C 1
ATOM 2472 O O . TRP A 1 325 ? -0.951 -6.034 2.036 1.00 95.69 325 TRP A O 1
ATOM 2482 N N . TRP A 1 326 ? -2.149 -4.246 1.365 1.00 95.75 326 TRP A N 1
ATOM 2483 C CA . TRP A 1 326 ? -1.014 -3.336 1.171 1.00 95.75 326 TRP A CA 1
ATOM 2484 C C . TRP A 1 326 ? -1.097 -2.134 2.113 1.00 95.75 326 TRP A C 1
ATOM 2486 O O . TRP A 1 326 ? -0.585 -1.057 1.817 1.00 95.75 326 TRP A O 1
ATOM 2496 N N . GLU A 1 327 ? -1.804 -2.301 3.228 1.00 92.88 327 GLU A N 1
ATOM 2497 C CA . GLU A 1 327 ? -2.017 -1.240 4.196 1.00 92.88 327 GLU A CA 1
ATOM 2498 C C . GLU A 1 327 ? -0.782 -1.058 5.085 1.00 92.88 327 GLU A C 1
ATOM 2500 O O . GLU A 1 327 ? -0.388 -1.956 5.844 1.00 92.88 327 GLU A O 1
ATOM 2505 N N . GLU A 1 328 ? -0.190 0.130 4.984 1.00 90.19 328 GLU A N 1
ATOM 2506 C CA . GLU A 1 328 ? 0.900 0.579 5.847 1.00 90.19 328 GLU A CA 1
ATOM 2507 C C . GLU A 1 328 ? 0.435 0.679 7.305 1.00 90.19 328 GLU A C 1
ATOM 2509 O O . GLU A 1 328 ? -0.729 0.984 7.578 1.00 90.19 328 GLU A O 1
ATOM 2514 N N . GLU A 1 329 ? 1.345 0.424 8.248 1.00 91.00 329 GLU A N 1
ATOM 2515 C CA . GLU A 1 329 ? 1.009 0.362 9.677 1.00 91.00 329 GLU A CA 1
ATOM 2516 C C . GLU A 1 329 ? 0.410 1.682 10.183 1.00 91.00 329 GLU A C 1
ATOM 2518 O O . GLU A 1 329 ? -0.635 1.662 10.824 1.00 91.00 329 GLU A O 1
ATOM 2523 N N . ASP A 1 330 ? 0.980 2.826 9.799 1.00 88.00 330 ASP A N 1
ATOM 2524 C CA . ASP A 1 330 ? 0.488 4.147 10.212 1.00 88.00 330 ASP A CA 1
ATOM 2525 C C . ASP A 1 330 ? -0.955 4.406 9.734 1.00 88.00 330 ASP A C 1
ATOM 2527 O O . ASP A 1 330 ? -1.794 4.942 10.465 1.00 88.00 330 ASP A O 1
ATOM 2531 N N . VAL A 1 331 ? -1.269 3.985 8.502 1.00 88.50 331 VAL A N 1
ATOM 2532 C CA . VAL A 1 331 ? -2.614 4.107 7.914 1.00 88.50 331 VAL A CA 1
ATOM 2533 C C . VAL A 1 331 ? -3.594 3.182 8.636 1.00 88.50 331 VAL A C 1
ATOM 2535 O O . VAL A 1 331 ? -4.726 3.578 8.936 1.00 88.50 331 VAL A O 1
ATOM 2538 N N . TRP A 1 332 ? -3.149 1.964 8.954 1.00 92.56 332 TRP A N 1
ATOM 2539 C CA . TRP A 1 332 ? -3.925 1.003 9.726 1.00 92.56 332 TRP A CA 1
ATOM 2540 C C . TRP A 1 332 ? -4.211 1.505 11.146 1.00 92.56 332 TRP A C 1
ATOM 2542 O O . TRP A 1 332 ? -5.347 1.399 11.607 1.00 92.56 332 TRP A O 1
ATOM 2552 N N . GLU A 1 333 ? -3.237 2.099 11.833 1.00 90.44 333 GLU A N 1
ATOM 2553 C CA . GLU A 1 333 ? -3.415 2.651 13.178 1.00 90.44 333 GLU A CA 1
ATOM 2554 C C . GLU A 1 333 ? -4.402 3.829 13.197 1.00 90.44 333 GLU A C 1
ATOM 2556 O O . GLU A 1 333 ? -5.305 3.873 14.041 1.00 90.44 333 GLU A O 1
ATOM 2561 N N . GLU A 1 334 ? -4.310 4.757 12.239 1.00 86.94 334 GLU A N 1
ATOM 2562 C CA . GLU A 1 334 ? -5.278 5.857 12.094 1.00 86.94 334 GLU A CA 1
ATOM 2563 C C . GLU A 1 334 ? -6.702 5.311 11.887 1.00 86.94 334 GLU A C 1
ATOM 2565 O O . GLU A 1 334 ? -7.670 5.735 12.529 1.00 86.94 334 GLU A O 1
ATOM 2570 N N . ARG A 1 335 ? -6.832 4.297 11.031 1.00 88.88 335 ARG A N 1
ATOM 2571 C CA . ARG A 1 335 ? -8.096 3.619 10.761 1.00 88.88 335 ARG A CA 1
ATOM 2572 C C . ARG A 1 335 ? -8.644 2.895 11.996 1.00 88.88 335 ARG A C 1
ATOM 2574 O O . ARG A 1 335 ? -9.827 3.030 12.336 1.00 88.88 335 ARG A O 1
ATOM 2581 N N . ARG A 1 336 ? -7.791 2.134 12.680 1.00 91.31 336 ARG A N 1
ATOM 2582 C CA . ARG A 1 336 ? -8.110 1.373 13.892 1.00 91.31 336 ARG A CA 1
ATOM 2583 C C . ARG A 1 336 ? -8.580 2.301 15.006 1.00 91.31 336 ARG A C 1
ATOM 2585 O O . ARG A 1 336 ? -9.649 2.075 15.573 1.00 91.31 336 ARG A O 1
ATOM 2592 N N . THR A 1 337 ? -7.842 3.375 15.278 1.00 89.94 337 THR A N 1
ATOM 2593 C CA . THR A 1 337 ? -8.193 4.359 16.316 1.00 89.94 337 THR A CA 1
ATOM 2594 C C . THR A 1 337 ? -9.529 5.045 16.029 1.00 89.94 337 THR A C 1
ATOM 2596 O O . THR A 1 337 ? -10.337 5.223 16.947 1.00 89.94 337 THR A O 1
ATOM 2599 N N . GLY A 1 338 ? -9.820 5.350 14.759 1.00 87.38 338 GLY A N 1
ATOM 2600 C CA . GLY A 1 338 ? -11.120 5.865 14.328 1.00 87.38 338 GLY A CA 1
ATOM 2601 C C . GLY A 1 338 ? -12.279 4.925 14.680 1.00 87.38 338 GLY A C 1
ATOM 2602 O O . GLY A 1 338 ? -13.296 5.362 15.227 1.00 87.38 338 GLY A O 1
ATOM 2603 N N . VAL A 1 339 ? -12.124 3.619 14.446 1.00 89.31 339 VAL A N 1
ATOM 2604 C CA . VAL A 1 339 ? -13.145 2.636 14.838 1.00 89.31 339 VAL A CA 1
ATOM 2605 C C . VAL A 1 339 ? -13.232 2.444 16.334 1.00 89.31 339 VAL A C 1
ATOM 2607 O O . VAL A 1 339 ? -14.339 2.437 16.866 1.00 89.31 339 VAL A O 1
ATOM 2610 N N . GLU A 1 340 ? -12.111 2.346 17.037 1.00 90.19 340 GLU A N 1
ATOM 2611 C CA . GLU A 1 340 ? -12.123 2.241 18.494 1.00 90.19 340 GLU A CA 1
ATOM 2612 C C . GLU A 1 340 ? -12.845 3.429 19.145 1.00 90.19 340 GLU A C 1
ATOM 2614 O O . GLU A 1 340 ? -13.576 3.250 20.122 1.00 90.19 340 GLU A O 1
ATOM 2619 N N . ALA A 1 341 ? -12.707 4.638 18.592 1.00 89.56 341 ALA A N 1
ATOM 2620 C CA . ALA A 1 341 ? -13.453 5.808 19.046 1.00 89.56 341 ALA A CA 1
ATOM 2621 C C . ALA A 1 341 ? -14.972 5.648 18.838 1.00 89.56 341 ALA A C 1
ATOM 2623 O O . ALA A 1 341 ? -15.749 5.934 19.756 1.00 89.56 341 ALA A O 1
ATOM 2624 N N . LEU A 1 342 ? -15.401 5.136 17.677 1.00 87.38 342 LEU A N 1
ATOM 2625 C CA . LEU A 1 342 ? -16.814 4.849 17.387 1.00 87.38 342 LEU A CA 1
ATOM 2626 C C . LEU A 1 342 ? -17.389 3.764 18.308 1.00 87.38 342 LEU A C 1
ATOM 2628 O O . LEU A 1 342 ? -18.533 3.877 18.757 1.00 87.38 342 LEU A O 1
ATOM 2632 N N . LEU A 1 343 ? -16.602 2.729 18.606 1.00 89.00 343 LEU A N 1
ATOM 2633 C CA . LEU A 1 343 ? -16.978 1.649 19.520 1.00 89.00 343 LEU A CA 1
ATOM 2634 C C . LEU A 1 343 ? -17.131 2.175 20.957 1.00 89.00 343 LEU A C 1
ATOM 2636 O O . LEU A 1 343 ? -18.183 1.997 21.572 1.00 89.00 343 LEU A O 1
ATOM 2640 N N . LYS A 1 344 ? -16.164 2.964 21.447 1.00 88.81 344 LYS A N 1
ATOM 2641 C CA . LYS A 1 344 ? -16.223 3.621 22.770 1.00 88.81 344 LYS A CA 1
ATOM 2642 C C . LYS A 1 344 ? -17.422 4.565 22.917 1.00 88.81 344 LYS A C 1
ATOM 2644 O O . LYS A 1 344 ? -17.969 4.716 24.014 1.00 88.81 344 LYS A O 1
ATOM 2649 N N . GLU A 1 345 ? -17.846 5.241 21.849 1.00 85.06 345 GLU A N 1
ATOM 2650 C CA . GLU A 1 345 ? -19.058 6.070 21.887 1.00 85.06 345 GLU A CA 1
ATOM 2651 C C . GLU A 1 345 ? -20.332 5.216 22.031 1.00 85.06 345 GLU A C 1
ATOM 2653 O O . GLU A 1 345 ? -21.247 5.587 22.778 1.00 85.06 345 GLU A O 1
ATOM 2658 N N . GLY A 1 346 ? -20.369 4.056 21.365 1.00 77.31 346 GLY A N 1
ATOM 2659 C CA . GLY A 1 346 ? -21.417 3.042 21.515 1.00 77.31 346 GLY A CA 1
ATOM 2660 C C . GLY A 1 346 ? -21.533 2.545 22.956 1.00 77.31 346 GLY A C 1
ATOM 2661 O O . GLY A 1 346 ? -22.607 2.644 23.558 1.00 77.31 346 GLY A O 1
ATOM 2662 N N . GLU A 1 347 ? -20.406 2.171 23.566 1.00 80.38 347 GLU A N 1
ATOM 2663 C CA . GLU A 1 347 ? -20.343 1.711 24.959 1.00 80.38 347 GLU A CA 1
ATOM 2664 C C . GLU A 1 347 ? -20.910 2.749 25.940 1.00 80.38 347 GLU A C 1
ATOM 2666 O O . GLU A 1 347 ? -21.714 2.426 26.823 1.00 80.38 347 GLU A O 1
ATOM 2671 N N . LYS A 1 348 ? -20.554 4.030 25.763 1.00 81.44 348 LYS A N 1
ATOM 2672 C CA . LYS A 1 348 ? -21.076 5.133 26.590 1.00 81.44 348 LYS A CA 1
ATOM 2673 C C . LYS A 1 348 ? -22.593 5.283 26.458 1.00 81.44 348 LYS A C 1
ATOM 2675 O O . LYS A 1 348 ? -23.268 5.554 27.456 1.00 81.44 348 LYS A O 1
ATOM 2680 N N . LYS A 1 349 ? -23.149 5.114 25.253 1.00 78.31 349 LYS A N 1
ATOM 2681 C CA . LYS A 1 349 ? -24.603 5.168 25.011 1.00 78.31 349 LYS A CA 1
ATOM 2682 C C . LYS A 1 349 ? -25.311 3.976 25.650 1.00 78.31 349 LYS A C 1
ATOM 2684 O O . LYS A 1 349 ? -26.289 4.183 26.370 1.00 78.31 349 LYS A O 1
ATOM 2689 N N . ALA A 1 350 ? -24.773 2.768 25.485 1.00 74.38 350 ALA A N 1
ATOM 2690 C CA . ALA A 1 350 ? -25.282 1.570 26.142 1.00 74.38 350 ALA A CA 1
ATOM 2691 C C . ALA A 1 350 ? -25.243 1.704 27.675 1.00 74.38 350 ALA A C 1
ATOM 2693 O O . ALA A 1 350 ? -26.122 1.198 28.372 1.00 74.38 350 ALA A O 1
ATOM 2694 N N . MET A 1 351 ? -24.237 2.386 28.237 1.00 71.56 351 MET A N 1
ATOM 2695 C CA . MET A 1 351 ? -24.114 2.650 29.679 1.00 71.56 351 MET A CA 1
ATOM 2696 C C . MET A 1 351 ? -25.200 3.561 30.240 1.00 71.56 351 MET A C 1
ATOM 2698 O O . MET A 1 351 ? -25.686 3.306 31.341 1.00 71.56 351 MET A O 1
ATOM 2702 N N . LYS A 1 352 ? -25.648 4.557 29.473 1.00 74.75 352 LYS A N 1
ATOM 2703 C CA . LYS A 1 352 ? -26.701 5.483 29.910 1.00 74.75 352 LYS A CA 1
ATOM 2704 C C . LYS A 1 352 ? -28.101 4.865 29.889 1.00 74.75 352 LYS A C 1
ATOM 2706 O O . LYS A 1 352 ? -28.911 5.182 30.755 1.00 74.75 352 LYS A O 1
ATOM 2711 N N . THR A 1 353 ? -28.400 3.973 28.946 1.00 64.81 353 THR A N 1
ATOM 2712 C CA . THR A 1 353 ? -29.757 3.420 28.782 1.00 64.81 353 THR A CA 1
ATOM 2713 C C . THR A 1 353 ? -30.134 2.371 29.831 1.00 64.81 353 THR A C 1
ATOM 2715 O O . THR A 1 353 ? -31.315 2.222 30.130 1.00 64.81 353 THR A O 1
ATOM 2718 N N . SER A 1 354 ? -29.168 1.698 30.466 1.00 57.94 354 SER A N 1
ATOM 2719 C CA . SER A 1 354 ? -29.447 0.697 31.511 1.00 57.94 354 SER A CA 1
ATOM 2720 C C . SER A 1 354 ? -29.642 1.273 32.925 1.00 57.94 354 SER A C 1
ATOM 2722 O O . SER A 1 354 ? -30.064 0.545 33.816 1.00 57.94 354 SER A O 1
ATOM 2724 N N . GLY A 1 355 ? -29.345 2.560 33.153 1.00 54.53 355 GLY A N 1
ATOM 2725 C CA . GLY A 1 355 ? -29.443 3.206 34.476 1.00 54.53 355 GLY A CA 1
ATOM 2726 C C . GLY A 1 355 ? -30.818 3.798 34.818 1.00 54.53 355 GLY A C 1
ATOM 2727 O O . GLY A 1 355 ? -31.048 4.219 35.947 1.00 54.53 355 GLY A O 1
ATOM 2728 N N . GLY A 1 356 ? -31.752 3.820 33.864 1.00 46.03 356 GLY A N 1
ATOM 2729 C CA . GLY A 1 356 ? -33.087 4.412 34.006 1.00 46.03 356 GLY A CA 1
ATOM 2730 C C . GLY A 1 356 ? -34.126 3.496 34.654 1.00 46.03 356 GLY A C 1
ATOM 2731 O O . GLY A 1 356 ? -35.264 3.451 34.200 1.00 46.03 356 GLY A O 1
ATOM 2732 N N . GLY A 1 357 ? -33.762 2.767 35.708 1.00 46.53 357 GLY A N 1
ATOM 2733 C CA . GLY A 1 357 ? -34.697 2.041 36.576 1.00 46.53 357 GLY A CA 1
ATOM 2734 C C . GLY A 1 357 ? -35.404 2.965 37.573 1.00 46.53 357 GLY A C 1
ATOM 2735 O O . GLY A 1 357 ? -35.516 2.636 38.746 1.00 46.53 357 GLY A O 1
ATOM 2736 N N . GLY A 1 358 ? -35.831 4.151 37.131 1.00 46.47 358 GLY A N 1
ATOM 2737 C CA . GLY A 1 358 ? -36.672 5.063 37.903 1.00 46.47 358 GLY A CA 1
ATOM 2738 C C . GLY A 1 358 ? -38.134 4.686 37.697 1.00 46.47 358 GLY A C 1
ATOM 2739 O O . GLY A 1 358 ? -38.630 4.729 36.573 1.00 46.47 358 GLY A O 1
ATOM 2740 N N . GLY A 1 359 ? -38.802 4.275 38.775 1.00 46.38 359 GLY A N 1
ATOM 2741 C CA . GLY A 1 359 ? -40.146 3.703 38.791 1.00 46.38 359 GLY A CA 1
ATOM 2742 C C . GLY A 1 359 ? -41.151 4.379 37.859 1.00 46.38 359 GLY A C 1
ATOM 2743 O O . GLY A 1 359 ? -41.758 5.398 38.187 1.00 46.38 359 GLY A O 1
ATOM 2744 N N . LYS A 1 360 ? -41.426 3.731 36.726 1.00 44.81 360 LYS A N 1
ATOM 2745 C CA . LYS A 1 360 ? -42.655 3.974 35.979 1.00 44.81 360 LYS A CA 1
ATOM 2746 C C . LYS A 1 360 ? -43.772 3.312 36.779 1.00 44.81 360 LYS A C 1
ATOM 2748 O O . LYS A 1 360 ? -43.980 2.105 36.686 1.00 44.81 360 LYS A O 1
ATOM 2753 N N . LYS A 1 361 ? -44.433 4.103 37.633 1.00 43.88 361 LYS A N 1
ATOM 2754 C CA . LYS A 1 361 ? -45.676 3.720 38.309 1.00 43.88 361 LYS A CA 1
ATOM 2755 C C . LYS A 1 361 ? -46.607 3.128 37.254 1.00 43.88 361 LYS A C 1
ATOM 2757 O O . LYS A 1 361 ? -47.084 3.841 36.373 1.00 43.88 361 LYS A O 1
ATOM 2762 N N . VAL A 1 362 ? -46.831 1.821 37.328 1.00 43.41 362 VAL A N 1
ATOM 2763 C CA . VAL A 1 362 ? -47.926 1.171 36.616 1.00 43.41 362 VAL A CA 1
ATOM 2764 C C . VAL A 1 362 ? -49.199 1.874 37.095 1.00 43.41 362 VAL A C 1
ATOM 2766 O O . VAL A 1 362 ? -49.422 1.919 38.308 1.00 43.41 362 VAL A O 1
ATOM 2769 N N . PRO A 1 363 ? -50.020 2.476 36.217 1.00 48.66 363 PRO A N 1
ATOM 2770 C CA . PRO A 1 363 ? -51.326 2.945 36.638 1.00 48.66 363 PRO A CA 1
ATOM 2771 C C . PRO A 1 363 ? -52.112 1.721 37.106 1.00 48.66 363 PRO A C 1
ATOM 2773 O O . PRO A 1 363 ? -52.451 0.840 36.315 1.00 48.66 363 PRO A O 1
ATOM 2776 N N . VAL A 1 364 ? -52.352 1.654 38.414 1.00 45.72 364 VAL A N 1
ATOM 2777 C CA . VAL A 1 364 ? -53.230 0.675 39.049 1.00 45.72 364 VAL A CA 1
ATOM 2778 C C . VAL A 1 364 ? -54.611 0.827 38.416 1.00 45.72 364 VAL A C 1
ATOM 2780 O O . VAL A 1 364 ? -55.371 1.739 38.745 1.00 45.72 364 VAL A O 1
ATOM 2783 N N . LYS A 1 365 ? -54.935 -0.051 37.461 1.00 48.12 365 LYS A N 1
ATOM 2784 C CA . LYS A 1 365 ? -56.313 -0.240 37.012 1.00 48.12 365 LYS A CA 1
ATOM 2785 C C . LYS A 1 365 ? -57.086 -0.817 38.193 1.00 48.12 365 LYS A C 1
ATOM 2787 O O . LYS A 1 365 ? -56.767 -1.895 38.688 1.00 48.12 365 LYS A O 1
ATOM 2792 N N . LYS A 1 366 ? -58.081 -0.059 38.653 1.00 44.84 366 LYS A N 1
ATOM 2793 C CA . LYS A 1 366 ? -59.058 -0.486 39.658 1.00 44.84 366 LYS A CA 1
ATOM 2794 C C . LYS A 1 366 ? -59.690 -1.827 39.238 1.00 44.84 366 LYS A C 1
ATOM 2796 O O . LYS A 1 366 ? -59.948 -2.008 38.045 1.00 44.84 366 LYS A O 1
ATOM 2801 N N . PRO A 1 367 ? -59.975 -2.739 40.180 1.00 44.84 367 PRO A N 1
ATOM 2802 C CA . PRO A 1 367 ? -60.633 -4.001 39.873 1.00 44.84 367 PRO A CA 1
ATOM 2803 C C . PRO A 1 367 ? -62.092 -3.736 39.478 1.00 44.84 367 PRO A C 1
ATOM 2805 O O . PRO A 1 367 ? -62.889 -3.262 40.288 1.00 44.84 367 PRO A O 1
ATOM 2808 N N . VAL A 1 368 ? -62.443 -4.033 38.225 1.00 44.84 368 VAL A N 1
ATOM 2809 C CA . VAL A 1 368 ? -63.842 -4.132 37.795 1.00 44.84 368 VAL A CA 1
ATOM 2810 C C . VAL A 1 368 ? -64.329 -5.524 38.178 1.00 44.84 368 VAL A C 1
ATOM 2812 O O . VAL A 1 368 ? -63.740 -6.531 37.789 1.00 44.84 368 VAL A O 1
ATOM 2815 N N . LYS A 1 369 ? -65.375 -5.554 39.004 1.00 46.69 369 LYS A N 1
ATOM 2816 C CA . LYS A 1 369 ? -66.041 -6.768 39.465 1.00 46.69 369 LYS A CA 1
ATOM 2817 C C . LYS A 1 369 ? -66.677 -7.517 38.288 1.00 46.69 369 LYS A C 1
ATOM 2819 O O . LYS A 1 369 ? -67.255 -6.915 37.391 1.00 46.69 369 LYS A O 1
ATOM 2824 N N . SER A 1 370 ? -66.543 -8.834 38.374 1.00 56.00 370 SER A N 1
ATOM 2825 C CA . SER A 1 370 ? -67.283 -9.914 37.718 1.00 56.00 370 SER A CA 1
ATOM 2826 C C . SER A 1 370 ? -68.602 -9.557 37.019 1.00 56.00 370 SER A C 1
ATOM 2828 O O . SER A 1 370 ? -69.538 -9.084 37.663 1.00 56.00 370 SER A O 1
ATOM 2830 N N . ALA A 1 371 ? -68.732 -9.993 35.767 1.00 41.59 371 ALA A N 1
ATOM 2831 C CA . ALA A 1 371 ? -69.988 -10.525 35.251 1.00 41.59 371 ALA A CA 1
ATOM 2832 C C . ALA A 1 371 ? -69.696 -11.634 34.230 1.00 41.59 371 ALA A C 1
ATOM 2834 O O . ALA A 1 371 ? -69.003 -11.444 33.233 1.00 41.59 371 ALA A O 1
ATOM 2835 N N . THR A 1 372 ? -70.198 -12.811 34.569 1.00 54.78 372 THR A N 1
ATOM 2836 C CA . THR A 1 372 ? -70.211 -14.078 33.845 1.00 54.78 372 THR A CA 1
ATOM 2837 C C . THR A 1 372 ? -70.951 -13.947 32.510 1.00 54.78 372 THR A C 1
ATOM 2839 O O . THR A 1 372 ? -72.060 -13.425 32.494 1.00 54.78 372 THR A O 1
ATOM 2842 N N . SER A 1 373 ? -70.396 -14.469 31.411 1.00 38.84 373 SER A N 1
ATOM 2843 C CA . SER A 1 373 ? -71.166 -14.802 30.200 1.00 38.84 373 SER A CA 1
ATOM 2844 C C . SER A 1 373 ? -70.353 -15.696 29.256 1.00 38.84 373 SER A C 1
ATOM 2846 O O . SER A 1 373 ? -69.467 -15.232 28.543 1.00 38.84 373 SER A O 1
ATOM 2848 N N . TRP A 1 374 ? -70.686 -16.986 29.254 1.00 44.91 374 TRP A N 1
ATOM 2849 C CA . TRP A 1 374 ? -70.408 -17.945 28.180 1.00 44.91 374 TRP A CA 1
ATOM 2850 C C . TRP A 1 374 ? -71.196 -17.576 26.914 1.00 44.91 374 TRP A C 1
ATOM 2852 O O . TRP A 1 374 ? -72.403 -17.453 27.058 1.00 44.91 374 TRP A O 1
ATOM 2862 N N . VAL A 1 375 ? -70.580 -17.515 25.718 1.00 41.69 375 VAL A N 1
ATOM 2863 C CA . VAL A 1 375 ? -71.183 -17.895 24.409 1.00 41.69 375 VAL A CA 1
ATOM 2864 C C . VAL A 1 375 ? -70.073 -18.273 23.394 1.00 41.69 375 VAL A C 1
ATOM 2866 O O . VAL A 1 375 ? -68.962 -17.753 23.425 1.00 41.69 375 VAL A O 1
ATOM 2869 N N . THR A 1 376 ? -70.444 -19.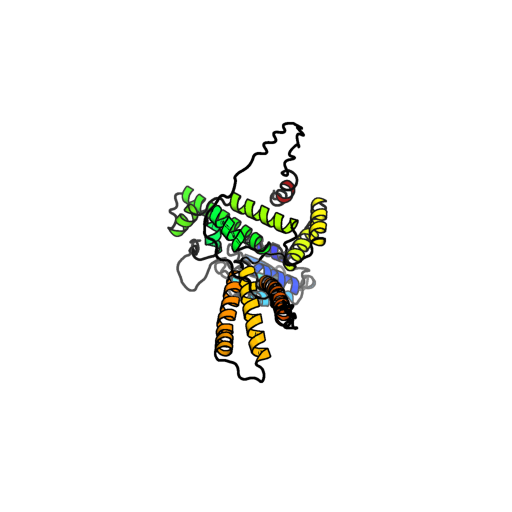232 22.548 1.00 49.41 376 THR A N 1
ATOM 2870 C CA . THR A 1 376 ? -69.827 -20.137 21.557 1.00 49.41 376 THR A CA 1
ATOM 2871 C C . THR A 1 376 ? -69.110 -19.563 20.310 1.00 49.41 376 THR A C 1
ATOM 2873 O O . THR A 1 376 ? -69.216 -18.376 20.007 1.00 49.41 376 THR A O 1
ATOM 2876 N N . PRO A 1 377 ? -68.394 -20.428 19.541 1.00 48.28 377 PRO A N 1
ATOM 2877 C CA . PRO A 1 377 ? -67.636 -20.060 18.347 1.00 48.28 377 PRO A CA 1
ATOM 2878 C C . PRO A 1 377 ? -68.477 -20.115 17.060 1.00 48.28 377 PRO A C 1
ATOM 2880 O O . PRO A 1 377 ? -69.204 -21.075 16.819 1.00 48.28 377 PRO A O 1
ATOM 2883 N N . GLY A 1 378 ? -68.280 -19.123 16.187 1.00 43.94 378 GLY A N 1
ATOM 2884 C CA . GLY A 1 378 ? -68.692 -19.164 14.782 1.00 43.94 378 GLY A CA 1
ATOM 2885 C C . GLY A 1 378 ? -69.610 -18.019 14.363 1.00 43.94 378 GLY A C 1
ATOM 2886 O O . GLY A 1 378 ? -70.758 -17.975 14.781 1.00 43.94 378 GLY A O 1
ATOM 2887 N N . ALA A 1 379 ? -69.101 -17.120 13.511 1.00 36.53 379 ALA A N 1
ATOM 2888 C CA . ALA A 1 379 ? -69.809 -16.545 12.356 1.00 36.53 379 ALA A CA 1
ATOM 2889 C C . ALA A 1 379 ? -69.039 -15.347 11.762 1.00 36.53 379 ALA A C 1
ATOM 2891 O O . ALA A 1 379 ? -68.898 -14.301 12.384 1.00 36.53 379 ALA A O 1
ATOM 2892 N N . GLY A 1 380 ? -68.599 -15.513 10.511 1.00 39.50 380 GLY A N 1
ATOM 2893 C CA . GLY A 1 380 ? -68.694 -14.502 9.452 1.00 39.50 380 GLY A CA 1
ATOM 2894 C C . GLY A 1 380 ? -67.896 -13.203 9.583 1.00 39.50 380 GLY A C 1
ATOM 2895 O O . GLY A 1 380 ? -68.430 -12.183 10.013 1.00 39.50 380 GLY A O 1
ATOM 2896 N N . LYS A 1 381 ? -66.680 -13.171 9.018 1.00 40.03 381 LYS A N 1
ATOM 2897 C CA . LYS A 1 381 ? -66.072 -11.906 8.575 1.00 40.03 381 LYS A CA 1
ATOM 2898 C C . LYS A 1 381 ? -66.443 -11.659 7.111 1.00 40.03 381 LYS A C 1
ATOM 2900 O O . LYS A 1 381 ? -66.026 -12.397 6.223 1.00 40.03 381 LYS A O 1
ATOM 2905 N N . LYS A 1 382 ? -67.278 -10.639 6.895 1.00 42.44 382 LYS A N 1
ATOM 2906 C CA . LYS A 1 382 ? -67.738 -10.166 5.585 1.00 42.44 382 LYS A CA 1
ATOM 2907 C C . LYS A 1 382 ? -66.580 -9.613 4.751 1.00 42.44 382 LYS A C 1
ATOM 2909 O O . LYS A 1 382 ? -65.767 -8.830 5.238 1.00 42.44 382 LYS A O 1
ATOM 2914 N N . ILE A 1 383 ? -66.589 -10.012 3.484 1.00 46.66 383 ILE A N 1
ATOM 2915 C CA . ILE A 1 383 ? -65.865 -9.431 2.356 1.00 46.66 383 ILE A CA 1
ATOM 2916 C C . ILE A 1 383 ? -66.765 -8.359 1.727 1.00 46.66 383 ILE A C 1
ATOM 2918 O O . ILE A 1 383 ? -67.914 -8.642 1.399 1.00 46.66 383 ILE A O 1
ATOM 2922 N N . SER A 1 384 ? -66.227 -7.154 1.544 1.00 45.44 384 SER A N 1
ATOM 2923 C CA . SER A 1 384 ? -66.666 -6.108 0.602 1.00 45.44 384 SER A CA 1
ATOM 2924 C C . SER A 1 384 ? -65.638 -4.974 0.706 1.00 45.44 384 SER A C 1
ATOM 2926 O O . SER A 1 384 ? -65.313 -4.581 1.819 1.00 45.44 384 SER A O 1
ATOM 2928 N N . GLY A 1 385 ? -65.067 -4.379 -0.331 1.00 37.00 385 GLY A N 1
ATOM 2929 C CA . GLY A 1 385 ? -65.254 -4.486 -1.766 1.00 37.00 385 GLY A CA 1
ATOM 2930 C C . GLY A 1 385 ? -64.511 -3.305 -2.409 1.00 37.00 385 GLY A C 1
ATOM 2931 O O . GLY A 1 385 ? -64.536 -2.206 -1.873 1.00 37.00 385 GLY A O 1
ATOM 2932 N N . ALA A 1 386 ? -63.830 -3.593 -3.518 1.00 40.81 386 ALA A N 1
ATOM 2933 C CA . ALA A 1 386 ? -63.760 -2.803 -4.750 1.00 40.81 386 ALA A CA 1
ATOM 2934 C C . ALA A 1 386 ? -63.474 -1.282 -4.697 1.00 40.81 386 ALA A C 1
ATOM 2936 O O . ALA A 1 386 ? -64.278 -0.477 -4.243 1.00 40.81 386 ALA A O 1
ATOM 2937 N N . GLY A 1 387 ? -62.378 -0.893 -5.358 1.00 37.25 387 GLY A N 1
ATOM 2938 C CA . GLY A 1 387 ? -62.061 0.487 -5.730 1.00 37.25 387 GLY A CA 1
ATOM 2939 C C . GLY A 1 387 ? -61.024 0.537 -6.853 1.00 37.25 387 GLY A C 1
ATOM 2940 O O . GLY A 1 387 ? -59.872 0.883 -6.622 1.00 37.25 387 GLY A O 1
ATOM 2941 N N . LEU A 1 388 ? -61.435 0.132 -8.059 1.00 42.25 388 LEU A N 1
ATOM 2942 C CA . LEU A 1 388 ? -60.721 0.355 -9.320 1.00 42.25 388 LEU A CA 1
ATOM 2943 C C . LEU A 1 388 ? -60.770 1.850 -9.674 1.00 42.25 388 LEU A C 1
ATOM 2945 O O . LEU A 1 388 ? -61.853 2.407 -9.828 1.00 42.25 388 LEU A O 1
ATOM 2949 N N . GLY A 1 389 ? -59.606 2.473 -9.856 1.00 41.50 389 GLY A N 1
ATOM 2950 C CA . GLY A 1 389 ? -59.464 3.851 -10.325 1.00 41.50 389 GLY A CA 1
ATOM 2951 C C . GLY A 1 389 ? -58.369 3.948 -11.380 1.00 41.50 389 GLY A C 1
ATOM 2952 O O . GLY A 1 389 ? -57.188 4.026 -11.065 1.00 41.50 389 GLY A O 1
ATOM 2953 N N . ARG A 1 390 ? -58.795 3.892 -12.641 1.00 43.72 390 ARG A N 1
ATOM 2954 C CA . ARG A 1 390 ? -58.016 4.034 -13.876 1.00 43.72 390 ARG A CA 1
ATOM 2955 C C . ARG A 1 390 ? -57.774 5.532 -14.129 1.00 43.72 390 ARG A C 1
ATOM 2957 O O . ARG A 1 390 ? -58.727 6.300 -14.068 1.00 43.72 390 ARG A O 1
ATOM 2964 N N . GLY A 1 391 ? -56.550 5.941 -14.461 1.00 40.28 391 GLY A N 1
ATOM 2965 C CA . GLY A 1 391 ? -56.232 7.329 -14.823 1.00 40.28 391 GLY A CA 1
ATOM 2966 C C . GLY A 1 391 ? -55.001 7.407 -15.720 1.00 40.28 391 GLY A C 1
ATOM 2967 O O . GLY A 1 391 ? -53.881 7.221 -15.263 1.00 40.28 391 GLY A O 1
ATOM 2968 N N . VAL A 1 392 ? -55.253 7.618 -17.010 1.00 41.28 392 VAL A N 1
ATOM 2969 C CA . VAL A 1 392 ? -54.307 7.734 -18.128 1.00 41.28 392 VAL A CA 1
ATOM 2970 C C . VAL A 1 392 ? -53.953 9.205 -18.368 1.00 41.28 392 VAL A C 1
ATOM 2972 O O . VAL A 1 392 ? -54.816 10.066 -18.228 1.00 41.28 392 VAL A O 1
ATOM 2975 N N . GLY A 1 393 ? -52.726 9.450 -18.842 1.00 34.44 393 GLY A N 1
ATOM 2976 C CA . GLY A 1 393 ? -52.269 10.699 -19.475 1.00 34.44 393 GLY A CA 1
ATOM 2977 C C . GLY A 1 393 ? -51.205 11.399 -18.629 1.00 34.44 393 GLY A C 1
ATOM 2978 O O . GLY A 1 393 ? -51.423 11.643 -17.455 1.00 34.44 393 GLY A O 1
ATOM 2979 N N . GLY A 1 394 ? -50.007 11.730 -19.100 1.00 34.81 394 GLY A N 1
ATOM 2980 C CA . GLY A 1 394 ? -49.515 11.974 -20.452 1.00 34.81 394 GLY A CA 1
ATOM 2981 C C . GLY A 1 394 ? -48.602 13.200 -20.338 1.00 34.81 394 GLY A C 1
ATOM 2982 O O . GLY A 1 394 ? -49.015 14.206 -19.774 1.00 34.81 394 GLY A O 1
ATOM 2983 N N . GLY A 1 395 ? -47.352 13.120 -20.794 1.00 32.25 395 GLY A N 1
ATOM 2984 C CA . GLY A 1 395 ? -46.433 14.255 -20.672 1.00 32.25 395 GLY A CA 1
ATOM 2985 C C . GLY A 1 395 ? -44.983 13.882 -20.920 1.00 32.25 395 GLY A C 1
ATOM 2986 O O . GLY A 1 395 ? -44.196 13.756 -19.986 1.00 32.25 395 GLY A O 1
ATOM 2987 N N . GLY A 1 396 ? -44.647 13.679 -22.193 1.00 41.69 396 GLY A N 1
ATOM 2988 C CA . GLY A 1 396 ? -43.277 13.503 -22.651 1.00 41.69 396 GLY A CA 1
ATOM 2989 C C . GLY A 1 396 ? -42.443 14.759 -22.400 1.00 41.69 396 GLY A C 1
ATOM 2990 O O . GLY A 1 396 ? -42.754 15.837 -22.894 1.00 41.69 396 GLY A O 1
ATOM 2991 N N . GLY A 1 397 ? -41.355 14.587 -21.658 1.00 34.94 397 GLY A N 1
ATOM 2992 C CA . GLY A 1 397 ? -40.252 15.532 -21.571 1.00 34.94 397 GLY A CA 1
ATOM 2993 C C . GLY A 1 397 ? -38.962 14.764 -21.812 1.00 34.94 397 GLY A C 1
ATOM 2994 O O . GLY A 1 397 ? -38.458 14.093 -20.913 1.00 34.94 397 GLY A O 1
ATOM 2995 N N . ALA A 1 398 ? -38.459 14.819 -23.044 1.00 45.44 398 ALA A N 1
ATOM 2996 C CA . ALA A 1 398 ? -37.201 14.208 -23.442 1.00 45.44 398 ALA A CA 1
ATOM 2997 C C . ALA A 1 398 ? -36.039 14.839 -22.655 1.00 45.44 398 ALA A C 1
ATOM 2999 O O . ALA A 1 398 ? -35.529 15.904 -23.005 1.00 45.44 398 ALA A O 1
ATOM 3000 N N . LYS A 1 399 ? -35.604 14.178 -21.577 1.00 43.47 399 LYS A N 1
ATOM 3001 C CA . LYS A 1 399 ? -34.331 14.489 -20.926 1.00 43.47 399 LYS A CA 1
ATOM 3002 C C . LYS A 1 399 ? -33.206 13.936 -21.790 1.00 43.47 399 LYS A C 1
ATOM 3004 O O . LYS A 1 399 ? -32.934 12.741 -21.805 1.00 43.47 399 LYS A O 1
ATOM 3009 N N . LYS A 1 400 ? -32.558 14.850 -22.507 1.00 46.44 400 LYS A N 1
ATOM 3010 C CA . LYS A 1 400 ? -31.276 14.660 -23.183 1.00 46.44 400 LYS A CA 1
ATOM 3011 C C . LYS A 1 400 ? -30.264 14.123 -22.159 1.00 46.44 400 LYS A C 1
ATOM 3013 O O . LYS A 1 400 ? -29.767 14.877 -21.328 1.00 46.44 400 LYS A O 1
ATOM 3018 N N . GLN A 1 401 ? -29.998 12.817 -22.195 1.00 44.00 401 GLN A N 1
ATOM 3019 C CA . GLN A 1 401 ? -28.887 12.191 -21.480 1.00 44.00 401 GLN A CA 1
ATOM 3020 C C . GLN A 1 401 ? -27.585 12.789 -22.026 1.00 44.00 401 GLN A C 1
ATOM 3022 O O . GLN A 1 401 ? -27.102 12.412 -23.093 1.00 44.00 401 GLN A O 1
ATOM 3027 N N . GLN A 1 402 ? -27.025 13.763 -21.312 1.00 44.84 402 GLN A N 1
ATOM 3028 C CA . GLN A 1 402 ? -25.625 14.118 -21.487 1.00 44.84 402 GLN A CA 1
ATOM 3029 C C . GLN A 1 402 ? -24.793 12.948 -20.962 1.00 44.84 402 GLN A C 1
ATOM 3031 O O . GLN A 1 402 ? -24.826 12.639 -19.774 1.00 44.84 402 GLN A O 1
ATOM 3036 N N . LYS A 1 403 ? -24.074 12.281 -21.868 1.00 47.91 403 LYS A N 1
ATOM 3037 C CA . LYS A 1 403 ? -23.037 11.304 -21.531 1.00 47.91 403 LYS A CA 1
ATOM 3038 C C . LYS A 1 403 ? -22.003 11.981 -20.612 1.00 47.91 403 LYS A C 1
ATOM 3040 O O . LYS A 1 403 ? -21.366 12.93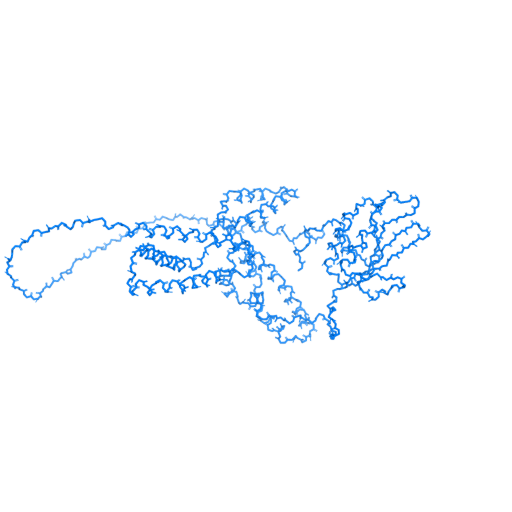7 -21.063 1.00 47.91 403 LYS A O 1
ATOM 3045 N N . PRO A 1 404 ? -21.774 11.518 -19.372 1.00 45.41 404 PRO A N 1
ATOM 3046 C CA . PRO A 1 404 ? -20.678 12.008 -18.549 1.00 45.41 404 PRO A CA 1
ATOM 3047 C C . PRO A 1 404 ? -19.413 11.235 -18.941 1.00 45.41 404 PRO A C 1
ATOM 3049 O O . PRO A 1 404 ? -18.993 10.329 -18.237 1.00 45.41 404 PRO A O 1
ATOM 3052 N N . GLY A 1 405 ? -18.850 11.522 -20.117 1.00 49.78 405 GLY A N 1
ATOM 3053 C CA . GLY A 1 405 ? -17.782 10.682 -20.678 1.00 49.78 405 GLY A CA 1
ATOM 3054 C C . GLY A 1 405 ? -16.683 11.406 -21.448 1.00 49.78 405 GLY A C 1
ATOM 3055 O O . GLY A 1 405 ? -16.010 10.758 -22.231 1.00 49.78 405 GLY A O 1
ATOM 3056 N N . GLY A 1 406 ? -16.517 12.726 -21.291 1.00 43.81 406 GLY A N 1
ATOM 3057 C CA . GLY A 1 406 ? -15.608 13.495 -22.164 1.00 43.81 406 GLY A CA 1
ATOM 3058 C C . GLY A 1 406 ? -14.464 14.252 -21.489 1.00 43.81 406 GLY A C 1
ATOM 3059 O O . GLY A 1 406 ? -13.384 14.336 -22.053 1.00 43.81 406 GLY A O 1
ATOM 3060 N N . LEU A 1 407 ? -14.663 14.811 -20.291 1.00 44.69 407 LEU A N 1
ATOM 3061 C CA . LEU A 1 407 ? -13.698 15.774 -19.724 1.00 44.69 407 LEU A CA 1
ATOM 3062 C C . LEU A 1 407 ? -12.747 15.196 -18.671 1.00 44.69 407 LEU A C 1
ATOM 3064 O O . LEU A 1 407 ? -11.721 15.803 -18.392 1.00 44.69 407 LEU A O 1
ATOM 3068 N N . PHE A 1 408 ? -13.064 14.036 -18.094 1.00 48.47 408 PHE A N 1
ATOM 3069 C CA . PHE A 1 408 ? -12.204 13.403 -17.086 1.00 48.47 408 PHE A CA 1
ATOM 3070 C C . PHE A 1 408 ? -11.220 12.391 -17.689 1.00 48.47 408 PHE A C 1
ATOM 3072 O O . PHE A 1 408 ? -10.111 12.269 -17.179 1.00 48.47 408 PHE A O 1
ATOM 3079 N N . ALA A 1 409 ? -11.582 11.724 -18.794 1.00 48.84 409 ALA A N 1
ATOM 3080 C CA . ALA A 1 409 ? -10.670 10.839 -19.526 1.00 48.84 409 ALA A CA 1
ATOM 3081 C C . ALA A 1 409 ? -9.461 11.621 -20.077 1.00 48.84 409 ALA A C 1
ATOM 3083 O O . ALA A 1 409 ? -8.324 11.235 -19.836 1.00 48.84 409 ALA A O 1
ATOM 3084 N N . ALA A 1 410 ? -9.693 12.813 -20.642 1.00 47.62 410 ALA A N 1
ATOM 3085 C CA . ALA A 1 410 ? -8.634 13.706 -21.126 1.00 47.62 410 ALA A CA 1
ATOM 3086 C C . ALA A 1 410 ? -7.705 14.271 -20.024 1.00 47.62 410 ALA A C 1
ATOM 3088 O O . ALA A 1 410 ? -6.657 14.818 -20.339 1.00 47.62 410 ALA A O 1
ATOM 3089 N N . MET A 1 411 ? -8.062 14.154 -18.736 1.00 49.44 411 MET A N 1
ATOM 3090 C CA . MET A 1 411 ? -7.227 14.601 -17.604 1.00 49.44 411 MET A CA 1
ATOM 3091 C C . MET A 1 411 ? -6.293 13.515 -17.056 1.00 49.44 411 MET A C 1
ATOM 3093 O O . MET A 1 411 ? -5.435 13.825 -16.230 1.00 49.44 411 MET A O 1
ATOM 3097 N N . MET A 1 412 ? -6.484 12.252 -17.447 1.00 59.19 412 MET A N 1
ATOM 3098 C CA . MET A 1 412 ? -5.578 11.156 -17.082 1.00 59.19 412 MET A CA 1
ATOM 3099 C C . MET A 1 412 ? -4.774 10.631 -18.270 1.00 59.19 412 MET A C 1
ATOM 3101 O O . MET A 1 412 ? -3.698 10.091 -18.042 1.00 59.19 412 MET A O 1
ATOM 3105 N N . ASP A 1 413 ? -5.245 10.846 -19.500 1.00 48.00 413 ASP A N 1
ATOM 3106 C CA . ASP A 1 413 ? -4.535 10.436 -20.720 1.00 48.00 413 ASP A CA 1
ATOM 3107 C C . ASP A 1 413 ? -3.334 11.339 -21.060 1.00 48.00 413 ASP A C 1
ATOM 3109 O O . ASP A 1 413 ? -2.432 10.944 -21.784 1.00 48.00 413 ASP A O 1
ATOM 3113 N N . SER A 1 414 ? -3.250 12.542 -20.477 1.00 44.28 414 SER A N 1
ATOM 3114 C CA . SER A 1 414 ? -2.086 13.429 -20.632 1.00 44.28 414 SER A CA 1
ATOM 3115 C C . SER A 1 414 ? -0.963 13.141 -19.623 1.00 44.28 414 SER A C 1
ATOM 3117 O O . SER A 1 414 ? -0.173 14.033 -19.324 1.00 44.28 414 SER A O 1
ATOM 3119 N N . SER A 1 415 ? -0.952 11.959 -18.997 1.00 50.56 415 SER A N 1
ATOM 3120 C CA . SER A 1 415 ? 0.023 11.602 -17.956 1.00 50.56 415 SER A CA 1
ATOM 3121 C C . SER A 1 415 ? 0.947 10.443 -18.337 1.00 50.56 415 SER A C 1
ATOM 3123 O O . SER A 1 415 ? 1.679 10.007 -17.453 1.00 50.56 415 SER A O 1
ATOM 3125 N N . ASP A 1 416 ? 0.935 9.973 -19.592 1.00 42.38 416 ASP A N 1
ATOM 3126 C CA . ASP A 1 416 ? 1.778 8.841 -20.024 1.00 42.38 416 ASP A CA 1
ATOM 3127 C C . ASP A 1 416 ? 2.312 8.933 -21.473 1.00 42.38 416 ASP A C 1
ATOM 3129 O O . ASP A 1 416 ? 2.759 7.936 -22.027 1.00 42.38 416 ASP A O 1
ATOM 3133 N N . SER A 1 417 ? 2.285 10.110 -22.116 1.00 40.97 417 SER A N 1
ATOM 3134 C CA . SER A 1 417 ? 2.716 10.238 -23.521 1.00 40.97 417 SER A CA 1
ATOM 3135 C C . SER A 1 417 ? 3.486 11.528 -23.832 1.00 40.97 417 SER A C 1
ATOM 3137 O O . SER A 1 417 ? 3.156 12.216 -24.790 1.00 40.97 417 SER A O 1
ATOM 3139 N N . ASP A 1 418 ? 4.524 11.831 -23.049 1.00 36.88 418 ASP A N 1
ATOM 3140 C CA . ASP A 1 418 ? 5.605 12.743 -23.464 1.00 36.88 418 ASP A CA 1
ATOM 3141 C C . ASP A 1 418 ? 6.953 12.034 -23.242 1.00 36.88 418 ASP A C 1
ATOM 3143 O O . ASP A 1 418 ? 7.624 12.183 -22.220 1.00 36.88 418 ASP A O 1
ATOM 3147 N N . SER A 1 419 ? 7.304 11.168 -24.188 1.00 41.78 419 SER A N 1
ATOM 3148 C CA . SER A 1 419 ? 8.654 10.641 -24.399 1.00 41.78 419 SER A CA 1
ATOM 3149 C C . SER A 1 419 ? 8.812 10.347 -25.888 1.00 41.78 419 SER A C 1
ATOM 3151 O O . SER A 1 419 ? 8.644 9.211 -26.317 1.00 41.78 419 SER A O 1
ATOM 3153 N N . ASP A 1 420 ? 9.074 11.413 -26.642 1.00 37.06 420 ASP A N 1
ATOM 3154 C CA . ASP A 1 420 ? 9.965 11.442 -27.806 1.00 37.06 420 ASP A CA 1
ATOM 3155 C C . ASP A 1 420 ? 10.775 12.747 -27.750 1.00 37.06 420 ASP A C 1
ATOM 3157 O O . ASP A 1 420 ? 10.162 13.808 -27.466 1.00 37.06 420 ASP A O 1
#

Mean predicted aligned error: 16.91 Å

Radius of gyration: 35.17 Å; Cα contacts (8 Å, |Δi|>4): 403; chains: 1; bounding box: 122×51×76 Å

pLDDT: mean 81.13, std 21.2, range [28.69, 98.19]

Solvent-accessible surface area (backbone atoms only — not comparable to full-atom values): 25183 Å² total; per-residue (Å²): 132,82,86,76,68,88,77,57,51,74,65,13,45,50,62,63,68,52,58,68,72,38,74,48,76,43,65,80,44,53,40,69,61,53,33,51,24,49,49,58,32,68,70,48,74,33,95,48,68,28,44,38,34,35,41,40,42,36,39,95,92,49,34,89,45,28,42,88,55,27,55,58,48,45,53,48,45,40,45,74,75,64,33,44,82,45,92,64,87,73,56,89,86,49,52,35,29,31,34,80,46,71,44,78,89,78,37,34,31,34,41,39,36,28,34,40,32,68,65,88,76,61,82,96,67,79,91,76,65,94,62,76,72,75,79,52,75,84,38,70,63,45,49,54,48,44,28,53,71,77,54,34,54,54,43,42,69,64,34,32,70,52,55,67,29,42,52,51,49,47,51,50,44,53,55,48,50,52,51,46,52,51,54,52,54,36,47,77,70,67,49,84,68,52,74,64,57,45,51,46,56,77,38,45,56,64,60,70,58,55,48,52,51,44,53,49,52,46,51,46,31,62,74,73,28,46,31,46,58,66,54,47,52,55,51,49,49,56,44,49,55,44,45,75,77,42,90,47,74,68,49,54,55,50,47,55,50,58,68,70,31,65,58,49,83,60,71,81,61,89,58,47,68,57,52,43,52,49,40,43,49,48,42,53,43,54,46,52,56,60,72,30,67,92,48,89,67,50,75,70,56,49,52,48,55,58,51,41,60,60,49,51,53,51,46,52,53,54,53,59,67,63,55,41,80,68,60,50,67,71,60,47,49,57,54,48,52,55,49,51,51,54,39,52,52,48,28,54,52,60,58,59,68,73,69,68,82,66,82,77,76,73,81,80,74,76,87,77,79,87,80,90,79,91,85,84,89,87,83,84,86,83,86,83,77,90,82,91,82,87,86,85,88,85,84,92,72,88,76,79,80,76,78,95,76,70,74,67,61,65,70,58,64,78,73,82,78,89,86,130

Nearest PDB structures (foldseek):
  4i17-assembly1_A  TM=2.018E-01  e=4.824E+00  Bacteroides fragilis NCTC 9343

Organism: NCBI:txid1606541